Protein AF-0000000084719469 (afdb_homodimer)

Foldseek 3Di:
DDPPPPPPPPPPPPPPPPPPPPPPPPPPDPPPPQDWADPLADFDAAQDPPDDQRDTFGDWDLEDDPVRGDDDPQKDKDWQDWDWAQAPVGIKIKTKMKIAHVVGQKIKIKIWIWGDDPNTTTTSHMDMDIDRFGKHKDFPDKDAQPNRQKMKTKMWIWGQDPVGDIWIWIWIKMDRNRHIYGPADGPPPRTDTAPDWDWDDDDRDIDIDGHHDDDQDWDQDPVRDTDRDPPPD/DDPPPPPPDPDPPCPPPDPPPPPPPPPPDPDPPQDWADPLADFDAAQAPPDDQRDTFGDWDLEDDPVRGDDDPQKDKDWQDWDWAQAPVGIKIKTKMKIAHVVGQKIKIKIWIWGDDDNTTTTSHMDMDIDRFGKHKDFPDKDAAPNRQKMKTKMWIWGQDPVGDIWIWIWIKMDRNRHIHGPADGPPPRTDTAPDWDWDDDDRDIDIDGHHDDDQDWDQDPVRDTDRDPPPD

Nearest PDB structures (foldseek):
  2z77-assembly2_D  TM=5.434E-01  e=8.121E-01  Mycobacterium tuberculosis H37Rv
  8ow1-assembly1_P  TM=4.417E-01  e=1.055E+00  Saccharomyces cerevisiae
  2xb3-assembly1_A  TM=7.625E-01  e=7.728E+00  Thermosynechococcus vestitus BP-1
  7o21-assembly1_B  TM=5.566E-01  e=4.576E+00  Bdellovibrio bacteriovorus HD100
  7aoa-assembly1_G  TM=3.353E-01  e=1.691E+00  Homo sapiens

Structure (mmCIF, N/CA/C/O backbone):
data_AF-0000000084719469-model_v1
#
loop_
_entity.id
_entity.type
_entity.pdbx_description
1 polymer Lipoprotein
#
loop_
_atom_site.group_PDB
_atom_site.id
_atom_site.type_symbol
_atom_site.label_atom_id
_atom_site.label_alt_id
_atom_site.label_comp_id
_atom_site.label_asym_id
_atom_site.label_entity_id
_atom_site.label_seq_id
_atom_site.pdbx_PDB_ins_code
_atom_site.Cartn_x
_atom_site.Cartn_y
_atom_site.Cartn_z
_atom_site.occupancy
_atom_site.B_iso_or_equiv
_atom_site.auth_seq_id
_atom_site.auth_comp_id
_atom_site.auth_asym_id
_atom_site.auth_atom_id
_atom_site.pdbx_PDB_model_num
ATOM 1 N N 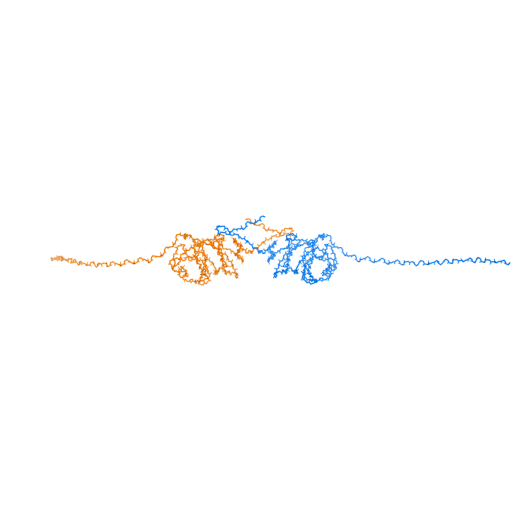. MET A 1 1 ? 92.438 -79.875 -49.469 1 28.81 1 MET A N 1
ATOM 2 C CA . MET A 1 1 ? 91.5 -80.312 -48.438 1 28.81 1 MET A CA 1
ATOM 3 C C . MET A 1 1 ? 90.25 -79.5 -48.406 1 28.81 1 MET A C 1
ATOM 5 O O . MET A 1 1 ? 90.25 -78.312 -48.25 1 28.81 1 MET A O 1
ATOM 9 N N . TRP A 1 2 ? 89.062 -79.938 -49.219 1 33.16 2 TRP A N 1
ATOM 10 C CA . TRP A 1 2 ? 87.938 -79.438 -49.906 1 33.16 2 TRP A CA 1
ATOM 11 C C . TRP A 1 2 ? 86.812 -79.062 -48.938 1 33.16 2 TRP A C 1
ATOM 13 O O . TRP A 1 2 ? 86.312 -79.938 -48.219 1 33.16 2 TRP A O 1
ATOM 23 N N . VAL A 1 3 ? 86.812 -77.875 -48.25 1 35.12 3 VAL A N 1
ATOM 24 C CA . VAL A 1 3 ? 86 -77.375 -47.1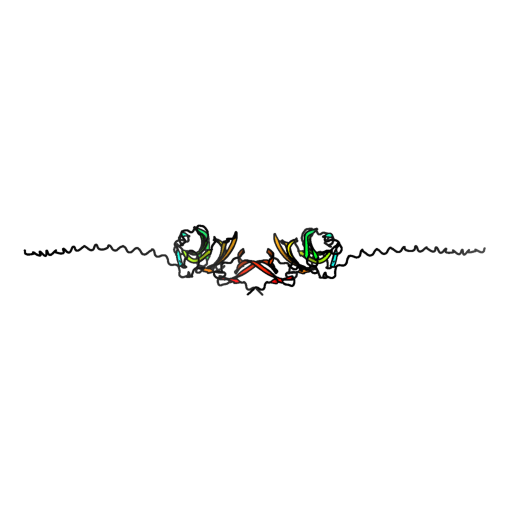25 1 35.12 3 VAL A CA 1
ATOM 25 C C . VAL A 1 3 ? 84.562 -77.25 -47.531 1 35.12 3 VAL A C 1
ATOM 27 O O . VAL A 1 3 ? 84.188 -76.5 -48.438 1 35.12 3 VAL A O 1
ATOM 30 N N . TRP A 1 4 ? 83.625 -78.375 -47.312 1 28.48 4 TRP A N 1
ATOM 31 C CA . TRP A 1 4 ? 82.25 -78.688 -47.688 1 28.48 4 TRP A CA 1
ATOM 32 C C . TRP A 1 4 ? 81.25 -77.812 -46.969 1 28.48 4 TRP A C 1
ATOM 34 O O . TRP A 1 4 ? 81.188 -77.875 -45.719 1 28.48 4 TRP A O 1
ATOM 44 N N . THR A 1 5 ? 81 -76.5 -47.375 1 31.61 5 THR A N 1
ATOM 45 C CA . THR A 1 5 ? 80.125 -75.5 -46.781 1 31.61 5 THR A CA 1
ATOM 46 C C . THR A 1 5 ? 78.688 -75.875 -46.781 1 31.61 5 THR A C 1
ATOM 48 O O . THR A 1 5 ? 78.062 -76.062 -47.844 1 31.61 5 THR A O 1
ATOM 51 N N . CYS A 1 6 ? 78.125 -76.75 -45.812 1 26.72 6 CYS A N 1
ATOM 52 C CA . CYS A 1 6 ? 76.812 -77.375 -45.719 1 26.72 6 CYS A CA 1
ATOM 53 C C . CYS A 1 6 ? 75.75 -76.25 -45.531 1 26.72 6 CYS A C 1
ATOM 55 O O . CYS A 1 6 ? 75.812 -75.5 -44.594 1 26.72 6 CYS A O 1
ATOM 57 N N . VAL A 1 7 ? 75 -75.812 -46.562 1 30.52 7 VAL A N 1
ATOM 58 C CA . VAL A 1 7 ? 73.938 -74.875 -46.75 1 30.52 7 VAL A CA 1
ATOM 59 C C . VAL A 1 7 ? 72.688 -75.312 -46.062 1 30.52 7 VAL A C 1
ATOM 61 O O . VAL A 1 7 ? 72 -76.25 -46.531 1 30.52 7 VAL A O 1
ATOM 64 N N . LEU A 1 8 ? 72.562 -75.562 -44.719 1 27.77 8 LEU A N 1
ATOM 65 C CA . LEU A 1 8 ? 71.438 -76.188 -44.062 1 27.77 8 LEU A CA 1
ATOM 66 C C . LEU A 1 8 ? 70.188 -75.25 -44.188 1 27.77 8 LEU A C 1
ATOM 68 O O . LEU A 1 8 ? 70.25 -74.062 -43.812 1 27.77 8 LEU A O 1
ATOM 72 N N . GLY A 1 9 ? 69.188 -75.5 -45.062 1 27.34 9 GLY A N 1
ATOM 73 C CA . GLY A 1 9 ? 67.938 -74.875 -45.438 1 27.34 9 GLY A CA 1
ATOM 74 C C . GLY A 1 9 ? 66.938 -74.812 -44.312 1 27.34 9 GLY A C 1
ATOM 75 O O . GLY A 1 9 ? 66.5 -75.812 -43.812 1 27.34 9 GLY A O 1
ATOM 76 N N . LEU A 1 10 ? 66.875 -73.812 -43.438 1 28.22 10 LEU A N 1
ATOM 77 C CA . LEU A 1 10 ? 66 -73.562 -42.281 1 28.22 10 LEU A CA 1
ATOM 78 C C . LEU A 1 10 ? 64.562 -73.5 -42.719 1 28.22 10 LEU A C 1
ATOM 80 O O . LEU A 1 10 ? 64.188 -72.562 -43.469 1 28.22 10 LEU A O 1
ATOM 84 N N . LEU A 1 11 ? 63.812 -74.625 -42.875 1 27.22 11 LEU A N 1
ATOM 85 C CA . LEU A 1 11 ? 62.406 -74.75 -43.188 1 27.22 11 LEU A CA 1
ATOM 86 C C . LEU A 1 11 ? 61.562 -74 -42.156 1 27.22 11 LEU A C 1
ATOM 88 O O . LEU A 1 11 ? 61.656 -74.25 -40.969 1 27.22 11 LEU A O 1
ATOM 92 N N . GLY A 1 12 ? 61.188 -72.75 -42.344 1 26.81 12 GLY A N 1
ATOM 93 C CA . GLY A 1 12 ? 60.375 -71.812 -41.594 1 26.81 12 GLY A CA 1
ATOM 94 C C . GLY A 1 12 ? 58.969 -72.312 -41.281 1 26.81 12 GLY A C 1
ATOM 95 O O . GLY A 1 12 ? 58.219 -72.688 -42.188 1 26.81 12 GLY A O 1
ATOM 96 N N . SER A 1 13 ? 58.781 -73.188 -40.281 1 29.69 13 SER A N 1
ATOM 97 C CA . SER A 1 13 ? 57.5 -73.688 -39.844 1 29.69 13 SER A CA 1
ATOM 98 C C . SER A 1 13 ? 56.469 -72.562 -39.625 1 29.69 13 SER A C 1
ATOM 100 O O . SER A 1 13 ? 56.719 -71.625 -38.875 1 29.69 13 SER A O 1
ATOM 102 N N . GLY A 1 14 ? 55.531 -72.25 -40.531 1 26.95 14 GLY A N 1
ATOM 103 C CA . GLY A 1 14 ? 54.438 -71.312 -40.594 1 26.95 14 GLY A CA 1
ATOM 104 C C . GLY A 1 14 ? 53.406 -71.5 -39.5 1 26.95 14 GLY A C 1
ATOM 105 O O . GLY A 1 14 ? 52.719 -72.5 -39.438 1 26.95 14 GLY A O 1
ATOM 106 N N . CYS A 1 15 ? 53.625 -71.188 -38.219 1 30.45 15 CYS A N 1
ATOM 107 C CA . CYS A 1 15 ? 52.719 -71.188 -37.094 1 30.45 15 CYS A CA 1
ATOM 108 C C . CYS A 1 15 ? 51.438 -70.375 -37.406 1 30.45 15 CYS A C 1
ATOM 110 O O . CYS A 1 15 ? 51.531 -69.188 -37.625 1 30.45 15 CYS A O 1
ATOM 112 N N . THR A 1 16 ? 50.5 -70.938 -38.188 1 30.25 16 THR A N 1
ATOM 113 C CA . THR A 1 16 ? 49.219 -70.312 -38.469 1 30.25 16 THR A CA 1
ATOM 114 C C . THR A 1 16 ? 48.5 -70 -37.156 1 30.25 16 THR A C 1
ATOM 116 O O . THR A 1 16 ? 48.25 -70.875 -36.312 1 30.25 16 THR A O 1
ATOM 119 N N . ALA A 1 17 ? 48.688 -68.812 -36.5 1 30.05 17 ALA A N 1
ATOM 120 C CA . ALA A 1 17 ? 47.969 -68.25 -35.375 1 30.05 17 ALA A CA 1
ATOM 121 C C . ALA A 1 17 ? 46.438 -68.312 -35.594 1 30.05 17 ALA A C 1
ATOM 123 O O . ALA A 1 17 ? 45.969 -67.875 -36.656 1 30.05 17 ALA A O 1
ATOM 124 N N . ALA A 1 18 ? 45.75 -69.312 -35.031 1 31.88 18 ALA A N 1
ATOM 125 C CA . ALA A 1 18 ? 44.312 -69.438 -34.938 1 31.88 18 ALA A CA 1
ATOM 126 C C . ALA A 1 18 ? 43.656 -68.125 -34.5 1 31.88 18 ALA A C 1
ATOM 128 O O . ALA A 1 18 ? 44.031 -67.562 -33.469 1 31.88 18 ALA A O 1
ATOM 129 N N . ARG A 1 19 ? 43.125 -67.312 -35.469 1 33.97 19 ARG A N 1
ATOM 130 C CA . ARG A 1 19 ? 42.25 -66.188 -35.25 1 33.97 19 ARG A CA 1
ATOM 131 C C . ARG A 1 19 ? 41.156 -66.5 -34.25 1 33.97 19 ARG A C 1
ATOM 133 O O . ARG A 1 19 ? 40.312 -67.375 -34.531 1 33.97 19 ARG A O 1
ATOM 140 N N . GLU A 1 20 ? 41.375 -66.438 -32.938 1 35.53 20 GLU A N 1
ATOM 141 C CA . GLU A 1 20 ? 40.281 -66.5 -31.984 1 35.53 20 GLU A CA 1
ATOM 142 C C . GLU A 1 20 ? 39.094 -65.625 -32.469 1 35.53 20 GLU A C 1
ATOM 144 O O . GLU A 1 20 ? 39.281 -64.438 -32.781 1 35.53 20 GLU A O 1
ATOM 149 N N . ALA A 1 21 ? 38.031 -66.188 -33.062 1 35.72 21 ALA A N 1
ATOM 150 C CA . ALA A 1 21 ? 36.75 -65.625 -33.438 1 35.72 21 ALA A CA 1
ATOM 151 C C . ALA A 1 21 ? 36.25 -64.688 -32.312 1 35.72 21 ALA A C 1
ATOM 153 O O . ALA A 1 21 ? 36.219 -65.125 -31.156 1 35.72 21 ALA A O 1
ATOM 154 N N . ALA A 1 22 ? 36.469 -63.375 -32.406 1 38.09 22 ALA A N 1
ATOM 155 C CA . ALA A 1 22 ? 35.875 -62.375 -31.516 1 38.09 22 ALA A CA 1
ATOM 156 C C . ALA A 1 22 ? 34.406 -62.656 -31.234 1 38.09 22 ALA A C 1
ATOM 158 O O . ALA A 1 22 ? 33.625 -62.812 -32.156 1 38.09 22 ALA A O 1
ATOM 159 N N . THR A 1 23 ? 34.094 -63.406 -30.172 1 41.97 23 THR A N 1
ATOM 160 C CA . THR A 1 23 ? 32.688 -63.562 -29.719 1 41.97 23 THR A CA 1
ATOM 161 C C . THR A 1 23 ? 31.938 -62.25 -29.844 1 41.97 23 THR A C 1
ATOM 163 O O . THR A 1 23 ? 32.438 -61.188 -29.453 1 41.97 23 THR A O 1
ATOM 166 N N . PRO A 1 24 ? 30.938 -62.156 -30.797 1 41.78 24 PRO A N 1
ATOM 167 C CA . PRO A 1 24 ? 30.203 -60.875 -30.906 1 41.78 24 PRO A CA 1
ATOM 168 C C . PRO A 1 24 ? 29.812 -60.312 -29.547 1 41.78 24 PRO A C 1
ATOM 170 O O . PRO A 1 24 ? 29.5 -61.062 -28.625 1 41.78 24 PRO A O 1
ATOM 173 N N . VAL A 1 25 ? 30.375 -59.156 -29.062 1 46.38 25 VAL A N 1
ATOM 174 C CA . VAL A 1 25 ? 29.938 -58.406 -27.891 1 46.38 25 VAL A CA 1
ATOM 175 C C . VAL A 1 25 ? 28.422 -58.281 -27.906 1 46.38 25 VAL A C 1
ATOM 177 O O . VAL A 1 25 ? 27.828 -57.906 -28.922 1 46.38 25 VAL A O 1
ATOM 180 N N . PRO A 1 26 ? 27.703 -59.031 -27.078 1 42.53 26 PRO A N 1
ATOM 181 C CA . PRO A 1 26 ? 26.25 -58.812 -27.062 1 42.53 26 PRO A CA 1
ATOM 182 C C . PRO A 1 26 ? 25.859 -57.344 -27.219 1 42.53 26 PRO A C 1
ATOM 184 O O . PRO A 1 26 ? 26.484 -56.469 -26.609 1 42.53 26 PRO A O 1
ATOM 187 N N . VAL A 1 27 ? 25.312 -56.938 -28.375 1 42.78 27 VAL A N 1
ATOM 188 C CA . VAL A 1 27 ? 24.688 -55.625 -28.516 1 42.78 27 VAL A CA 1
ATOM 189 C C . VAL A 1 27 ? 23.922 -55.281 -27.25 1 42.78 27 VAL A C 1
ATOM 191 O O . VAL A 1 27 ? 23.109 -56.094 -26.766 1 42.78 27 VAL A O 1
ATOM 194 N N . ALA A 1 28 ? 24.438 -54.375 -26.438 1 42.22 28 ALA A N 1
ATOM 195 C CA . ALA A 1 28 ? 23.75 -53.844 -25.25 1 42.22 28 ALA A CA 1
ATOM 196 C C . ALA A 1 28 ? 22.25 -53.719 -25.484 1 42.22 28 ALA A C 1
ATOM 198 O O . ALA A 1 28 ? 21.812 -53.375 -26.594 1 42.22 28 ALA A O 1
ATOM 199 N N . ALA A 1 29 ? 21.406 -54.5 -24.812 1 46.69 29 ALA A N 1
ATOM 200 C CA . ALA A 1 29 ? 19.953 -54.406 -24.812 1 46.69 29 ALA A CA 1
ATOM 201 C C . ALA A 1 29 ? 19.5 -52.938 -24.984 1 46.69 29 ALA A C 1
ATOM 203 O O . ALA A 1 29 ? 20.156 -52.031 -24.5 1 46.69 29 ALA A O 1
ATOM 204 N N . PRO A 1 30 ? 18.75 -52.625 -26.062 1 43.66 30 PRO A N 1
ATOM 205 C CA . PRO A 1 30 ? 18.266 -51.25 -26.219 1 43.66 30 PRO A CA 1
ATOM 206 C C . PRO A 1 30 ? 17.844 -50.625 -24.906 1 43.66 30 PRO A C 1
ATOM 208 O O . PRO A 1 30 ? 17.406 -51.312 -23.984 1 43.66 30 PRO A O 1
ATOM 211 N N . ALA A 1 31 ? 18.484 -49.594 -24.422 1 48.03 31 ALA A N 1
ATOM 212 C CA . ALA A 1 31 ? 18.094 -48.812 -23.234 1 48.03 31 ALA A CA 1
ATOM 213 C C . ALA A 1 31 ? 16.594 -48.875 -23.016 1 48.03 31 ALA A C 1
ATOM 215 O O . ALA A 1 31 ? 15.812 -48.906 -23.984 1 48.03 31 ALA A O 1
ATOM 216 N N . PRO A 1 32 ? 15.977 -49.531 -22.062 1 50.91 32 PRO A N 1
ATOM 217 C CA . PRO A 1 32 ? 14.531 -49.594 -21.859 1 50.91 32 PRO A CA 1
ATOM 218 C C . PRO A 1 32 ? 13.812 -48.344 -22.359 1 50.91 32 PRO A C 1
ATOM 220 O O . PRO A 1 32 ? 14.32 -47.219 -22.203 1 50.91 32 PRO A O 1
ATOM 223 N N . SER A 1 33 ? 13.109 -48.344 -23.5 1 64.94 33 SER A N 1
ATOM 224 C CA . SER A 1 33 ? 12.422 -47.281 -24.234 1 64.94 33 SER A CA 1
ATOM 225 C C . SER A 1 33 ? 11.609 -46.406 -23.281 1 64.94 33 SER A C 1
ATOM 227 O O . SER A 1 33 ? 10.758 -46.906 -22.547 1 64.94 33 SER A O 1
ATOM 229 N N . THR A 1 34 ? 11.992 -45.25 -22.734 1 80.62 34 THR A N 1
ATOM 230 C CA . THR A 1 34 ? 11.242 -44.281 -21.953 1 80.62 34 THR A CA 1
ATOM 231 C C . THR A 1 34 ? 9.875 -44.031 -22.578 1 80.62 34 THR A C 1
ATOM 233 O O . THR A 1 34 ? 9.766 -43.781 -23.781 1 80.62 34 THR A O 1
ATOM 236 N N . PRO A 1 35 ? 8.82 -44.375 -21.828 1 89.81 35 PRO A N 1
ATOM 237 C CA . PRO A 1 35 ? 7.484 -44.125 -22.375 1 89.81 35 PRO A CA 1
ATOM 238 C C . PRO A 1 35 ? 7.367 -42.75 -23.031 1 89.81 35 PRO A C 1
ATOM 240 O O . PRO A 1 35 ? 8.062 -41.812 -22.641 1 89.81 35 PRO A O 1
ATOM 243 N N . ALA A 1 36 ? 6.59 -42.688 -24.125 1 92.44 36 ALA A N 1
ATOM 244 C CA . ALA A 1 36 ? 6.367 -41.406 -24.828 1 92.44 36 ALA A CA 1
ATOM 245 C C . ALA A 1 36 ? 5.246 -40.625 -24.172 1 92.44 36 ALA A C 1
ATOM 247 O O . ALA A 1 36 ? 4.23 -41.188 -23.75 1 92.44 36 ALA A O 1
ATOM 248 N N . CYS A 1 37 ? 5.414 -39.375 -24.062 1 95.06 37 CYS A N 1
ATOM 249 C CA . CYS A 1 37 ? 4.379 -38.5 -23.531 1 95.06 37 CYS A CA 1
ATOM 250 C C . CYS A 1 37 ? 3.34 -38.188 -24.609 1 95.06 37 CYS A C 1
ATOM 252 O O . CYS A 1 37 ? 3.668 -38.094 -25.781 1 95.06 37 CYS A O 1
ATOM 254 N N . PRO A 1 38 ? 2.102 -38.094 -24.203 1 93.75 38 PRO A N 1
ATOM 255 C CA . PRO A 1 38 ? 1.053 -37.75 -25.172 1 93.75 38 PRO A CA 1
ATOM 256 C C . PRO A 1 38 ? 1.354 -36.469 -25.938 1 93.75 38 PRO A C 1
ATOM 258 O O . PRO A 1 38 ? 1.92 -35.531 -25.375 1 93.75 38 PRO A O 1
ATOM 261 N N . GLU A 1 39 ? 0.906 -36.406 -27.156 1 94 39 GLU A N 1
ATOM 262 C CA . GLU A 1 39 ? 1.133 -35.25 -28.016 1 94 39 GLU A CA 1
ATOM 263 C C . GLU A 1 39 ? 0.312 -34.031 -27.562 1 94 39 GLU A C 1
ATOM 265 O O . GLU A 1 39 ? 0.596 -32.906 -27.938 1 94 39 GLU A O 1
ATOM 270 N N . SER A 1 40 ? -0.689 -34.312 -26.703 1 93.69 40 SER A N 1
ATOM 271 C CA . SER A 1 40 ? -1.53 -33.219 -26.219 1 93.69 40 SER A CA 1
ATOM 272 C C . SER A 1 40 ? -0.737 -32.281 -25.328 1 93.69 40 SER A C 1
ATOM 274 O O . SER A 1 40 ? -1.093 -31.094 -25.203 1 93.69 40 SER A O 1
ATOM 276 N N . ILE A 1 41 ? 0.292 -32.812 -24.734 1 94.75 41 ILE A N 1
ATOM 277 C CA . ILE A 1 41 ? 1.147 -31.922 -23.953 1 94.75 41 ILE A CA 1
ATOM 278 C C . ILE A 1 41 ? 2.016 -31.078 -24.891 1 94.75 41 ILE A C 1
ATOM 280 O O . ILE A 1 41 ? 2.766 -31.625 -25.703 1 94.75 41 ILE A O 1
ATOM 284 N N . ALA A 1 42 ? 1.896 -29.859 -24.734 1 92.5 42 ALA A N 1
ATOM 285 C CA . ALA A 1 42 ? 2.641 -28.953 -25.609 1 92.5 42 ALA A CA 1
ATOM 286 C C . ALA A 1 42 ? 4.133 -28.984 -25.297 1 92.5 42 ALA A C 1
ATOM 288 O O . ALA A 1 42 ? 4.527 -29.062 -24.125 1 92.5 42 ALA A O 1
ATOM 289 N N . ALA A 1 43 ? 4.926 -28.922 -26.312 1 92.06 43 ALA A N 1
ATOM 290 C CA . ALA A 1 43 ? 6.375 -28.875 -26.141 1 92.06 43 ALA A CA 1
ATOM 291 C C . ALA A 1 43 ? 6.859 -27.438 -25.938 1 92.06 43 ALA A C 1
ATOM 293 O O . ALA A 1 43 ? 7.727 -26.969 -26.688 1 92.06 43 ALA A O 1
ATOM 294 N N . ASP A 1 44 ? 6.418 -26.812 -24.969 1 88.31 44 ASP A N 1
ATOM 295 C CA . ASP A 1 44 ? 6.734 -25.406 -24.719 1 88.31 44 ASP A CA 1
ATOM 296 C C . ASP A 1 44 ? 8.039 -25.266 -23.938 1 88.31 44 ASP A C 1
ATOM 298 O O . ASP A 1 44 ? 8.414 -26.172 -23.188 1 88.31 44 ASP A O 1
ATOM 302 N N . ALA A 1 45 ? 8.695 -24.141 -24.219 1 84.25 45 ALA A N 1
ATOM 303 C CA . ALA A 1 45 ? 9.852 -23.812 -23.391 1 84.25 45 ALA A CA 1
ATOM 304 C C . ALA A 1 45 ? 9.445 -23.594 -21.938 1 84.25 45 ALA A C 1
ATOM 306 O O . ALA A 1 45 ? 8.289 -23.266 -21.656 1 84.25 45 ALA A O 1
ATOM 307 N N . PRO A 1 46 ? 10.383 -23.844 -21.031 1 86.56 46 PRO A N 1
ATOM 308 C CA . PRO A 1 46 ? 10.07 -23.531 -19.641 1 86.56 46 PRO A CA 1
ATOM 309 C C . PRO A 1 46 ? 9.578 -22.094 -19.453 1 86.56 46 PRO A C 1
ATOM 311 O O . PRO A 1 46 ? 9.938 -21.203 -20.234 1 86.56 46 PRO A O 1
ATOM 314 N N . LEU A 1 47 ? 8.789 -21.891 -18.422 1 86.81 47 LEU A N 1
ATOM 315 C CA . LEU A 1 47 ? 8.125 -20.609 -18.234 1 86.81 47 LEU A CA 1
ATOM 316 C C . LEU A 1 47 ? 9.133 -19.5 -17.938 1 86.81 47 LEU A C 1
ATOM 318 O O . LEU A 1 47 ? 8.891 -18.328 -18.219 1 86.81 47 LEU A O 1
ATOM 322 N N . GLU A 1 48 ? 10.203 -19.781 -17.172 1 75.88 48 GLU A N 1
ATOM 323 C CA . GLU A 1 48 ? 11.312 -18.859 -16.938 1 75.88 48 GLU A CA 1
ATOM 324 C C . GLU A 1 48 ? 12.656 -19.531 -17.219 1 75.88 48 GLU A C 1
ATOM 326 O O . GLU A 1 48 ? 12.922 -20.625 -16.719 1 75.88 48 GLU A O 1
ATOM 331 N N . ALA A 1 49 ? 13.391 -19.234 -18.234 1 58.75 49 ALA A N 1
ATOM 332 C CA . ALA A 1 49 ? 14.516 -19.938 -18.844 1 58.75 49 ALA A CA 1
ATOM 333 C C . ALA A 1 49 ? 15.734 -19.922 -17.938 1 58.75 49 ALA A C 1
ATOM 335 O O . ALA A 1 49 ? 16.578 -20.812 -18.016 1 58.75 49 ALA A O 1
ATOM 336 N N . ASP A 1 50 ? 15.82 -18.984 -17.062 1 55.31 50 ASP A N 1
ATOM 337 C CA . ASP A 1 50 ? 17.219 -18.812 -16.703 1 55.31 50 ASP A CA 1
ATOM 338 C C . ASP A 1 50 ? 17.562 -19.625 -15.453 1 55.31 50 ASP A C 1
ATOM 340 O O . ASP A 1 50 ? 18.734 -19.672 -15.031 1 55.31 50 ASP A O 1
ATOM 344 N N . TYR A 1 51 ? 16.719 -20.188 -14.773 1 55.91 51 TYR A N 1
ATOM 345 C CA . TYR A 1 51 ? 17.125 -20.906 -13.57 1 55.91 51 TYR A CA 1
ATOM 346 C C . TYR A 1 51 ? 16.297 -22.156 -13.367 1 55.91 51 TYR A C 1
ATOM 348 O O . TYR A 1 51 ? 15.125 -22.203 -13.766 1 55.91 51 TYR A O 1
ATOM 356 N N . GLY A 1 52 ? 17 -23.234 -12.867 1 55.12 52 GLY A N 1
ATOM 357 C CA . GLY A 1 52 ? 16.391 -24.391 -12.234 1 55.12 52 GLY A CA 1
ATOM 358 C C . GLY A 1 52 ? 16.578 -25.672 -13.023 1 55.12 52 GLY A C 1
ATOM 359 O O . GLY A 1 52 ? 17.359 -25.703 -13.977 1 55.12 52 GLY A O 1
ATOM 360 N N . PRO A 1 53 ? 15.883 -26.734 -12.375 1 58.91 53 PRO A N 1
ATOM 361 C CA . PRO A 1 53 ? 15.961 -28.016 -13.086 1 58.91 53 PRO A CA 1
ATOM 362 C C . PRO A 1 53 ? 15.531 -27.906 -14.547 1 58.91 53 PRO A C 1
ATOM 364 O O . PRO A 1 53 ? 14.477 -27.359 -14.852 1 58.91 53 PRO A O 1
ATOM 367 N N . ARG A 1 54 ? 16.469 -27.719 -15.352 1 60.84 54 ARG A N 1
ATOM 368 C CA . ARG A 1 54 ? 16.25 -27.609 -16.781 1 60.84 54 ARG A CA 1
ATOM 369 C C . ARG A 1 54 ? 15.508 -28.844 -17.312 1 60.84 54 ARG A C 1
ATOM 371 O O . ARG A 1 54 ? 16.094 -29.922 -17.422 1 60.84 54 ARG A O 1
ATOM 378 N N . SER A 1 55 ? 14.18 -28.828 -16.984 1 73.31 55 SER A N 1
ATOM 379 C CA . SER A 1 55 ? 13.445 -29.906 -17.656 1 73.31 55 SER A CA 1
ATOM 380 C C . SER A 1 55 ? 12.5 -29.344 -18.719 1 73.31 55 SER A C 1
ATOM 382 O O . SER A 1 55 ? 11.969 -28.25 -18.578 1 73.31 55 SER A O 1
ATOM 384 N N . HIS A 1 56 ? 12.492 -30.062 -19.75 1 82.38 56 HIS A N 1
ATOM 385 C CA . HIS A 1 56 ? 11.664 -29.672 -20.891 1 82.38 56 HIS A CA 1
ATOM 386 C C . HIS A 1 56 ? 10.297 -30.344 -20.844 1 82.38 56 HIS A C 1
ATOM 388 O O . HIS A 1 56 ? 10.156 -31.438 -20.297 1 82.38 56 HIS A O 1
ATOM 394 N N . ALA A 1 57 ? 9.438 -29.703 -21.422 1 90.44 57 ALA A N 1
ATOM 395 C CA . ALA A 1 57 ? 8.117 -30.297 -21.578 1 90.44 57 ALA A CA 1
ATOM 396 C C . ALA A 1 57 ? 8.203 -31.641 -22.312 1 90.44 57 ALA A C 1
ATOM 398 O O . ALA A 1 57 ? 9.109 -31.844 -23.125 1 90.44 57 ALA A O 1
ATOM 399 N N . ARG A 1 58 ? 7.387 -32.656 -21.938 1 93.19 58 ARG A N 1
ATOM 400 C CA . ARG A 1 58 ? 7.223 -33.969 -22.531 1 93.19 58 ARG A CA 1
ATOM 401 C C . ARG A 1 58 ? 8.383 -34.875 -22.156 1 93.19 58 ARG A C 1
ATOM 403 O O . ARG A 1 58 ? 8.703 -35.812 -22.891 1 93.19 58 ARG A O 1
ATOM 410 N N . ARG A 1 59 ? 9.008 -34.531 -21.219 1 92.25 59 ARG A N 1
ATOM 411 C CA . ARG A 1 59 ? 9.953 -35.5 -20.641 1 92.25 59 ARG A CA 1
ATOM 412 C C . ARG A 1 59 ? 9.25 -36.438 -19.656 1 92.25 59 ARG A C 1
ATOM 414 O O . ARG A 1 59 ? 8.547 -35.969 -18.75 1 92.25 59 ARG A O 1
ATOM 421 N N . TRP A 1 60 ? 9.422 -37.656 -19.875 1 94.94 60 TRP A N 1
ATOM 422 C CA . TRP A 1 60 ? 8.844 -38.625 -18.969 1 94.94 60 TRP A CA 1
ATOM 423 C C . TRP A 1 60 ? 9.773 -38.906 -17.797 1 94.94 60 TRP A C 1
ATOM 425 O O . TRP A 1 60 ? 10.984 -39 -17.953 1 94.94 60 TRP A O 1
ATOM 435 N N . LEU A 1 61 ? 9.297 -38.906 -16.609 1 94.19 61 LEU A N 1
ATOM 436 C CA . LEU A 1 61 ? 10.008 -39.188 -15.375 1 94.19 61 LEU A CA 1
ATOM 437 C C . LEU A 1 61 ? 9.383 -40.406 -14.672 1 94.19 61 LEU A C 1
ATOM 439 O O . LEU A 1 61 ? 8.156 -40.531 -14.602 1 94.19 61 LEU A O 1
ATOM 443 N N . PRO A 1 62 ? 10.195 -41.25 -14.195 1 95 62 PRO A N 1
ATOM 444 C CA . PRO A 1 62 ? 9.641 -42.375 -13.461 1 95 62 PRO A CA 1
ATOM 445 C C . PRO A 1 62 ? 8.953 -41.969 -12.156 1 95 62 PRO A C 1
ATOM 447 O O . PRO A 1 62 ? 8.078 -42.688 -11.664 1 95 62 PRO A O 1
ATOM 450 N N . ALA A 1 63 ? 9.391 -40.844 -11.57 1 94.75 63 ALA A N 1
ATOM 451 C CA . ALA A 1 63 ? 8.812 -40.281 -10.344 1 94.75 63 ALA A CA 1
ATOM 452 C C . ALA A 1 63 ? 8.914 -38.781 -10.32 1 94.75 63 ALA A C 1
ATOM 454 O O . ALA A 1 63 ? 9.742 -38.188 -11.023 1 94.75 63 ALA A O 1
ATOM 455 N N . LEU A 1 64 ? 8.039 -38.219 -9.625 1 93.94 64 LEU A N 1
ATOM 456 C CA . LEU A 1 64 ? 8.117 -36.781 -9.398 1 93.94 64 LEU A CA 1
ATOM 457 C C . LEU A 1 64 ? 8.789 -36.469 -8.07 1 93.94 64 LEU A C 1
ATOM 459 O O . LEU A 1 64 ? 8.117 -36.219 -7.066 1 93.94 64 LEU A O 1
ATOM 463 N N . ALA A 1 65 ? 10.078 -36.469 -8.086 1 93.06 65 ALA A N 1
ATOM 464 C CA . ALA A 1 65 ? 10.914 -36.281 -6.902 1 93.06 65 ALA A CA 1
ATOM 465 C C . ALA A 1 65 ? 12.172 -35.469 -7.227 1 93.06 65 ALA A C 1
ATOM 467 O O . ALA A 1 65 ? 12.625 -35.469 -8.367 1 93.06 65 ALA A O 1
ATOM 468 N N . PRO A 1 66 ? 12.68 -34.844 -6.203 1 90 66 PRO A N 1
ATOM 469 C CA . PRO A 1 66 ? 13.875 -34 -6.441 1 90 66 PRO A CA 1
ATOM 470 C C . PRO A 1 66 ? 14.992 -34.781 -7.129 1 90 66 PRO A C 1
ATOM 472 O O . PRO A 1 66 ? 15.75 -34.219 -7.914 1 90 66 PRO A O 1
ATOM 475 N N . SER A 1 67 ? 15.141 -36.094 -6.969 1 88.44 67 SER A N 1
ATOM 476 C CA . SER A 1 67 ? 16.234 -36.906 -7.492 1 88.44 67 SER A CA 1
ATOM 477 C C . SER A 1 67 ? 16.141 -37.031 -9.008 1 88.44 67 SER A C 1
ATOM 479 O O . SER A 1 67 ? 17.125 -37.406 -9.664 1 88.44 67 SER A O 1
ATOM 481 N N . GLU A 1 68 ? 15 -36.781 -9.57 1 88.25 68 GLU A N 1
ATOM 482 C CA . GLU A 1 68 ? 14.797 -36.938 -11.008 1 88.25 68 GLU A CA 1
ATOM 483 C C . GLU A 1 68 ? 15.328 -35.719 -11.773 1 88.25 68 GLU A C 1
ATOM 485 O O . GLU A 1 68 ? 15.383 -35.719 -13 1 88.25 68 GLU A O 1
ATOM 490 N N . PHE A 1 69 ? 15.648 -34.719 -10.945 1 87.38 69 PHE A N 1
ATOM 491 C CA . PHE A 1 69 ? 16.094 -33.469 -11.562 1 87.38 69 PHE A CA 1
ATOM 492 C C . PHE A 1 69 ? 17.594 -33.25 -11.336 1 87.38 69 PHE A C 1
ATOM 494 O O . PHE A 1 69 ? 18.141 -33.75 -10.344 1 87.38 69 PHE A O 1
ATOM 501 N N . ALA A 1 70 ? 18.188 -32.594 -12.336 1 81.06 70 ALA A N 1
ATOM 502 C CA . ALA A 1 70 ? 19.625 -32.312 -12.25 1 81.06 70 ALA A CA 1
ATOM 503 C C . ALA A 1 70 ? 19.906 -31.016 -11.523 1 81.06 70 ALA A C 1
ATOM 505 O O . ALA A 1 70 ? 19.734 -29.922 -12.086 1 81.06 70 ALA A O 1
ATOM 506 N N . PHE A 1 71 ? 20.234 -31.125 -10.258 1 82.44 71 PHE A N 1
ATOM 507 C CA . PHE A 1 71 ? 20.641 -29.953 -9.469 1 82.44 71 PHE A CA 1
ATOM 508 C C . PHE A 1 71 ? 22.156 -29.953 -9.258 1 82.44 71 PHE A C 1
ATOM 510 O O . PHE A 1 71 ? 22.828 -30.953 -9.508 1 82.44 71 PHE A O 1
ATOM 517 N N . VAL A 1 72 ? 22.641 -28.75 -8.945 1 79.19 72 VAL A N 1
ATOM 518 C CA . VAL A 1 72 ? 24.047 -28.672 -8.562 1 79.19 72 VAL A CA 1
ATOM 519 C C . VAL A 1 72 ? 24.297 -29.547 -7.328 1 79.19 72 VAL A C 1
ATOM 521 O O . VAL A 1 72 ? 23.625 -29.375 -6.305 1 79.19 72 VAL A O 1
ATOM 524 N N . PRO A 1 73 ? 25.234 -30.453 -7.477 1 84.31 73 PRO A N 1
ATOM 525 C CA . PRO A 1 73 ? 25.406 -31.453 -6.43 1 84.31 73 PRO A CA 1
ATOM 526 C C . PRO A 1 73 ? 25.703 -30.844 -5.062 1 84.31 73 PRO A C 1
ATOM 528 O O . PRO A 1 73 ? 25.328 -31.406 -4.031 1 84.31 73 PRO A O 1
ATOM 531 N N . THR A 1 74 ? 26.312 -29.75 -5.062 1 88.44 74 THR A N 1
ATOM 532 C CA . THR A 1 74 ? 26.703 -29.156 -3.785 1 88.44 74 THR A CA 1
ATOM 533 C C . THR A 1 74 ? 25.516 -28.406 -3.162 1 88.44 74 THR A C 1
ATOM 535 O O . THR A 1 74 ? 25.547 -28.078 -1.979 1 88.44 74 THR A O 1
ATOM 538 N N . ASN A 1 75 ? 24.531 -28.281 -3.863 1 88.62 75 ASN A N 1
ATOM 539 C CA . ASN A 1 75 ? 23.391 -27.516 -3.359 1 88.62 75 ASN A CA 1
ATOM 540 C C . ASN A 1 75 ? 22.438 -28.406 -2.568 1 88.62 75 ASN A C 1
ATOM 542 O O . ASN A 1 75 ? 22.406 -29.625 -2.756 1 88.62 75 ASN A O 1
ATOM 546 N N . ALA A 1 76 ? 21.797 -27.75 -1.623 1 91.94 76 ALA A N 1
ATOM 547 C CA . ALA A 1 76 ? 20.719 -28.422 -0.904 1 91.94 76 ALA A CA 1
ATOM 548 C C . ALA A 1 76 ? 19.375 -28.234 -1.613 1 91.94 76 ALA A C 1
ATOM 550 O O . ALA A 1 76 ? 19.016 -27.109 -1.973 1 91.94 76 ALA A O 1
ATOM 551 N N . VAL A 1 77 ? 18.719 -29.359 -1.861 1 91.94 77 VAL A N 1
ATOM 552 C CA . VAL A 1 77 ? 17.406 -29.312 -2.521 1 91.94 77 VAL A CA 1
ATOM 553 C C . VAL A 1 77 ? 16.344 -29.891 -1.599 1 91.94 77 VAL A C 1
ATOM 555 O O . VAL A 1 77 ? 16.531 -30.953 -1.003 1 91.94 77 VAL A O 1
ATOM 558 N N . GLU A 1 78 ? 15.273 -29.125 -1.456 1 92.88 78 GLU A N 1
ATOM 559 C CA . GLU A 1 78 ? 14.172 -29.578 -0.613 1 92.88 78 GLU A CA 1
ATOM 560 C C . GLU A 1 78 ? 12.828 -29.422 -1.323 1 92.88 78 GLU A C 1
ATOM 562 O O . GLU A 1 78 ? 12.641 -28.484 -2.098 1 92.88 78 GLU A O 1
ATOM 567 N N . GLU A 1 79 ? 11.914 -30.391 -1.041 1 94.94 79 GLU A N 1
ATOM 568 C CA . GLU A 1 79 ? 10.531 -30.25 -1.479 1 94.94 79 GLU A CA 1
ATOM 569 C C . GLU A 1 79 ? 9.773 -29.25 -0.606 1 94.94 79 GLU A C 1
ATOM 571 O O . GLU A 1 79 ? 9.75 -29.391 0.62 1 94.94 79 GLU A O 1
ATOM 576 N N . SER A 1 80 ? 9.227 -28.297 -1.248 1 95.75 80 SER A N 1
ATOM 577 C CA . SER A 1 80 ? 8.469 -27.312 -0.498 1 95.75 80 SER A CA 1
ATOM 578 C C . SER A 1 80 ? 7.016 -27.734 -0.317 1 95.75 80 SER A C 1
ATOM 580 O O . SER A 1 80 ? 6.504 -27.75 0.804 1 95.75 80 SER A O 1
ATOM 582 N N . PHE A 1 81 ? 6.34 -28.016 -1.427 1 95.69 81 PHE A N 1
ATOM 583 C CA . PHE A 1 81 ? 4.977 -28.531 -1.36 1 95.69 81 PHE A CA 1
ATOM 584 C C . PHE A 1 81 ? 4.684 -29.422 -2.555 1 95.69 81 PHE A C 1
ATOM 586 O O . PHE A 1 81 ? 5.41 -29.406 -3.549 1 95.69 81 PHE A O 1
ATOM 593 N N . ARG A 1 82 ? 3.646 -30.203 -2.359 1 96.5 82 ARG A N 1
ATOM 594 C CA . ARG A 1 82 ? 3.064 -31.047 -3.398 1 96.5 82 ARG A CA 1
ATOM 595 C C . ARG A 1 82 ? 1.543 -30.938 -3.404 1 96.5 82 ARG A C 1
ATOM 597 O O . ARG A 1 82 ? 0.914 -30.891 -2.346 1 96.5 82 ARG A O 1
ATOM 604 N N . GLN A 1 83 ? 1.052 -30.781 -4.637 1 96.38 83 GLN A N 1
ATOM 605 C CA . GLN A 1 83 ? -0.395 -30.641 -4.766 1 96.38 83 GLN A CA 1
ATOM 606 C C . GLN A 1 83 ? -0.903 -31.328 -6.027 1 96.38 83 GLN A C 1
ATOM 608 O O . GLN A 1 83 ? -0.228 -31.328 -7.059 1 96.38 83 GLN A O 1
ATOM 613 N N . ARG A 1 84 ? -2.02 -31.906 -5.867 1 97.12 84 ARG A N 1
ATOM 614 C CA . ARG A 1 84 ? -2.686 -32.5 -7.027 1 97.12 84 ARG A CA 1
ATOM 615 C C . ARG A 1 84 ? -3.904 -31.672 -7.434 1 97.12 84 ARG A C 1
ATOM 617 O O . ARG A 1 84 ? -4.684 -31.25 -6.578 1 97.12 84 ARG A O 1
ATOM 624 N N . LEU A 1 85 ? -3.994 -31.359 -8.711 1 96.38 85 LEU A N 1
ATOM 625 C CA . LEU A 1 85 ? -5.148 -30.688 -9.289 1 96.38 85 LEU A CA 1
ATOM 626 C C . LEU A 1 85 ? -5.973 -31.641 -10.141 1 96.38 85 LEU A C 1
ATOM 628 O O . LEU A 1 85 ? -5.426 -32.562 -10.766 1 96.38 85 LEU A O 1
ATOM 632 N N . GLU A 1 86 ? -7.289 -31.422 -10.125 1 95.75 86 GLU A N 1
ATOM 633 C CA . GLU A 1 86 ? -8.172 -32.188 -10.984 1 95.75 86 GLU A CA 1
ATOM 634 C C . GLU A 1 86 ? -8.773 -31.344 -12.094 1 95.75 86 GLU A C 1
ATOM 636 O O . GLU A 1 86 ? -9.625 -30.484 -11.828 1 95.75 86 GLU A O 1
ATOM 641 N N . LEU A 1 87 ? -8.297 -31.625 -13.312 1 96.06 87 LEU A N 1
ATOM 642 C CA . LEU A 1 87 ? -8.805 -30.891 -14.477 1 96.06 87 LEU A CA 1
ATOM 643 C C . LEU A 1 87 ? -9.57 -31.828 -15.406 1 96.06 87 LEU A C 1
ATOM 645 O O . LEU A 1 87 ? -9.578 -33.031 -15.211 1 96.06 87 LEU A O 1
ATOM 649 N N . ALA A 1 88 ? -10.234 -31.25 -16.344 1 92.25 88 ALA A N 1
ATOM 650 C CA . ALA A 1 88 ? -11.047 -32 -17.297 1 92.25 88 ALA A CA 1
ATOM 651 C C . ALA A 1 88 ? -10.195 -33 -18.062 1 92.25 88 ALA A C 1
ATOM 653 O O . ALA A 1 88 ? -10.633 -34.125 -18.328 1 92.25 88 ALA A O 1
ATOM 654 N N . GLU A 1 89 ? -9.008 -32.656 -18.375 1 87.81 89 GLU A N 1
ATOM 655 C CA . GLU A 1 89 ? -8.141 -33.5 -19.203 1 87.81 89 GLU A CA 1
ATOM 656 C C . GLU A 1 89 ? -7.367 -34.5 -18.359 1 87.81 89 GLU A C 1
ATOM 658 O O . GLU A 1 89 ? -6.652 -35.344 -18.891 1 87.81 89 GLU A O 1
ATOM 663 N N . GLY A 1 90 ? -7.574 -34.312 -17.062 1 92.56 90 GLY A N 1
ATOM 664 C CA . GLY A 1 90 ? -6.875 -35.219 -16.172 1 92.56 90 GLY A CA 1
ATOM 665 C C . GLY A 1 90 ? -6.211 -34.531 -15 1 92.56 90 GLY A C 1
ATOM 666 O O . GLY A 1 90 ? -6.262 -33.312 -14.898 1 92.56 90 GLY A O 1
ATOM 667 N N . SER A 1 91 ? -5.59 -35.375 -14.258 1 96.25 91 SER A N 1
ATOM 668 C CA . SER A 1 91 ? -4.973 -34.812 -13.047 1 96.25 91 SER A CA 1
ATOM 669 C C . SER A 1 91 ? -3.615 -34.188 -13.359 1 96.25 91 SER A C 1
ATOM 671 O O . SER A 1 91 ? -2.912 -34.656 -14.266 1 96.25 91 SER A O 1
ATOM 673 N N . VAL A 1 92 ? -3.318 -33.188 -12.703 1 97.31 92 VAL A N 1
ATOM 674 C CA . VAL A 1 92 ? -2.018 -32.531 -12.773 1 97.31 92 VAL A CA 1
ATOM 675 C C . VAL A 1 92 ? -1.365 -32.531 -11.398 1 97.31 92 VAL A C 1
ATOM 677 O O . VAL A 1 92 ? -1.999 -32.156 -10.406 1 97.31 92 VAL A O 1
ATOM 680 N N . GLU A 1 93 ? -0.121 -32.938 -11.359 1 97.94 93 GLU A N 1
ATOM 681 C CA . GLU A 1 93 ? 0.645 -32.938 -10.109 1 97.94 93 GLU A CA 1
ATOM 682 C C . GLU A 1 93 ? 1.626 -31.766 -10.086 1 97.94 93 GLU A C 1
ATOM 684 O O . GLU A 1 93 ? 2.309 -31.5 -11.078 1 97.94 93 GLU A O 1
ATOM 689 N N . LEU A 1 94 ? 1.585 -31.094 -8.969 1 97.56 94 LEU A N 1
ATOM 690 C CA . LEU A 1 94 ? 2.504 -29.984 -8.75 1 97.56 94 LEU A CA 1
ATOM 691 C C . LEU A 1 94 ? 3.58 -30.375 -7.738 1 97.56 94 LEU A C 1
ATOM 693 O O . LEU A 1 94 ? 3.271 -30.906 -6.672 1 97.56 94 LEU A O 1
ATOM 697 N N . LEU A 1 95 ? 4.816 -30.109 -8.07 1 96.75 95 LEU A N 1
ATOM 698 C CA . LEU A 1 95 ? 5.934 -30.281 -7.148 1 96.75 95 LEU A CA 1
ATOM 699 C C . LEU A 1 95 ? 6.773 -29.016 -7.074 1 96.75 95 LEU A C 1
ATOM 701 O O . LEU A 1 95 ? 7.336 -28.578 -8.078 1 96.75 95 LEU A O 1
ATOM 705 N N . ALA A 1 96 ? 6.812 -28.453 -5.926 1 96.5 96 ALA A N 1
ATOM 706 C CA . ALA A 1 96 ? 7.656 -27.281 -5.727 1 96.5 96 ALA A CA 1
ATOM 707 C C . ALA A 1 96 ? 8.953 -27.641 -5.016 1 96.5 96 ALA A C 1
ATOM 709 O O . ALA A 1 96 ? 8.938 -28.391 -4.039 1 96.5 96 ALA A O 1
ATOM 710 N N . LEU A 1 97 ? 10.016 -27.078 -5.523 1 93.44 97 LEU A N 1
ATOM 711 C CA . LEU A 1 97 ? 11.344 -27.375 -5 1 93.44 97 LEU A CA 1
ATOM 712 C C . LEU A 1 97 ? 12.078 -26.094 -4.637 1 93.44 97 LEU A C 1
ATOM 714 O O . LEU A 1 97 ? 11.891 -25.062 -5.289 1 93.44 97 LEU A O 1
ATOM 718 N N . GLU A 1 98 ? 12.867 -26.219 -3.592 1 92.69 98 GLU A N 1
ATOM 719 C CA . GLU A 1 98 ? 13.789 -25.172 -3.199 1 92.69 98 GLU A CA 1
ATOM 720 C C . GLU A 1 98 ? 15.234 -25.656 -3.236 1 92.69 98 GLU A C 1
ATOM 722 O O . GLU A 1 98 ? 15.523 -26.781 -2.828 1 92.69 98 GLU A O 1
ATOM 727 N N . GLU A 1 99 ? 16.062 -24.844 -3.84 1 90.81 99 GLU A N 1
ATOM 728 C CA . GLU A 1 99 ? 17.5 -25.125 -3.904 1 90.81 99 GLU A CA 1
ATOM 729 C C . GLU A 1 99 ? 18.297 -24.031 -3.24 1 90.81 99 GLU A C 1
ATOM 731 O O . GLU A 1 99 ? 18.031 -22.844 -3.445 1 90.81 99 GLU A O 1
ATOM 736 N N .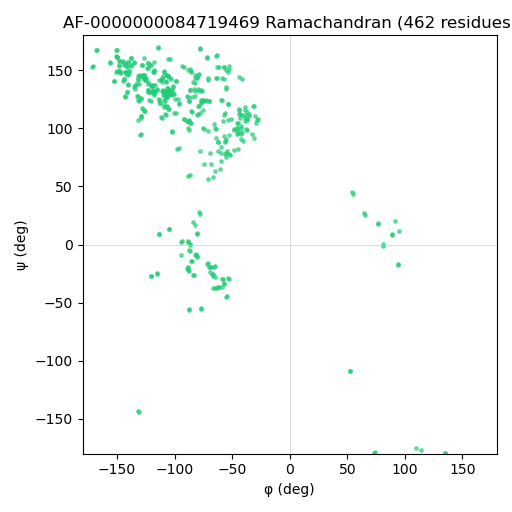 ARG A 1 100 ? 19.266 -24.422 -2.473 1 90.69 100 ARG A N 1
ATOM 737 C CA . ARG A 1 100 ? 20.125 -23.469 -1.792 1 90.69 100 ARG A CA 1
ATOM 738 C C . ARG A 1 100 ? 21.594 -23.812 -1.99 1 90.69 100 ARG A C 1
ATOM 740 O O . ARG A 1 100 ? 21.969 -24.984 -1.934 1 90.69 100 ARG A O 1
ATOM 747 N N . SER A 1 101 ? 22.281 -22.766 -2.205 1 86.75 101 SER A N 1
ATOM 748 C CA . SER A 1 101 ? 23.719 -22.984 -2.262 1 86.75 101 SER A CA 1
ATOM 749 C C . SER A 1 101 ? 24.297 -23.281 -0.88 1 86.75 101 SER A C 1
ATOM 751 O O . SER A 1 101 ? 23.656 -23 0.135 1 86.75 101 SER A O 1
ATOM 753 N N . ARG A 1 102 ? 25.453 -23.859 -0.878 1 86.81 102 ARG A N 1
ATOM 754 C CA . ARG A 1 102 ? 26.203 -24.078 0.35 1 86.81 102 ARG A CA 1
ATOM 755 C C . ARG A 1 102 ? 27.609 -23.5 0.244 1 86.81 102 ARG A C 1
ATOM 757 O O . ARG A 1 102 ? 28.422 -23.969 -0.557 1 86.81 102 ARG A O 1
ATOM 764 N N . PRO A 1 103 ? 28.016 -22.469 1.027 1 86.75 103 PRO A N 1
ATOM 765 C CA . PRO A 1 103 ? 27.141 -21.828 2.008 1 86.75 103 PRO A CA 1
ATOM 766 C C . PRO A 1 103 ? 25.953 -21.125 1.361 1 86.75 103 PRO A C 1
ATOM 768 O O . PRO A 1 103 ? 25.969 -20.844 0.159 1 86.75 103 PRO A O 1
ATOM 771 N N . VAL A 1 104 ? 24.953 -20.844 2.164 1 83.19 104 VAL A N 1
ATOM 772 C CA . VAL A 1 104 ? 23.719 -20.266 1.625 1 83.19 104 VAL A CA 1
ATOM 773 C C . VAL A 1 104 ? 23.938 -18.812 1.264 1 83.19 104 VAL A C 1
ATOM 775 O O . VAL A 1 104 ? 23.953 -17.938 2.141 1 83.19 104 VAL A O 1
ATOM 778 N N . THR A 1 105 ? 24.156 -18.547 0.044 1 81.12 105 THR A N 1
ATOM 779 C CA . THR A 1 105 ? 24.312 -17.188 -0.464 1 81.12 105 THR A CA 1
ATOM 780 C C . THR A 1 105 ? 23.25 -16.891 -1.52 1 81.12 105 THR A C 1
ATOM 782 O O . THR A 1 105 ? 22.844 -15.742 -1.698 1 81.12 105 THR A O 1
ATOM 785 N N . ASP A 1 106 ? 22.859 -17.984 -2.129 1 81.69 106 ASP A N 1
ATOM 786 C CA . ASP A 1 106 ? 21.891 -17.891 -3.209 1 81.69 106 ASP A CA 1
ATOM 787 C C . ASP A 1 106 ? 20.844 -19 -3.098 1 81.69 106 ASP A C 1
ATOM 789 O O . ASP A 1 106 ? 21.047 -19.984 -2.383 1 81.69 106 ASP A O 1
ATOM 793 N N . GLY A 1 107 ? 19.781 -18.797 -3.729 1 84.56 107 GLY A N 1
ATOM 794 C CA . GLY A 1 107 ? 18.719 -19.797 -3.699 1 84.56 107 GLY A CA 1
ATOM 795 C C . GLY A 1 107 ? 17.797 -19.719 -4.895 1 84.56 107 GLY A C 1
ATOM 796 O O . GLY A 1 107 ? 17.766 -18.719 -5.605 1 84.56 107 GLY A O 1
ATOM 797 N N . GLY A 1 108 ? 17.203 -20.875 -5.109 1 86.94 108 GLY A N 1
ATOM 798 C CA . GLY A 1 108 ? 16.234 -20.969 -6.195 1 86.94 108 GLY A CA 1
ATOM 799 C C . GLY A 1 108 ? 14.969 -21.703 -5.805 1 86.94 108 GLY A C 1
ATOM 800 O O . GLY A 1 108 ? 14.938 -22.391 -4.781 1 86.94 108 GLY A O 1
ATOM 801 N N . ALA A 1 109 ? 13.945 -21.406 -6.527 1 90.12 109 ALA A N 1
ATOM 802 C CA . ALA A 1 109 ? 12.664 -22.109 -6.406 1 90.12 109 ALA A CA 1
ATOM 803 C C . ALA A 1 109 ? 12.18 -22.594 -7.77 1 90.12 109 ALA A C 1
ATOM 805 O O . ALA A 1 109 ? 12.43 -21.953 -8.789 1 90.12 109 ALA A O 1
ATOM 806 N N . ALA A 1 110 ? 11.539 -23.703 -7.723 1 91.81 110 ALA A N 1
ATOM 807 C CA . ALA A 1 110 ? 10.992 -24.25 -8.961 1 91.81 110 ALA A CA 1
ATOM 808 C C . ALA A 1 110 ? 9.633 -24.906 -8.719 1 91.81 110 ALA A C 1
ATOM 810 O O . ALA A 1 110 ? 9.375 -25.438 -7.641 1 91.81 110 ALA A O 1
ATOM 811 N N . LEU A 1 111 ? 8.844 -24.812 -9.703 1 94.62 111 LEU A N 1
ATOM 812 C CA . LEU A 1 111 ? 7.59 -25.562 -9.75 1 94.62 111 LEU A CA 1
ATOM 813 C C . LEU A 1 111 ? 7.535 -26.453 -10.977 1 94.62 111 LEU A C 1
ATOM 815 O O . LEU A 1 111 ? 7.684 -25.984 -12.109 1 94.62 111 LEU A O 1
ATOM 819 N N . VAL A 1 112 ? 7.332 -27.672 -10.727 1 94.94 112 VAL A N 1
ATOM 820 C CA . VAL A 1 112 ? 7.16 -28.641 -11.805 1 94.94 112 VAL A CA 1
ATOM 821 C C . VAL A 1 112 ? 5.691 -29.062 -11.898 1 94.94 112 VAL A C 1
ATOM 823 O O . VAL A 1 112 ? 5.078 -29.422 -10.898 1 94.94 112 VAL A O 1
ATOM 826 N N . MET A 1 113 ? 5.141 -28.938 -13.094 1 96.25 113 MET A N 1
ATOM 827 C CA . MET A 1 113 ? 3.799 -29.438 -13.391 1 96.25 113 MET A CA 1
ATOM 828 C C . MET A 1 113 ? 3.854 -30.672 -14.281 1 96.25 113 MET A C 1
ATOM 830 O O . MET A 1 113 ? 4.484 -30.641 -15.344 1 96.25 113 MET A O 1
ATOM 834 N N . ALA A 1 114 ? 3.176 -31.688 -13.828 1 97.19 114 ALA A N 1
ATOM 835 C CA . ALA A 1 114 ? 3.285 -32.938 -14.578 1 97.19 114 ALA A CA 1
ATOM 836 C C . ALA A 1 114 ? 1.965 -33.719 -14.57 1 97.19 114 ALA A C 1
ATOM 838 O O . ALA A 1 114 ? 1.144 -33.531 -13.664 1 97.19 114 ALA A O 1
ATOM 839 N N . ARG A 1 115 ? 1.818 -34.562 -15.523 1 97 115 ARG A N 1
ATOM 840 C CA . ARG A 1 115 ? 0.682 -35.469 -15.609 1 97 115 ARG A CA 1
ATOM 841 C C . ARG A 1 115 ? 1.125 -36.906 -15.43 1 97 115 ARG A C 1
ATOM 843 O O . ARG A 1 115 ? 2.154 -37.312 -15.969 1 97 115 ARG A O 1
ATOM 850 N N . PRO A 1 116 ? 0.283 -37.625 -14.727 1 96.19 116 PRO A N 1
ATOM 851 C CA . PRO A 1 116 ? 0.595 -39.062 -14.641 1 96.19 116 PRO A CA 1
ATOM 852 C C . PRO A 1 116 ? 0.384 -39.781 -15.961 1 96.19 116 PRO A C 1
ATOM 854 O O . PRO A 1 116 ? -0.688 -39.688 -16.562 1 96.19 116 PRO A O 1
ATOM 857 N N . VAL A 1 117 ? 1.438 -40.406 -16.391 1 94.19 117 VAL A N 1
ATOM 858 C CA . VAL A 1 117 ? 1.384 -41.188 -17.625 1 94.19 117 VAL A CA 1
ATOM 859 C C . VAL A 1 117 ? 2.236 -42.438 -17.484 1 94.19 117 VAL A C 1
ATOM 861 O O . VAL A 1 117 ? 3.402 -42.375 -17.094 1 94.19 117 VAL A O 1
ATOM 864 N N . ALA A 1 118 ? 1.659 -43.656 -17.781 1 94.06 118 ALA A N 1
ATOM 865 C CA . ALA A 1 118 ? 2.367 -44.938 -17.875 1 94.06 118 ALA A CA 1
ATOM 866 C C . ALA A 1 118 ? 3.164 -45.219 -16.609 1 94.06 118 ALA A C 1
ATOM 868 O O . ALA A 1 118 ? 4.34 -45.594 -16.688 1 94.06 118 ALA A O 1
ATOM 869 N N . GLY A 1 119 ? 2.568 -45 -15.523 1 93.44 119 GLY A N 1
ATOM 870 C CA . GLY A 1 119 ? 3.184 -45.375 -14.25 1 93.44 119 GLY A CA 1
ATOM 871 C C . GLY A 1 119 ? 4.199 -44.344 -13.773 1 93.44 119 GLY A C 1
ATOM 872 O O . GLY A 1 119 ? 4.836 -44.531 -12.734 1 93.44 119 GLY A O 1
ATOM 873 N N . GLY A 1 120 ? 4.418 -43.312 -14.531 1 96.69 120 GLY A N 1
ATOM 874 C CA . GLY A 1 120 ? 5.27 -42.156 -14.211 1 96.69 120 GLY A CA 1
ATOM 875 C C . GLY A 1 120 ? 4.598 -40.812 -14.453 1 96.69 120 GLY A C 1
ATOM 876 O O . GLY A 1 120 ? 3.422 -40.656 -14.133 1 96.69 120 GLY A O 1
ATOM 877 N N . PHE A 1 121 ? 5.477 -39.906 -14.906 1 96.38 121 PHE A N 1
ATOM 878 C CA . PHE A 1 121 ? 4.941 -38.562 -15.102 1 96.38 121 PHE A CA 1
ATOM 879 C C . PHE A 1 121 ? 5.508 -37.906 -16.375 1 96.38 121 PHE A C 1
ATOM 881 O O . PHE A 1 121 ? 6.691 -38.094 -16.672 1 96.38 121 PHE A O 1
ATOM 888 N N . CYS A 1 122 ? 4.668 -37.281 -17.094 1 96.81 122 CYS A N 1
ATOM 889 C CA . CYS A 1 122 ? 5.125 -36.406 -18.172 1 96.81 122 CYS A CA 1
ATOM 890 C C . CYS A 1 122 ? 5.094 -34.938 -17.75 1 96.81 122 CYS A C 1
ATOM 892 O O . CYS A 1 122 ? 4.062 -34.438 -17.297 1 96.81 122 CYS A O 1
ATOM 894 N N . ILE A 1 123 ? 6.195 -34.312 -17.984 1 95.44 123 ILE A N 1
ATOM 895 C CA . ILE A 1 123 ? 6.293 -32.906 -17.609 1 95.44 123 ILE A CA 1
ATOM 896 C C . ILE A 1 123 ? 5.461 -32.062 -18.562 1 95.44 123 ILE A C 1
ATOM 898 O O . ILE A 1 123 ? 5.598 -32.156 -19.781 1 95.44 123 ILE A O 1
ATOM 902 N N . ILE A 1 124 ? 4.551 -31.297 -17.984 1 96.06 124 ILE A N 1
ATOM 903 C CA . ILE A 1 124 ? 3.828 -30.297 -18.75 1 96.06 124 ILE A CA 1
ATOM 904 C C . ILE A 1 124 ? 4.723 -29.078 -18.984 1 96.06 124 ILE A C 1
ATOM 906 O O . ILE A 1 124 ? 4.93 -28.656 -20.125 1 96.06 124 ILE A O 1
ATOM 910 N N . ASN A 1 125 ? 5.223 -28.516 -17.922 1 93.81 125 ASN A N 1
ATOM 911 C CA . ASN A 1 125 ? 6.129 -27.375 -17.938 1 93.81 125 ASN A CA 1
ATOM 912 C C . ASN A 1 125 ? 6.766 -27.156 -16.562 1 93.81 125 ASN A C 1
ATOM 914 O O . ASN A 1 125 ? 6.371 -27.781 -15.578 1 93.81 125 ASN A O 1
ATOM 918 N N . THR A 1 126 ? 7.777 -26.312 -16.594 1 91.25 126 THR A N 1
ATOM 919 C CA . THR A 1 126 ? 8.445 -25.938 -15.352 1 91.25 126 THR A CA 1
ATOM 920 C C . THR A 1 126 ? 8.602 -24.422 -15.258 1 91.25 126 THR A C 1
ATOM 922 O O . THR A 1 126 ? 8.789 -23.75 -16.266 1 91.25 126 THR A O 1
ATOM 925 N N . TRP A 1 127 ? 8.445 -23.938 -14.086 1 91.38 127 TRP A N 1
ATOM 926 C CA . TRP A 1 127 ? 8.844 -22.578 -13.727 1 91.38 127 TRP A CA 1
ATOM 927 C C . TRP A 1 127 ? 9.961 -22.594 -12.695 1 91.38 127 TRP A C 1
ATOM 929 O O . TRP A 1 127 ? 9.898 -23.344 -11.719 1 91.38 127 TRP A O 1
ATOM 939 N N . ALA A 1 128 ? 10.961 -21.766 -12.953 1 87.88 128 ALA A N 1
ATOM 940 C CA . ALA A 1 128 ? 12.062 -21.734 -11.984 1 87.88 128 ALA A CA 1
ATOM 941 C C . ALA A 1 128 ? 12.672 -20.328 -11.914 1 87.88 128 ALA A C 1
ATOM 943 O O . ALA A 1 128 ? 12.656 -19.594 -12.898 1 87.88 128 ALA A O 1
ATOM 944 N N . THR A 1 129 ? 13.141 -19.984 -10.727 1 83.94 129 THR A N 1
ATOM 945 C CA . THR A 1 129 ? 13.844 -18.719 -10.523 1 83.94 129 THR A CA 1
ATOM 946 C C . THR A 1 129 ? 15.062 -18.922 -9.625 1 83.94 129 THR A C 1
ATOM 948 O O . THR A 1 129 ? 15.133 -19.891 -8.867 1 83.94 129 THR A O 1
ATOM 951 N N . TRP A 1 130 ? 16 -18.047 -9.828 1 83.88 130 TRP A N 1
ATOM 952 C CA . TRP A 1 130 ? 17.219 -18.016 -9.008 1 83.88 130 TRP A CA 1
ATOM 953 C C . TRP A 1 130 ? 17.516 -16.609 -8.523 1 83.88 130 TRP A C 1
ATOM 955 O O . TRP A 1 130 ? 17.422 -15.648 -9.289 1 83.88 130 TRP A O 1
ATOM 965 N N . GLN A 1 131 ? 17.703 -16.531 -7.215 1 77.94 131 GLN A N 1
ATOM 966 C CA . GLN A 1 131 ? 17.953 -15.227 -6.605 1 77.94 131 GLN A CA 1
ATOM 967 C C . GLN A 1 131 ? 19.266 -15.227 -5.828 1 77.94 131 GLN A C 1
ATOM 969 O O . GLN A 1 131 ? 19.75 -16.281 -5.422 1 77.94 131 GLN A O 1
ATOM 974 N N . SER A 1 132 ? 19.859 -14.031 -5.652 1 78 132 SER A N 1
ATOM 975 C CA . SER A 1 132 ? 21.078 -13.883 -4.867 1 78 132 SER A CA 1
ATOM 976 C C . SER A 1 132 ? 20.781 -13.898 -3.371 1 78 132 SER A C 1
ATOM 978 O O . SER A 1 132 ? 21.422 -13.18 -2.6 1 78 132 SER A O 1
ATOM 980 N N . THR A 1 133 ? 19.766 -14.5 -2.984 1 79.31 133 THR A N 1
ATOM 981 C CA . THR A 1 133 ? 19.359 -14.727 -1.606 1 79.31 133 THR A CA 1
ATOM 982 C C . THR A 1 133 ? 18.562 -16.031 -1.492 1 79.31 133 THR A C 1
ATOM 984 O O . THR A 1 133 ? 18.234 -16.656 -2.504 1 79.31 133 THR A O 1
ATOM 987 N N . GLU A 1 134 ? 18.391 -16.438 -0.319 1 84.94 134 GLU A N 1
ATOM 988 C CA . GLU A 1 134 ? 17.516 -17.609 -0.109 1 84.94 134 GLU A CA 1
ATOM 989 C C . GLU A 1 134 ? 16.094 -17.312 -0.549 1 84.94 134 GLU A C 1
ATOM 991 O O . GLU A 1 134 ? 15.586 -16.203 -0.358 1 84.94 134 GLU A O 1
ATOM 996 N N . VAL A 1 135 ? 15.516 -18.375 -1.105 1 86.06 135 VAL A N 1
ATOM 997 C CA . VAL A 1 135 ? 14.141 -18.219 -1.575 1 86.06 135 VAL A CA 1
ATOM 998 C C . VAL A 1 135 ? 13.273 -19.344 -1.014 1 86.06 135 VAL A C 1
ATOM 1000 O O . VAL A 1 135 ? 13.617 -20.531 -1.146 1 86.06 135 VAL A O 1
ATOM 1003 N N . ASP A 1 136 ? 12.227 -18.953 -0.363 1 91.94 136 ASP A N 1
ATOM 1004 C CA . ASP A 1 136 ? 11.18 -19.891 0.031 1 91.94 136 ASP A CA 1
ATOM 1005 C C . ASP A 1 136 ? 9.953 -19.766 -0.871 1 91.94 136 ASP A C 1
ATOM 1007 O O . ASP A 1 136 ? 9.5 -18.656 -1.149 1 91.94 136 ASP A O 1
ATOM 1011 N N . VAL A 1 137 ? 9.469 -20.938 -1.319 1 94.38 137 VAL A N 1
ATOM 1012 C CA . VAL A 1 137 ? 8.297 -20.906 -2.189 1 94.38 137 VAL A CA 1
ATOM 1013 C C . VAL A 1 137 ? 7.145 -21.656 -1.532 1 94.38 137 VAL A C 1
ATOM 1015 O O . VAL A 1 137 ? 7.348 -22.688 -0.903 1 94.38 137 VAL A O 1
ATOM 1018 N N . SER A 1 138 ? 5.961 -21.062 -1.63 1 96.56 138 SER A N 1
ATOM 1019 C CA . SER A 1 138 ? 4.738 -21.703 -1.15 1 96.56 138 SER A CA 1
ATOM 1020 C C . SER A 1 138 ? 3.574 -21.453 -2.102 1 96.56 138 SER A C 1
ATOM 1022 O O . SER A 1 138 ? 3.621 -20.531 -2.922 1 96.56 138 SER A O 1
ATOM 1024 N N . LEU A 1 139 ? 2.627 -22.344 -2.006 1 97.81 139 LEU A N 1
ATOM 1025 C CA . LEU A 1 139 ? 1.375 -22.156 -2.73 1 97.81 139 LEU A CA 1
ATOM 1026 C C . LEU A 1 139 ? 0.393 -21.328 -1.906 1 97.81 139 LEU A C 1
ATOM 1028 O O . LEU A 1 139 ? -0.21 -21.844 -0.959 1 97.81 139 LEU A O 1
ATOM 1032 N N . ALA A 1 140 ? 0.225 -20.109 -2.312 1 96.94 140 ALA A N 1
ATOM 1033 C CA . ALA A 1 140 ? -0.624 -19.203 -1.546 1 96.94 140 ALA A CA 1
ATOM 1034 C C . ALA A 1 140 ? -2.094 -19.391 -1.909 1 96.94 140 ALA A C 1
ATOM 1036 O O . ALA A 1 140 ? -2.982 -19.016 -1.142 1 96.94 140 ALA A O 1
ATOM 1037 N N . GLY A 1 141 ? -2.377 -19.859 -3.117 1 95.81 141 GLY A N 1
ATOM 1038 C CA . GLY A 1 141 ? -3.734 -20.125 -3.568 1 95.81 141 GLY A CA 1
ATOM 1039 C C . GLY A 1 141 ? -3.789 -20.859 -4.895 1 95.81 141 GLY A C 1
ATOM 1040 O O . GLY A 1 141 ? -2.82 -20.844 -5.656 1 95.81 141 GLY A O 1
ATOM 1041 N N . SER A 1 142 ? -4.848 -21.562 -5.055 1 96.38 142 SER A N 1
ATOM 1042 C CA . SER A 1 142 ? -5.152 -22.188 -6.336 1 96.38 142 SER A CA 1
ATOM 1043 C C . SER A 1 142 ? -6.641 -22.078 -6.656 1 96.38 142 SER A C 1
ATOM 1045 O O . SER A 1 142 ? -7.469 -21.938 -5.754 1 96.38 142 SER A O 1
ATOM 1047 N N . TRP A 1 143 ? -6.91 -22.016 -7.91 1 96.19 143 TRP A N 1
ATOM 1048 C CA . TRP A 1 143 ? -8.281 -21.938 -8.406 1 96.19 143 TRP A CA 1
ATOM 1049 C C . TRP A 1 143 ? -8.445 -22.781 -9.672 1 96.19 143 TRP A C 1
ATOM 1051 O O . TRP A 1 143 ? -7.605 -22.719 -10.57 1 96.19 143 TRP A O 1
ATOM 1061 N N . GLU A 1 144 ? -9.453 -23.547 -9.648 1 95.19 144 GLU A N 1
ATOM 1062 C CA . GLU A 1 144 ? -9.867 -24.281 -10.836 1 95.19 144 GLU A CA 1
ATOM 1063 C C . GLU A 1 144 ? -11.133 -23.688 -11.438 1 95.19 144 GLU A C 1
ATOM 1065 O O . GLU A 1 144 ? -12.086 -23.375 -10.719 1 95.19 144 GLU A O 1
ATOM 1070 N N . SER A 1 145 ? -11.008 -23.453 -12.75 1 93.94 145 SER A N 1
ATOM 1071 C CA . SER A 1 145 ? -12.203 -22.906 -13.391 1 93.94 145 SER A CA 1
ATOM 1072 C C . SER A 1 145 ? -13.406 -23.828 -13.195 1 93.94 145 SER A C 1
ATOM 1074 O O . SER A 1 145 ? -13.25 -25.047 -13.078 1 93.94 145 SER A O 1
ATOM 1076 N N . PRO A 1 146 ? -14.594 -23.219 -13.211 1 92.75 146 PRO A N 1
ATOM 1077 C CA . PRO A 1 146 ? -15.789 -24.031 -12.984 1 92.75 146 PRO A CA 1
ATOM 1078 C C . PRO A 1 146 ? -15.914 -25.172 -13.992 1 92.75 146 PRO A C 1
ATOM 1080 O O . PRO A 1 146 ? -16.438 -26.25 -13.656 1 92.75 146 PRO A O 1
ATOM 1083 N N . ASP A 1 147 ? -15.484 -24.953 -15.164 1 92.56 147 ASP A N 1
ATOM 1084 C CA . ASP A 1 147 ? -15.555 -26 -16.188 1 92.56 147 ASP A CA 1
ATOM 1085 C C . ASP A 1 147 ? -14.328 -26.906 -16.125 1 92.56 147 ASP A C 1
ATOM 1087 O O . ASP A 1 147 ? -14.156 -27.781 -16.984 1 92.56 147 ASP A O 1
ATOM 1091 N N . GLN A 1 148 ? -13.445 -26.656 -15.242 1 93.75 148 GLN A N 1
ATOM 1092 C CA . GLN A 1 148 ? -12.266 -27.453 -14.93 1 93.75 148 GLN A CA 1
ATOM 1093 C C . GLN A 1 148 ? -11.289 -27.469 -16.109 1 93.75 148 GLN A C 1
ATOM 1095 O O . GLN A 1 148 ? -10.516 -28.422 -16.266 1 93.75 148 GLN A O 1
ATOM 1100 N N . ARG A 1 149 ? -11.305 -26.516 -16.938 1 95 149 ARG A N 1
ATOM 1101 C CA . ARG A 1 149 ? -10.445 -26.5 -18.125 1 95 149 ARG A CA 1
ATOM 1102 C C . ARG A 1 149 ? -9.094 -25.891 -17.797 1 95 149 ARG A C 1
ATOM 1104 O O . ARG A 1 149 ? -8.133 -26.047 -18.562 1 95 149 ARG A O 1
ATOM 1111 N N . MET A 1 150 ? -9.078 -25.125 -16.797 1 95.56 150 MET A N 1
ATOM 1112 C CA . MET A 1 150 ? -7.797 -24.531 -16.438 1 95.56 150 MET A CA 1
ATOM 1113 C C . MET A 1 150 ? -7.691 -24.344 -14.922 1 95.56 150 MET A C 1
ATOM 1115 O O . MET A 1 150 ? -8.703 -24.359 -14.219 1 95.56 150 MET A O 1
ATOM 1119 N N . ALA A 1 151 ? -6.504 -24.25 -14.477 1 97.56 151 ALA A N 1
ATOM 1120 C CA . ALA A 1 151 ? -6.195 -23.922 -13.094 1 97.56 151 ALA A CA 1
ATOM 1121 C C . ALA A 1 151 ? -5.25 -22.719 -13.008 1 97.56 151 ALA A C 1
ATOM 1123 O O . ALA A 1 151 ? -4.395 -22.547 -13.883 1 97.56 151 ALA A O 1
ATOM 1124 N N . ILE A 1 152 ? -5.457 -21.891 -12.07 1 97.56 152 ILE A N 1
ATOM 1125 C CA . ILE A 1 152 ? -4.578 -20.766 -11.75 1 97.56 152 ILE A CA 1
ATOM 1126 C C . ILE A 1 152 ? -3.895 -21.016 -10.406 1 97.56 152 ILE A C 1
ATOM 1128 O O . ILE A 1 152 ? -4.539 -21.438 -9.445 1 97.56 152 ILE A O 1
ATOM 1132 N N . LEU A 1 153 ? -2.625 -20.812 -10.391 1 97.81 153 LEU A N 1
ATOM 1133 C CA . LEU A 1 153 ? -1.803 -21.016 -9.203 1 97.81 153 LEU A CA 1
ATOM 1134 C C . LEU A 1 153 ? -1.167 -19.703 -8.75 1 97.81 153 LEU A C 1
ATOM 1136 O O . LEU A 1 153 ? -0.609 -18.969 -9.562 1 97.81 153 LEU A O 1
ATOM 1140 N N . LEU A 1 154 ? -1.285 -19.422 -7.484 1 98 154 LEU A N 1
ATOM 1141 C CA . LEU A 1 154 ? -0.619 -18.281 -6.875 1 98 154 LEU A CA 1
ATOM 1142 C C . LEU A 1 154 ? 0.537 -18.734 -5.988 1 98 154 LEU A C 1
ATOM 1144 O O . LEU A 1 154 ? 0.317 -19.297 -4.914 1 98 154 LEU A O 1
ATOM 1148 N N . LEU A 1 155 ? 1.729 -18.391 -6.477 1 96.44 155 LEU A N 1
ATOM 1149 C CA . LEU A 1 155 ? 2.934 -18.734 -5.727 1 96.44 155 LEU A CA 1
ATOM 1150 C C . LEU A 1 155 ? 3.428 -17.547 -4.918 1 96.44 155 LEU A C 1
ATOM 1152 O O . LEU A 1 155 ? 3.393 -16.406 -5.398 1 96.44 155 LEU A O 1
ATOM 1156 N N . LYS A 1 156 ? 3.865 -17.875 -3.768 1 95.75 156 LYS A N 1
ATOM 1157 C CA . LYS A 1 156 ? 4.508 -16.891 -2.902 1 95.75 156 LYS A CA 1
ATOM 1158 C C . LYS A 1 156 ? 5.988 -17.219 -2.709 1 95.75 156 LYS A C 1
ATOM 1160 O O . LYS A 1 156 ? 6.34 -18.328 -2.324 1 95.75 156 LYS A O 1
ATOM 1165 N N . LEU A 1 157 ? 6.801 -16.219 -3.045 1 90.56 157 LEU A N 1
ATOM 1166 C CA . LEU A 1 157 ? 8.242 -16.312 -2.814 1 90.56 157 LEU A CA 1
ATOM 1167 C C . LEU A 1 157 ? 8.672 -15.398 -1.678 1 90.56 157 LEU A C 1
ATOM 1169 O O . LEU A 1 157 ? 8.367 -14.203 -1.689 1 90.56 157 LEU A O 1
ATOM 1173 N N . GLU A 1 158 ? 9.266 -15.898 -0.728 1 90.81 158 GLU A N 1
ATOM 1174 C CA . GLU A 1 158 ? 9.852 -15.102 0.346 1 90.81 158 GLU A CA 1
ATOM 1175 C C . GLU A 1 158 ? 11.375 -15.062 0.241 1 90.81 158 GLU A C 1
ATOM 1177 O O . GLU A 1 158 ? 12.023 -16.109 0.233 1 90.81 158 GLU A O 1
ATOM 1182 N N . LEU A 1 159 ? 11.82 -13.836 0.059 1 82.25 159 LEU A N 1
ATOM 1183 C CA . LEU A 1 159 ? 13.25 -13.617 -0.102 1 82.25 159 LEU A CA 1
ATOM 1184 C C . LEU A 1 159 ? 13.836 -12.906 1.114 1 82.25 159 LEU A C 1
ATOM 1186 O O . LEU A 1 159 ? 13.211 -11.992 1.664 1 82.25 159 LEU A O 1
ATOM 1190 N N . ALA A 1 160 ? 14.82 -13.367 1.56 1 74.12 160 ALA A N 1
ATOM 1191 C CA . ALA A 1 160 ? 15.539 -12.633 2.598 1 74.12 160 ALA A CA 1
ATOM 1192 C C . ALA A 1 160 ? 16.297 -11.453 2.004 1 74.12 160 ALA A C 1
ATOM 1194 O O . ALA A 1 160 ? 16.906 -11.562 0.94 1 74.12 160 ALA A O 1
ATOM 1195 N N . ARG A 1 161 ? 15.938 -10.227 2.379 1 57.19 161 ARG A N 1
ATOM 1196 C CA . ARG A 1 161 ? 16.688 -9.094 1.85 1 57.19 161 ARG A CA 1
ATOM 1197 C C . ARG A 1 161 ? 18.016 -8.914 2.604 1 57.19 161 ARG A C 1
ATOM 1199 O O . ARG A 1 161 ? 18.109 -9.289 3.773 1 57.19 161 ARG A O 1
ATOM 1206 N N . ALA A 1 162 ? 18.938 -8.445 1.712 1 48.28 162 ALA A N 1
ATOM 1207 C CA . ALA A 1 162 ? 20.266 -8.203 2.262 1 48.28 162 ALA A CA 1
ATOM 1208 C C . ALA A 1 162 ? 20.203 -7.254 3.453 1 48.28 162 ALA A C 1
ATOM 1210 O O . ALA A 1 162 ? 20.922 -7.438 4.441 1 48.28 162 ALA A O 1
ATOM 1211 N N . ALA A 1 163 ? 19.516 -6.258 3.371 1 45.44 163 ALA A N 1
ATOM 1212 C CA . ALA A 1 163 ? 19.531 -5.211 4.387 1 45.44 163 ALA A CA 1
ATOM 1213 C C . ALA A 1 163 ? 18.594 -5.555 5.547 1 45.44 163 ALA A C 1
ATOM 1215 O O . ALA A 1 163 ? 18.312 -4.711 6.402 1 45.44 163 ALA A O 1
ATOM 1216 N N . GLY A 1 164 ? 18.219 -6.754 5.734 1 55.41 164 GLY A N 1
ATOM 1217 C CA . GLY A 1 164 ? 17.438 -7.164 6.891 1 55.41 164 GLY A CA 1
ATOM 1218 C C . GLY A 1 164 ? 15.945 -7.117 6.656 1 55.41 164 GLY A C 1
ATOM 1219 O O . GLY A 1 164 ? 15.156 -7.348 7.574 1 55.41 164 GLY A O 1
ATOM 1220 N N . GLY A 1 165 ? 15.547 -7.129 5.414 1 59.62 165 GLY A N 1
ATOM 1221 C CA . GLY A 1 165 ? 14.109 -7.148 5.188 1 59.62 165 GLY A CA 1
ATOM 1222 C C . GLY A 1 165 ? 13.664 -8.281 4.281 1 59.62 165 GLY A C 1
ATOM 1223 O O . GLY A 1 165 ? 14.477 -9.125 3.889 1 59.62 165 GLY A O 1
ATOM 1224 N N . GLU A 1 166 ? 12.414 -8.5 4.445 1 65.25 166 GLU A N 1
ATOM 1225 C CA . GLU A 1 166 ? 11.828 -9.57 3.639 1 65.25 166 GLU A CA 1
ATOM 1226 C C . GLU A 1 166 ? 11.094 -9.008 2.426 1 65.25 166 GLU A C 1
ATOM 1228 O O . GLU A 1 166 ? 10.523 -7.914 2.49 1 65.25 166 GLU A O 1
ATOM 1233 N N . GLU A 1 167 ? 11.562 -9.57 1.378 1 74.62 167 GLU A N 1
ATOM 1234 C CA . GLU A 1 167 ? 10.82 -9.258 0.159 1 74.62 167 GLU A CA 1
ATOM 1235 C C . GLU A 1 167 ? 9.906 -10.406 -0.242 1 74.62 167 GLU A C 1
ATOM 1237 O O . GLU A 1 167 ? 10.305 -11.57 -0.203 1 74.62 167 GLU A O 1
ATOM 1242 N N . THR A 1 168 ? 8.727 -10.023 -0.449 1 83.38 168 THR A N 1
ATOM 1243 C CA . THR A 1 168 ? 7.77 -11.016 -0.932 1 83.38 168 THR A CA 1
ATOM 1244 C C . THR A 1 168 ? 7.484 -10.812 -2.416 1 83.38 168 THR A C 1
ATOM 1246 O O . THR A 1 168 ? 7.191 -9.695 -2.85 1 83.38 168 THR A O 1
ATOM 1249 N N . ARG A 1 169 ? 7.629 -11.93 -3.15 1 83.75 169 ARG A N 1
ATOM 1250 C CA . ARG A 1 169 ? 7.277 -11.906 -4.566 1 83.75 169 ARG A CA 1
ATOM 1251 C C . ARG A 1 169 ? 6.145 -12.883 -4.863 1 83.75 169 ARG A C 1
ATOM 1253 O O . ARG A 1 169 ? 5.984 -13.883 -4.168 1 83.75 169 ARG A O 1
ATOM 1260 N N . TRP A 1 170 ? 5.391 -12.5 -5.809 1 91.12 170 TRP A N 1
ATOM 1261 C CA . TRP A 1 170 ? 4.246 -13.32 -6.191 1 91.12 170 TRP A CA 1
ATOM 1262 C C . TRP A 1 170 ? 4.32 -13.703 -7.664 1 91.12 170 TRP A C 1
ATOM 1264 O O . TRP A 1 170 ? 4.617 -12.867 -8.516 1 91.12 170 TRP A O 1
ATOM 1274 N N . VAL A 1 171 ? 4.113 -14.898 -7.926 1 91.06 171 VAL A N 1
ATOM 1275 C CA . VAL A 1 171 ? 4.055 -15.406 -9.297 1 91.06 171 VAL A CA 1
ATOM 1276 C C . VAL A 1 171 ? 2.711 -16.094 -9.539 1 91.06 171 VAL A C 1
ATOM 1278 O O . VAL A 1 171 ? 2.254 -16.891 -8.719 1 91.06 171 VAL A O 1
ATOM 1281 N N . VAL A 1 172 ? 2.053 -15.75 -10.656 1 94.5 172 VAL A N 1
ATOM 1282 C CA . VAL A 1 172 ? 0.771 -16.344 -11.016 1 94.5 172 VAL A CA 1
ATOM 1283 C C . VAL A 1 172 ? 0.938 -17.203 -12.273 1 94.5 172 VAL A C 1
ATOM 1285 O O . VAL A 1 172 ? 1.353 -16.703 -13.32 1 94.5 172 VAL A O 1
ATOM 1288 N N . LEU A 1 173 ? 0.603 -18.422 -12.094 1 95.5 173 LEU A N 1
ATOM 1289 C CA . LEU A 1 173 ? 0.736 -19.359 -13.203 1 95.5 173 LEU A CA 1
ATOM 1290 C C . LEU A 1 173 ? -0.608 -19.984 -13.547 1 95.5 173 LEU A C 1
ATOM 1292 O O . LEU A 1 173 ? -1.522 -20 -12.719 1 95.5 173 LEU A O 1
ATOM 1296 N N . GLY A 1 174 ? -0.752 -20.406 -14.781 1 96.44 174 GLY A N 1
ATOM 1297 C CA . GLY A 1 174 ? -1.914 -21.156 -15.234 1 96.44 174 GLY A CA 1
ATOM 1298 C C . GLY A 1 174 ? -1.555 -22.453 -15.953 1 96.44 174 GLY A C 1
ATOM 1299 O O . GLY A 1 174 ? -0.433 -22.594 -16.438 1 96.44 174 GLY A O 1
ATOM 1300 N N . THR A 1 175 ? -2.438 -23.359 -15.922 1 96.69 175 THR A N 1
ATOM 1301 C CA . THR A 1 175 ? -2.285 -24.578 -16.703 1 96.69 175 THR A CA 1
ATOM 1302 C C . THR A 1 175 ? -3.648 -25.156 -17.094 1 96.69 175 THR A C 1
ATOM 1304 O O . THR A 1 175 ? -4.633 -24.969 -16.375 1 96.69 175 THR A O 1
ATOM 1307 N N . ASP A 1 176 ? -3.711 -25.781 -18.188 1 96 176 ASP A N 1
ATOM 1308 C CA . ASP A 1 176 ? -4.902 -26.516 -18.594 1 96 176 ASP A CA 1
ATOM 1309 C C . ASP A 1 176 ? -4.633 -28.031 -18.641 1 96 176 ASP A C 1
ATOM 1311 O O . ASP A 1 176 ? -5.453 -28.797 -19.141 1 96 176 ASP A O 1
ATOM 1315 N N . GLY A 1 177 ? -3.498 -28.391 -18.156 1 96.12 177 GLY A N 1
ATOM 1316 C CA . GLY A 1 177 ? -3.125 -29.797 -18.156 1 96.12 177 GLY A CA 1
ATOM 1317 C C . GLY A 1 177 ? -2.295 -30.188 -19.375 1 96.12 177 GLY A C 1
ATOM 1318 O O . GLY A 1 177 ? -1.668 -31.25 -19.375 1 96.12 177 GLY A O 1
ATOM 1319 N N . ASP A 1 178 ? -2.289 -29.406 -20.391 1 95.69 178 ASP A N 1
ATOM 1320 C CA . ASP A 1 178 ? -1.494 -29.656 -21.594 1 95.69 178 ASP A CA 1
ATOM 1321 C C . ASP A 1 178 ? -0.428 -28.578 -21.781 1 95.69 178 ASP A C 1
ATOM 1323 O O . ASP A 1 178 ? 0.605 -28.828 -22.406 1 95.69 178 ASP A O 1
ATOM 1327 N N . ARG A 1 179 ? -0.713 -27.453 -21.234 1 95.06 179 ARG A N 1
ATOM 1328 C CA . ARG A 1 179 ? 0.193 -26.312 -21.281 1 95.06 179 ARG A CA 1
ATOM 1329 C C . ARG A 1 179 ? 0.205 -25.547 -19.969 1 95.06 179 ARG A C 1
ATOM 1331 O O . ARG A 1 179 ? -0.708 -25.703 -19.156 1 95.06 179 ARG A O 1
ATOM 1338 N N . ALA A 1 180 ? 1.292 -24.953 -19.766 1 95.25 180 ALA A N 1
ATOM 1339 C CA . ALA A 1 180 ? 1.385 -24 -18.656 1 95.25 180 ALA A CA 1
ATOM 1340 C C . ALA A 1 180 ? 1.82 -22.625 -19.156 1 95.25 180 ALA A C 1
ATOM 1342 O O . ALA A 1 180 ? 2.479 -22.5 -20.188 1 95.25 180 ALA A O 1
ATOM 1343 N N . TRP A 1 181 ? 1.399 -21.594 -18.438 1 91.62 181 TRP A N 1
ATOM 1344 C CA . TRP A 1 181 ? 1.775 -20.234 -18.828 1 91.62 181 TRP A CA 1
ATOM 1345 C C . TRP A 1 181 ? 1.861 -19.328 -17.609 1 91.62 181 TRP A C 1
ATOM 1347 O O . TRP A 1 181 ? 1.429 -19.703 -16.516 1 91.62 181 TRP A O 1
ATOM 1357 N N . ILE A 1 182 ? 2.545 -18.219 -17.812 1 90.31 182 ILE A N 1
ATOM 1358 C CA . ILE A 1 182 ? 2.529 -17.141 -16.812 1 90.31 182 ILE A CA 1
ATOM 1359 C C . ILE A 1 182 ? 1.236 -16.344 -16.938 1 90.31 182 ILE A C 1
ATOM 1361 O O . ILE A 1 182 ? 0.983 -15.719 -17.969 1 90.31 182 I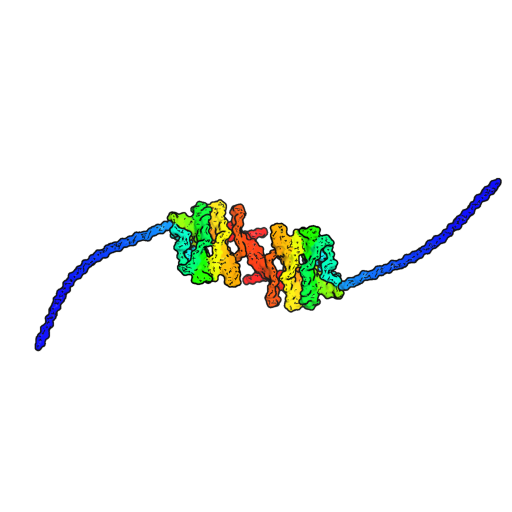LE A O 1
ATOM 1365 N N . ALA A 1 183 ? 0.441 -16.297 -15.922 1 93.56 183 ALA A N 1
ATOM 1366 C CA . ALA A 1 183 ? -0.909 -15.742 -16.016 1 93.56 183 ALA A CA 1
ATOM 1367 C C . ALA A 1 183 ? -0.908 -14.242 -15.742 1 93.56 183 ALA A C 1
ATOM 1369 O O . ALA A 1 183 ? -1.895 -13.555 -16.016 1 93.56 18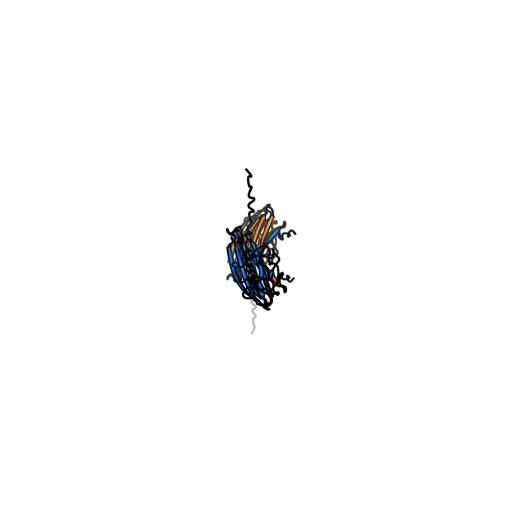3 ALA A O 1
ATOM 1370 N N . LEU A 1 184 ? 0.155 -13.781 -15.078 1 88.81 184 LEU A N 1
ATOM 1371 C CA . LEU A 1 184 ? 0.277 -12.352 -14.828 1 88.81 184 LEU A CA 1
ATOM 1372 C C . LEU A 1 184 ? 1.668 -11.852 -15.203 1 88.81 184 LEU A C 1
ATOM 1374 O O . LEU A 1 184 ? 2.668 -12.312 -14.648 1 88.81 184 LEU A O 1
ATOM 1378 N N . GLY A 1 185 ? 1.649 -10.82 -16.109 1 75.31 185 GLY A N 1
ATOM 1379 C CA . GLY A 1 185 ? 2.912 -10.203 -16.484 1 75.31 185 GLY A CA 1
ATOM 1380 C C . GLY A 1 185 ? 3.758 -11.086 -17.391 1 75.31 185 GLY A C 1
ATOM 1381 O O . GLY A 1 185 ? 3.303 -12.133 -17.859 1 75.31 185 GLY A O 1
ATOM 1382 N N . GLN A 1 186 ? 4.906 -10.539 -17.719 1 69.38 186 GLN A N 1
ATOM 1383 C CA . GLN A 1 186 ? 5.902 -11.25 -18.516 1 69.38 186 GLN A CA 1
ATOM 1384 C C . GLN A 1 186 ? 7.258 -11.258 -17.812 1 69.38 186 GLN A C 1
ATOM 1386 O O . GLN A 1 186 ? 7.621 -10.297 -17.141 1 69.38 186 GLN A O 1
ATOM 1391 N N . PRO A 1 187 ? 7.918 -12.43 -18 1 59.88 187 PRO A N 1
ATOM 1392 C CA . PRO A 1 187 ? 9.258 -12.445 -17.406 1 59.88 187 PRO A CA 1
ATOM 1393 C C . PRO A 1 187 ? 10.125 -11.289 -17.891 1 59.88 187 PRO A C 1
ATOM 1395 O O . PRO A 1 187 ? 10.047 -10.891 -19.047 1 59.88 187 PRO A O 1
ATOM 1398 N N . PRO A 1 188 ? 10.812 -10.625 -16.891 1 54.81 188 PRO A N 1
ATOM 1399 C CA . PRO A 1 188 ? 10.953 -10.945 -15.469 1 54.81 188 PRO A CA 1
ATOM 1400 C C . PRO A 1 188 ? 9.922 -10.234 -14.594 1 54.81 188 PRO A C 1
ATOM 1402 O O . PRO A 1 188 ? 9.859 -10.477 -13.391 1 54.81 188 PRO A O 1
ATOM 1405 N N . ALA A 1 189 ? 9.078 -9.508 -15.32 1 59.88 189 ALA A N 1
ATOM 1406 C CA . ALA A 1 189 ? 8.172 -8.648 -14.57 1 59.88 189 ALA A CA 1
ATOM 1407 C C . ALA A 1 189 ? 6.98 -9.438 -14.031 1 59.88 189 ALA A C 1
ATOM 1409 O O . ALA A 1 189 ? 6.148 -8.898 -13.305 1 59.88 189 ALA A O 1
ATOM 1410 N N . HIS A 1 190 ? 7.09 -10.75 -14.172 1 76.5 190 HIS A N 1
ATOM 1411 C CA . HIS A 1 190 ? 5.965 -11.555 -13.711 1 76.5 190 HIS A CA 1
ATOM 1412 C C . HIS A 1 190 ? 6.062 -11.844 -12.219 1 76.5 190 HIS A C 1
ATOM 1414 O O . HIS A 1 190 ? 5.102 -12.305 -11.602 1 76.5 190 HIS A O 1
ATOM 1420 N N . GLN A 1 191 ? 7.281 -11.562 -11.727 1 79.56 191 GLN A N 1
ATOM 1421 C CA . GLN A 1 191 ? 7.422 -11.656 -10.273 1 79.56 191 GLN A CA 1
ATOM 1422 C C . GLN A 1 191 ? 7.02 -10.352 -9.602 1 79.56 191 GLN A C 1
ATOM 1424 O O . GLN A 1 191 ? 7.824 -9.414 -9.516 1 79.56 191 GLN A O 1
ATOM 1429 N N . LEU A 1 192 ? 5.875 -10.375 -9.031 1 81.62 192 LEU A N 1
ATOM 1430 C CA . LEU A 1 192 ? 5.285 -9.156 -8.484 1 81.62 192 LEU A CA 1
ATOM 1431 C C . LEU A 1 192 ? 5.746 -8.93 -7.051 1 81.62 192 LEU A C 1
ATOM 1433 O O . LEU A 1 192 ? 5.648 -9.828 -6.211 1 81.62 192 LEU A O 1
ATOM 1437 N N . ILE A 1 193 ? 6.312 -7.793 -6.902 1 76.69 193 ILE A N 1
ATOM 1438 C CA . ILE A 1 193 ? 6.645 -7.41 -5.535 1 76.69 193 ILE A CA 1
ATOM 1439 C C . ILE A 1 193 ? 5.469 -6.664 -4.91 1 76.69 193 ILE A C 1
ATOM 1441 O O . ILE A 1 193 ? 5.133 -5.555 -5.332 1 76.69 193 ILE A O 1
ATOM 1445 N N . ALA A 1 194 ? 4.77 -7.246 -4.043 1 79.25 194 ALA A N 1
ATOM 1446 C CA . ALA A 1 194 ? 3.623 -6.684 -3.334 1 79.25 194 ALA A CA 1
ATOM 1447 C C . ALA A 1 194 ? 3.508 -7.262 -1.927 1 79.25 194 ALA A C 1
ATOM 1449 O O . ALA A 1 194 ? 3.889 -8.414 -1.688 1 79.25 194 ALA A O 1
ATOM 1450 N N . PRO A 1 195 ? 2.98 -6.453 -1.045 1 79.31 195 PRO A N 1
ATOM 1451 C CA . PRO A 1 195 ? 2.83 -6.98 0.313 1 79.31 195 PRO A CA 1
ATOM 1452 C C . PRO A 1 195 ? 1.888 -8.18 0.379 1 79.31 195 PRO A C 1
ATOM 1454 O O . PRO A 1 195 ? 2.082 -9.078 1.201 1 79.31 195 PRO A O 1
ATOM 1457 N N . SER A 1 196 ? 0.806 -8.102 -0.47 1 86.5 196 SER A N 1
ATOM 1458 C CA . SER A 1 196 ? -0.148 -9.203 -0.464 1 86.5 196 SER A CA 1
ATOM 1459 C C . SER A 1 196 ? -0.849 -9.336 -1.812 1 86.5 196 SER A C 1
ATOM 1461 O O . SER A 1 196 ? -1.166 -8.336 -2.453 1 86.5 196 SER A O 1
ATOM 1463 N N . VAL A 1 197 ? -1.023 -10.531 -2.184 1 88.81 197 VAL A N 1
ATOM 1464 C CA . VAL A 1 197 ? -1.788 -10.906 -3.367 1 88.81 197 VAL A CA 1
ATOM 1465 C C . VAL A 1 197 ? -2.725 -12.062 -3.033 1 88.81 197 VAL A C 1
ATOM 1467 O O . VAL A 1 197 ? -2.363 -12.961 -2.271 1 88.81 197 VAL A O 1
ATOM 1470 N N . SER A 1 198 ? -3.953 -11.961 -3.512 1 94.5 198 SER A N 1
ATOM 1471 C CA . SER A 1 198 ? -4.883 -13.055 -3.25 1 94.5 198 SER A CA 1
ATOM 1472 C C . SER A 1 198 ? -5.785 -13.312 -4.453 1 94.5 198 SER A C 1
ATOM 1474 O O . SER A 1 198 ? -6.105 -12.391 -5.207 1 94.5 198 SER A O 1
ATOM 1476 N N . LEU A 1 199 ? -6.133 -14.578 -4.578 1 95.12 199 LEU A N 1
ATOM 1477 C CA . LEU A 1 199 ? -7.168 -14.961 -5.531 1 95.12 199 LEU A CA 1
ATOM 1478 C C . LEU A 1 199 ? -8.562 -14.758 -4.938 1 95.12 199 LEU A C 1
ATOM 1480 O O . LEU A 1 199 ? -8.812 -15.133 -3.793 1 95.12 199 LEU A O 1
ATOM 1484 N N . SER A 1 200 ? -9.406 -14.133 -5.723 1 93.31 200 SER A N 1
ATOM 1485 C CA . SER A 1 200 ? -10.766 -13.852 -5.273 1 93.31 200 SER A CA 1
ATOM 1486 C C . SER A 1 200 ? -11.797 -14.32 -6.289 1 93.31 200 SER A C 1
ATOM 1488 O O . SER A 1 200 ? -12.164 -13.578 -7.203 1 93.31 200 SER A O 1
ATOM 1490 N N . PRO A 1 201 ? -12.266 -15.508 -6.031 1 93.25 201 PRO A N 1
ATOM 1491 C CA . PRO A 1 201 ? -13.312 -16 -6.938 1 93.25 201 PRO A CA 1
ATOM 1492 C C . PRO A 1 201 ? -14.672 -15.367 -6.664 1 93.25 201 PRO A C 1
ATOM 1494 O O . PRO A 1 201 ? -15.031 -15.141 -5.504 1 93.25 201 PRO A O 1
ATOM 1497 N N . LYS A 1 202 ? -15.352 -14.914 -7.652 1 89.88 202 LYS A N 1
ATOM 1498 C CA . LYS A 1 202 ? -16.734 -14.43 -7.598 1 89.88 202 LYS A CA 1
ATOM 1499 C C . LYS A 1 202 ? -17.578 -15.086 -8.68 1 89.88 202 LYS A C 1
ATOM 1501 O O . LYS A 1 202 ? -17.5 -14.727 -9.852 1 89.88 202 LYS A O 1
ATOM 1506 N N . LYS A 1 203 ? -18.469 -15.93 -8.266 1 84.69 203 LYS A N 1
ATOM 1507 C CA . LYS A 1 203 ? -19.297 -16.703 -9.188 1 84.69 203 LYS A CA 1
ATOM 1508 C C . LYS A 1 203 ? -18.438 -17.438 -10.211 1 84.69 203 LYS A C 1
ATOM 1510 O O . LYS A 1 203 ? -17.609 -18.281 -9.844 1 84.69 203 LYS A O 1
ATOM 1515 N N . ASP A 1 204 ? -18.531 -16.891 -11.523 1 84.25 204 ASP A N 1
ATOM 1516 C CA . ASP A 1 204 ? -17.812 -17.578 -12.594 1 84.25 204 ASP A CA 1
ATOM 1517 C C . ASP A 1 204 ? -16.547 -16.812 -12.984 1 84.25 204 ASP A C 1
ATOM 1519 O O . ASP A 1 204 ? -15.93 -17.094 -14.008 1 84.25 204 ASP A O 1
ATOM 1523 N N . GLN A 1 205 ? -16.266 -15.891 -12.094 1 88.5 205 GLN A N 1
ATOM 1524 C CA . GLN A 1 205 ? -15.125 -15.039 -12.43 1 88.5 205 GLN A CA 1
ATOM 1525 C C . GLN A 1 205 ? -14.062 -15.094 -11.336 1 88.5 205 GLN A C 1
ATOM 1527 O O . GLN A 1 205 ? -14.383 -15.211 -10.148 1 88.5 205 GLN A O 1
ATOM 1532 N N . LEU A 1 206 ? -12.812 -15.125 -11.82 1 93.81 206 LEU A N 1
ATOM 1533 C CA . LEU A 1 206 ? -11.703 -15.047 -10.875 1 93.81 206 LEU A CA 1
ATOM 1534 C C . LEU A 1 206 ? -11.031 -13.68 -10.938 1 93.81 206 LEU A C 1
ATOM 1536 O O . LEU A 1 206 ? -10.781 -13.148 -12.023 1 93.81 206 LEU A O 1
ATOM 1540 N N . TYR A 1 207 ? -10.805 -13.188 -9.75 1 92.25 207 TYR A N 1
ATOM 1541 C CA . TYR A 1 207 ? -10.07 -11.938 -9.625 1 92.25 207 TYR A CA 1
ATOM 1542 C C . TYR A 1 207 ? -8.773 -12.141 -8.859 1 92.25 207 TYR A C 1
ATOM 1544 O O . TYR A 1 207 ? -8.641 -13.094 -8.086 1 92.25 207 TYR A O 1
ATOM 1552 N N . LEU A 1 208 ? -7.824 -11.32 -9.219 1 91.62 208 LEU A N 1
ATOM 1553 C CA . LEU A 1 208 ? -6.582 -11.195 -8.461 1 91.62 208 LEU A CA 1
ATOM 1554 C C . LEU A 1 208 ? -6.516 -9.852 -7.742 1 91.62 208 LEU A C 1
ATOM 1556 O O . LEU A 1 208 ? -6.562 -8.797 -8.383 1 91.62 208 LEU A O 1
ATOM 1560 N N . ASP A 1 209 ? -6.422 -9.938 -6.426 1 90.12 209 ASP A N 1
ATOM 1561 C CA . ASP A 1 209 ? -6.289 -8.727 -5.621 1 90.12 209 ASP A CA 1
ATOM 1562 C C . ASP A 1 209 ? -4.836 -8.5 -5.215 1 90.12 209 ASP A C 1
ATOM 1564 O O . ASP A 1 209 ? -4.238 -9.328 -4.531 1 90.12 209 ASP A O 1
ATOM 1568 N N . VAL A 1 210 ? -4.289 -7.488 -5.73 1 85.19 210 VAL A N 1
ATOM 1569 C CA . VAL A 1 210 ? -2.918 -7.113 -5.398 1 85.19 210 VAL A CA 1
ATOM 1570 C C . VAL A 1 210 ? -2.92 -5.906 -4.469 1 85.19 210 VAL A C 1
ATOM 1572 O O . VAL A 1 210 ? -3.348 -4.816 -4.855 1 85.19 210 VAL A O 1
ATOM 1575 N N . LYS A 1 211 ? -2.436 -6.148 -3.357 1 81.94 211 LYS A N 1
ATOM 1576 C CA . LYS A 1 211 ? -2.279 -5.02 -2.445 1 81.94 211 LYS A CA 1
ATOM 1577 C C . LYS A 1 211 ? -0.963 -4.289 -2.697 1 81.94 211 LYS A C 1
ATOM 1579 O O . LYS A 1 211 ? 0.108 -4.898 -2.672 1 81.94 211 LYS A O 1
ATOM 1584 N N . ILE A 1 212 ? -0.999 -3.225 -3.092 1 67.06 212 ILE A N 1
ATOM 1585 C CA . ILE A 1 212 ? 0.191 -2.443 -3.41 1 67.06 212 ILE A CA 1
ATOM 1586 C C . ILE A 1 212 ? 0.372 -1.334 -2.375 1 67.06 212 ILE A C 1
ATOM 1588 O O . ILE A 1 212 ? -0.609 -0.784 -1.869 1 67.06 212 ILE A O 1
ATOM 1592 N N . LYS A 1 213 ? 1.692 -1.475 -2.012 1 65.12 213 LYS A N 1
ATOM 1593 C CA . LYS A 1 213 ? 2.092 -0.332 -1.195 1 65.12 213 LYS A CA 1
ATOM 1594 C C . LYS A 1 213 ? 2.916 0.662 -2.008 1 65.12 213 LYS A C 1
ATOM 1596 O O . LYS A 1 213 ? 3.896 0.283 -2.652 1 65.12 213 LYS A O 1
ATOM 1601 N N . TYR A 1 214 ? 2.361 1.617 -2.477 1 67.62 214 TYR A N 1
ATOM 1602 C CA . TYR A 1 214 ? 3.166 2.627 -3.154 1 67.62 214 TYR A CA 1
ATOM 1603 C C . TYR A 1 214 ? 3.27 3.896 -2.316 1 67.62 214 TYR A C 1
ATOM 1605 O O . TYR A 1 214 ? 2.406 4.164 -1.477 1 67.62 214 TYR A O 1
ATOM 1613 N N . VAL A 1 215 ? 4.512 4.309 -2.457 1 70.81 215 VAL A N 1
ATOM 1614 C CA . VAL A 1 215 ? 4.695 5.633 -1.872 1 70.81 215 VAL A CA 1
ATOM 1615 C C . VAL A 1 215 ? 4.469 6.703 -2.936 1 70.81 215 VAL A C 1
ATOM 1617 O O . VAL A 1 215 ? 5.172 6.738 -3.949 1 70.81 215 VAL A O 1
ATOM 1620 N N . ASN A 1 216 ? 3.348 7.43 -2.857 1 77.94 216 ASN A N 1
ATOM 1621 C CA . ASN A 1 216 ? 3.135 8.633 -3.65 1 77.94 216 ASN A CA 1
ATOM 1622 C C . ASN A 1 216 ? 3.832 9.844 -3.035 1 77.94 216 ASN A C 1
ATOM 1624 O O . ASN A 1 216 ? 3.496 10.258 -1.925 1 77.94 216 ASN A O 1
ATOM 1628 N N . ARG A 1 217 ? 4.883 10.336 -3.742 1 83.75 217 ARG A N 1
ATOM 1629 C CA . ARG A 1 217 ? 5.609 11.492 -3.238 1 83.75 217 ARG A CA 1
ATOM 1630 C C . ARG A 1 217 ? 5.09 12.781 -3.871 1 83.75 217 ARG A C 1
ATOM 1632 O O . ARG A 1 217 ? 5.082 12.922 -5.094 1 83.75 217 ARG A O 1
ATOM 1639 N N . LEU A 1 218 ? 4.672 13.633 -3.17 1 86 218 LEU A N 1
ATOM 1640 C CA . LEU A 1 218 ? 4.215 14.953 -3.582 1 86 218 LEU A CA 1
ATOM 1641 C C . LEU A 1 218 ? 5.234 16.031 -3.205 1 86 218 LEU A C 1
ATOM 1643 O O . LEU A 1 218 ? 5.945 15.891 -2.207 1 86 218 LEU A O 1
ATOM 1647 N N . ARG A 1 219 ? 5.336 16.984 -4.02 1 89.75 219 ARG A N 1
ATOM 1648 C CA . ARG A 1 219 ? 6.246 18.094 -3.762 1 89.75 219 ARG A CA 1
ATOM 1649 C C . ARG A 1 219 ? 5.488 19.312 -3.283 1 89.75 219 ARG A C 1
ATOM 1651 O O . ARG A 1 219 ? 4.418 19.641 -3.803 1 89.75 219 ARG A O 1
ATOM 1658 N N . LEU A 1 220 ? 6.137 19.984 -2.365 1 92.44 220 LEU A N 1
ATOM 1659 C CA . LEU A 1 220 ? 5.547 21.234 -1.917 1 92.44 220 LEU A CA 1
ATOM 1660 C C . LEU A 1 220 ? 5.785 22.344 -2.938 1 92.44 220 LEU A C 1
ATOM 1662 O O . LEU A 1 220 ? 6.93 22.609 -3.314 1 92.44 220 LEU A O 1
ATOM 1666 N N . GLY A 1 221 ? 4.727 22.922 -3.391 1 87 221 GLY A N 1
ATOM 1667 C CA . GLY A 1 221 ? 4.82 24.062 -4.281 1 87 221 GLY A CA 1
ATOM 1668 C C . GLY A 1 221 ? 5.137 25.359 -3.559 1 87 221 GLY A C 1
ATOM 1669 O O . GLY A 1 221 ? 5.02 25.438 -2.334 1 87 221 GLY A O 1
ATOM 1670 N N . PRO A 1 222 ? 5.453 26.391 -4.359 1 84.38 222 PRO A N 1
ATOM 1671 C CA . PRO A 1 222 ? 5.754 27.688 -3.756 1 84.38 222 PRO A CA 1
ATOM 1672 C C . PRO A 1 222 ? 4.543 28.312 -3.062 1 84.38 222 PRO A C 1
ATOM 1674 O O . PRO A 1 222 ? 4.699 29.188 -2.209 1 84.38 222 PRO A O 1
ATOM 1677 N N . ASP A 1 223 ? 3.357 27.859 -3.412 1 85.06 223 ASP A N 1
ATOM 1678 C CA . ASP A 1 223 ? 2.133 28.406 -2.838 1 85.06 223 ASP A CA 1
ATOM 1679 C C . ASP A 1 223 ? 1.758 27.672 -1.548 1 85.06 223 ASP A C 1
ATOM 1681 O O . ASP A 1 223 ? 0.708 27.953 -0.96 1 85.06 223 ASP A O 1
ATOM 1685 N N . GLY A 1 224 ? 2.566 26.734 -1.12 1 89.94 224 GLY A N 1
ATOM 1686 C CA . GLY A 1 224 ? 2.352 26.047 0.143 1 89.94 224 GLY A CA 1
ATOM 1687 C C . GLY A 1 224 ? 1.475 24.828 0.009 1 89.94 224 GLY A C 1
ATOM 1688 O O . GLY A 1 224 ? 1.026 24.266 1.012 1 89.94 224 GLY A O 1
ATOM 1689 N N . HIS A 1 225 ? 1.168 24.438 -1.276 1 90.31 225 HIS A N 1
ATOM 1690 C CA . HIS A 1 225 ? 0.347 23.25 -1.497 1 90.31 225 HIS A CA 1
ATOM 1691 C C . HIS A 1 225 ? 1.166 22.125 -2.109 1 90.31 225 HIS A C 1
ATOM 1693 O O . HIS A 1 225 ? 2.049 22.359 -2.936 1 90.31 225 HIS A O 1
ATOM 1699 N N . PHE A 1 226 ? 0.816 20.891 -1.636 1 90 226 PHE A N 1
ATOM 1700 C CA . PHE A 1 226 ? 1.491 19.75 -2.215 1 90 226 PHE A CA 1
ATOM 1701 C C . PHE A 1 226 ? 0.885 19.375 -3.566 1 90 226 PHE A C 1
ATOM 1703 O O . PHE A 1 226 ? -0.338 19.359 -3.719 1 90 226 PHE A O 1
ATOM 1710 N N . VAL A 1 227 ? 1.696 19.156 -4.496 1 76.88 227 VAL A N 1
ATOM 1711 C CA . VAL A 1 227 ? 1.281 18.781 -5.844 1 76.88 227 VAL A CA 1
ATOM 1712 C C . VAL A 1 227 ? 1.977 17.484 -6.25 1 76.88 227 VAL A C 1
ATOM 1714 O O . VAL A 1 227 ? 3.041 17.156 -5.727 1 76.88 227 VAL A O 1
ATOM 1717 N N . GLN A 1 228 ? 1.152 16.656 -7.023 1 65.06 228 GLN A N 1
ATOM 1718 C CA . GLN A 1 228 ? 1.779 15.445 -7.539 1 65.06 228 GLN A CA 1
ATOM 1719 C C . GLN A 1 228 ? 3.055 15.773 -8.312 1 65.06 228 GLN A C 1
ATOM 1721 O O . GLN A 1 228 ? 3.088 16.734 -9.086 1 65.06 228 GLN A O 1
ATOM 1726 N N . ALA A 1 229 ? 4.098 15.156 -7.75 1 56.25 229 ALA A N 1
ATOM 1727 C CA . ALA A 1 229 ? 5.328 15.352 -8.516 1 56.25 229 ALA A CA 1
ATOM 1728 C C . ALA A 1 229 ? 5.16 14.898 -9.961 1 56.25 229 ALA A C 1
ATOM 1730 O O . ALA A 1 229 ? 4.457 13.914 -10.227 1 56.25 229 ALA A O 1
ATOM 1731 N N . ALA A 1 230 ? 5.211 15.867 -10.844 1 45.38 230 ALA A N 1
ATOM 1732 C CA . ALA A 1 230 ? 5.168 15.492 -12.25 1 45.38 230 ALA A CA 1
ATOM 1733 C C . ALA A 1 230 ? 5.965 14.211 -12.5 1 45.38 230 ALA A C 1
ATOM 1735 O O . ALA A 1 230 ? 7.078 14.062 -11.992 1 45.38 230 ALA A O 1
ATOM 1736 N N . ASN A 1 231 ? 5.336 13.062 -12.602 1 32.53 231 ASN A N 1
ATOM 1737 C CA . ASN A 1 231 ? 6.07 11.906 -13.102 1 32.53 231 ASN A CA 1
ATOM 1738 C C . ASN A 1 231 ? 7.117 12.32 -14.133 1 32.53 231 ASN A C 1
ATOM 1740 O O . ASN A 1 231 ? 6.809 13.031 -15.086 1 32.53 231 ASN A O 1
ATOM 1744 N N . LYS A 1 232 ? 8.32 12.523 -13.742 1 34.91 232 LYS A N 1
ATOM 1745 C CA . LYS A 1 232 ? 9.188 12.555 -14.906 1 34.91 232 LYS A CA 1
ATOM 1746 C C . LYS A 1 232 ? 8.836 11.438 -15.891 1 34.91 232 LYS A C 1
ATOM 1748 O O . LYS A 1 232 ? 8.82 10.266 -15.523 1 34.91 232 LYS A O 1
ATOM 1753 N N . ARG A 1 233 ? 8.297 11.789 -17.109 1 26.72 233 ARG A N 1
ATOM 1754 C CA . ARG A 1 233 ? 8.461 10.891 -18.25 1 26.72 233 ARG A CA 1
ATOM 1755 C C . ARG A 1 233 ? 9.898 10.375 -18.328 1 26.72 233 ARG A C 1
ATOM 1757 O O . ARG A 1 233 ? 10.844 11.133 -18.141 1 26.72 233 ARG A O 1
ATOM 1764 N N . MET B 1 1 ? -93.562 62.469 49.031 1 29.36 1 MET B N 1
ATOM 1765 C CA . MET B 1 1 ? -92.438 62.312 49.969 1 29.36 1 MET B CA 1
ATOM 1766 C C . MET B 1 1 ? -91.062 62.5 49.219 1 29.36 1 MET B C 1
ATOM 1768 O O . MET B 1 1 ? -90.812 61.812 48.219 1 29.36 1 MET B O 1
ATOM 1772 N N . TRP B 1 2 ? -90.438 63.781 49.25 1 31.58 2 TRP B N 1
ATOM 1773 C CA . TRP B 1 2 ? -89.5 64.625 48.531 1 31.58 2 TRP B CA 1
ATOM 1774 C C . TRP B 1 2 ? -88.062 64.125 48.656 1 31.58 2 TRP B C 1
ATOM 1776 O O . TRP B 1 2 ? -87.562 63.938 49.781 1 31.58 2 TRP B O 1
ATOM 1786 N N . VAL B 1 3 ? -87.5 63.344 47.625 1 34.75 3 VAL B N 1
ATOM 1787 C CA . VAL B 1 3 ? -86.375 62.531 47.344 1 34.75 3 VAL B CA 1
ATOM 1788 C C . VAL B 1 3 ? -85.125 63.406 47.281 1 34.75 3 VAL B C 1
ATOM 1790 O O . VAL B 1 3 ? -84.938 64.188 46.375 1 34.75 3 VAL B O 1
ATOM 1793 N N . TRP B 1 4 ? -84.625 64 48.5 1 28.64 4 TRP B N 1
ATOM 1794 C CA . TRP B 1 4 ? -83.5 65 48.594 1 28.64 4 TRP B CA 1
ATOM 1795 C C . TRP B 1 4 ? -82.188 64.375 48.125 1 28.64 4 TRP B C 1
ATOM 1797 O O . TRP B 1 4 ? -81.688 63.406 48.688 1 28.64 4 TRP B O 1
ATOM 1807 N N . THR B 1 5 ? -81.75 64.625 46.844 1 30.09 5 THR B N 1
ATOM 1808 C CA . THR B 1 5 ? -80.625 64.188 46 1 30.09 5 THR B CA 1
ATOM 1809 C C . THR B 1 5 ? -79.312 64.812 46.5 1 30.09 5 THR B C 1
ATOM 1811 O O . THR B 1 5 ? -79.125 66.062 46.281 1 30.09 5 THR B O 1
ATOM 1814 N N . CYS B 1 6 ? -78.812 64.688 47.75 1 26.8 6 CYS B N 1
ATOM 1815 C CA . CYS B 1 6 ? -77.688 65.375 48.281 1 26.8 6 CYS B CA 1
ATOM 1816 C C . CYS B 1 6 ? -76.438 65 47.5 1 26.8 6 CYS B C 1
ATOM 1818 O O . CYS B 1 6 ? -76 63.875 47.5 1 26.8 6 CYS B O 1
ATOM 1820 N N . VAL B 1 7 ? -76.062 65.688 46.375 1 30.53 7 VAL B N 1
ATOM 1821 C CA . VAL B 1 7 ? -74.938 65.438 45.469 1 30.53 7 VAL B CA 1
ATOM 1822 C C . VAL B 1 7 ? -73.688 65.875 46.156 1 30.53 7 VAL B C 1
ATOM 1824 O O . VAL B 1 7 ? -73.438 67.062 46.406 1 30.53 7 VAL B O 1
ATOM 1827 N N . LEU B 1 8 ? -73.188 65.188 47.25 1 28.08 8 LEU B N 1
ATOM 1828 C CA . LEU B 1 8 ? -71.938 65.562 47.969 1 28.08 8 LEU B CA 1
ATOM 1829 C C . LEU B 1 8 ? -70.75 65.562 47.031 1 28.08 8 LEU B C 1
ATOM 1831 O O . LEU B 1 8 ? -70.5 64.562 46.344 1 28.08 8 LEU B O 1
ATOM 1835 N N . GLY B 1 9 ? -70.188 66.688 46.594 1 28.06 9 GLY B N 1
ATOM 1836 C CA . GLY B 1 9 ? -69.062 67.125 45.75 1 28.06 9 GLY B CA 1
ATOM 1837 C C . GLY B 1 9 ? -67.75 66.625 46.312 1 28.06 9 GLY B C 1
ATOM 1838 O O . GLY B 1 9 ? -67.312 67.062 47.375 1 28.06 9 GLY B O 1
ATOM 1839 N N . LEU B 1 10 ? -67.312 65.375 46.156 1 28.72 10 LEU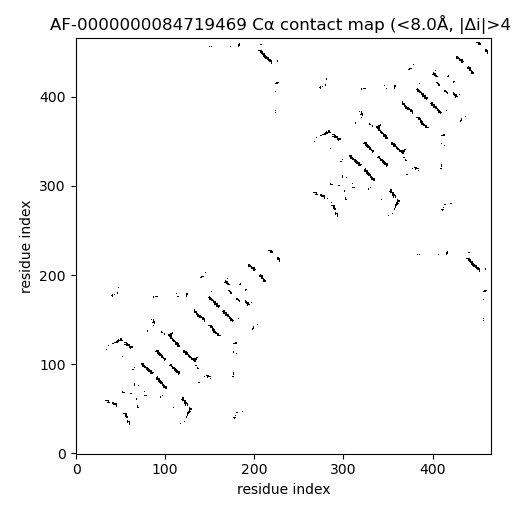 B N 1
ATOM 1840 C CA . LEU B 1 10 ? -66.062 64.812 46.562 1 28.72 10 LEU B CA 1
ATOM 1841 C C . LEU B 1 10 ? -64.875 65.562 46 1 28.72 10 LEU B C 1
ATOM 1843 O O . LEU B 1 10 ? -64.688 65.625 44.781 1 28.72 10 LEU B O 1
ATOM 1847 N N . LEU B 1 11 ? -64.375 66.625 46.688 1 27.69 11 LEU B N 1
ATOM 1848 C CA . LEU B 1 11 ? -63.188 67.375 46.438 1 27.69 11 LEU B CA 1
ATOM 1849 C C . LEU B 1 11 ? -61.969 66.5 46.281 1 27.69 11 LEU B C 1
ATOM 1851 O O . LEU B 1 11 ? -61.688 65.688 47.125 1 27.69 11 LEU B O 1
ATOM 1855 N N . GLY B 1 12 ? -61.375 66.312 45.094 1 27.02 12 GLY B N 1
ATOM 1856 C CA . GLY B 1 12 ? -60.281 65.562 44.469 1 27.02 12 GLY B CA 1
ATOM 1857 C C . GLY B 1 12 ? -58.938 66 45 1 27.02 12 GLY B C 1
ATOM 1858 O O . GLY B 1 12 ? -58.5 67.125 44.781 1 27.02 12 GLY B O 1
ATOM 1859 N N . SER B 1 13 ? -58.656 65.812 46.312 1 30.59 13 SER B N 1
ATOM 1860 C CA . SER B 1 13 ? -57.344 66.25 46.812 1 30.59 13 SER B CA 1
ATOM 1861 C C . SER B 1 13 ? -56.25 65.625 45.969 1 30.59 13 SER B C 1
ATOM 1863 O O . SER B 1 13 ? -56.219 64.438 45.688 1 30.59 13 SER B O 1
ATOM 1865 N N . GLY B 1 14 ? -55.562 66.375 45.094 1 27.06 14 GLY B N 1
ATOM 1866 C CA . GLY B 1 14 ? -54.469 66.188 44.156 1 27.06 14 GLY B CA 1
ATOM 1867 C C . GLY B 1 14 ? -53.188 65.75 44.812 1 27.06 14 GLY B C 1
ATOM 1868 O O . GLY B 1 14 ? -52.562 66.5 45.562 1 27.06 14 GLY B O 1
ATOM 1869 N N . CYS B 1 15 ? -53.062 64.562 45.438 1 30.69 15 CYS B N 1
ATOM 1870 C CA . CYS B 1 15 ? -51.812 64 46 1 30.69 15 CYS B CA 1
ATOM 1871 C C . CYS B 1 15 ? -50.719 64 44.938 1 30.69 15 CYS B C 1
ATOM 1873 O O . CYS B 1 15 ? -50.844 63.344 43.938 1 30.69 15 CYS B O 1
ATOM 1875 N N . THR B 1 16 ? -50.094 65.125 44.656 1 31.38 16 THR B N 1
ATOM 1876 C CA . THR B 1 16 ? -48.938 65.188 43.781 1 31.38 16 THR B CA 1
ATOM 1877 C C . THR B 1 16 ? -47.844 64.25 44.219 1 31.38 16 THR B C 1
ATOM 1879 O O . THR B 1 16 ? -47.344 64.312 45.344 1 31.38 16 THR B O 1
ATOM 1882 N N . ALA B 1 17 ? -47.875 62.938 43.938 1 30.14 17 ALA B N 1
ATOM 1883 C CA . ALA B 1 17 ? -46.812 61.969 44.094 1 30.14 17 ALA B CA 1
ATOM 1884 C C . ALA B 1 17 ? -45.5 62.5 43.562 1 30.14 17 ALA B C 1
ATOM 1886 O O . ALA B 1 17 ? -45.406 63 42.438 1 30.14 17 ALA B O 1
ATOM 1887 N N . ALA B 1 18 ? -44.625 62.969 44.469 1 34.09 18 ALA B N 1
ATOM 1888 C CA . ALA B 1 18 ? -43.25 63.312 44.25 1 34.09 18 ALA B CA 1
ATOM 1889 C C . ALA B 1 18 ? -42.531 62.25 43.438 1 34.09 18 ALA B C 1
ATOM 1891 O O . ALA B 1 18 ? -42.562 61.062 43.75 1 34.09 18 ALA B O 1
ATOM 1892 N N . ARG B 1 19 ? -42.344 62.5 42.094 1 34 19 ARG B N 1
ATOM 1893 C CA . ARG B 1 19 ? -41.531 61.75 41.156 1 34 19 ARG B CA 1
ATOM 1894 C C . ARG B 1 19 ? -40.156 61.5 41.719 1 34 19 ARG B C 1
ATOM 1896 O O . ARG B 1 19 ? -39.375 62.406 42 1 34 19 ARG B O 1
ATOM 1903 N N . GLU B 1 20 ? -40 60.469 42.594 1 36.22 20 GLU B N 1
ATOM 1904 C CA . GLU B 1 20 ? -38.656 60.062 42.938 1 36.22 20 GLU B CA 1
ATOM 1905 C C . GLU B 1 20 ? -37.75 60.031 41.719 1 36.22 20 GLU B C 1
ATOM 1907 O O . GLU B 1 20 ? -38.094 59.438 40.688 1 36.22 20 GLU B O 1
ATOM 1912 N N . ALA B 1 21 ? -36.875 61.062 41.531 1 35.47 21 ALA B N 1
ATOM 1913 C CA . ALA B 1 21 ? -35.812 61.156 40.531 1 35.47 21 ALA B CA 1
ATOM 1914 C C . ALA B 1 21 ? -35.062 59.812 40.406 1 35.47 21 ALA B C 1
ATOM 1916 O O . ALA B 1 21 ? -34.656 59.25 41.406 1 35.47 21 ALA B O 1
ATOM 1917 N N . ALA B 1 22 ? -35.438 58.938 39.438 1 36.81 22 ALA B N 1
ATOM 1918 C CA . ALA B 1 22 ? -34.719 57.719 39.062 1 36.81 22 ALA B CA 1
ATOM 1919 C C . ALA B 1 22 ? -33.219 57.969 39.062 1 36.81 22 ALA B C 1
ATOM 1921 O O . ALA B 1 22 ? -32.75 58.906 38.406 1 36.81 22 ALA B O 1
ATOM 1922 N N . THR B 1 23 ? -32.5 57.781 40.188 1 42.47 23 THR B N 1
ATOM 1923 C CA . THR B 1 23 ? -31.047 57.781 40.188 1 42.47 23 THR B CA 1
ATOM 1924 C C . THR B 1 23 ? -30.5 57.156 38.906 1 42.47 23 THR B C 1
ATOM 1926 O O . THR B 1 23 ? -30.953 56.094 38.5 1 42.47 23 THR B O 1
ATOM 1929 N N . PRO B 1 24 ? -29.875 57.969 38 1 41.5 24 PRO B N 1
ATOM 1930 C CA . PRO B 1 24 ? -29.328 57.344 36.781 1 41.5 24 PRO B CA 1
ATOM 1931 C C . PRO B 1 24 ? -28.594 56.031 37.094 1 41.5 24 PRO B C 1
ATOM 1933 O O . PRO B 1 24 ? -27.906 55.938 38.094 1 41.5 24 PRO B O 1
ATOM 1936 N N . VAL B 1 25 ? -29.109 54.875 36.75 1 46.25 25 VAL B N 1
ATOM 1937 C CA . VAL B 1 25 ? -28.391 53.594 36.781 1 46.25 25 VAL B CA 1
ATOM 1938 C C . VAL B 1 25 ? -27 53.75 36.156 1 46.25 25 VAL B C 1
ATOM 1940 O O . VAL B 1 25 ? -26.859 54.312 35.094 1 46.25 25 VAL B O 1
ATOM 1943 N N . PRO B 1 26 ? -25.969 53.781 37 1 42.69 26 PRO B N 1
ATOM 1944 C CA . PRO B 1 26 ? -24.641 53.906 36.375 1 42.69 26 PRO B CA 1
ATOM 1945 C C . PRO B 1 26 ? -24.516 53.094 35.094 1 42.69 26 PRO B C 1
ATOM 1947 O O . PRO B 1 26 ? -25.031 51.969 35 1 42.69 26 PRO B O 1
ATOM 1950 N N . VAL B 1 27 ? -24.469 53.75 33.906 1 41.94 27 VAL B N 1
ATOM 1951 C CA . VAL B 1 27 ? -24.109 53.094 32.688 1 41.94 27 VAL B CA 1
ATOM 1952 C C . VAL B 1 27 ? -23 52.062 32.938 1 41.94 27 VAL B C 1
ATOM 1954 O O . VAL B 1 27 ? -21.984 52.375 33.562 1 41.94 27 VAL B O 1
ATOM 1957 N N . ALA B 1 28 ? -23.328 50.781 32.906 1 41.34 28 ALA B N 1
ATOM 1958 C CA . ALA B 1 28 ? -22.375 49.688 33.031 1 41.34 28 ALA B CA 1
ATOM 1959 C C . ALA B 1 28 ? -21.062 50.031 32.312 1 41.34 28 ALA B C 1
ATOM 1961 O O . ALA B 1 28 ? -21.078 50.688 31.266 1 41.34 28 ALA B O 1
ATOM 1962 N N . ALA B 1 29 ? -19.953 50.188 33 1 45.72 29 ALA B N 1
ATOM 1963 C CA . ALA B 1 29 ? -18.609 50.344 32.438 1 45.72 29 ALA B CA 1
ATOM 1964 C C . ALA B 1 29 ? -18.469 49.594 31.125 1 45.72 29 ALA B C 1
ATOM 1966 O O . ALA B 1 29 ? -19.047 48.531 30.953 1 45.72 29 ALA B O 1
ATOM 1967 N N . PRO B 1 30 ? -18.172 50.281 30.016 1 42.88 30 PRO B N 1
ATOM 1968 C CA . PRO B 1 30 ? -17.969 49.562 28.75 1 42.88 30 PRO B CA 1
ATOM 1969 C C . PRO B 1 30 ? -17.219 48.25 28.922 1 42.88 30 PRO B C 1
ATOM 1971 O O . PRO B 1 30 ? -16.438 48.094 29.875 1 42.88 30 PRO B O 1
ATOM 1974 N N . ALA B 1 31 ? -17.781 47.094 28.609 1 47.12 31 ALA B N 1
ATOM 1975 C CA . ALA B 1 31 ? -17.125 45.812 28.641 1 47.12 31 ALA B CA 1
ATOM 1976 C C . ALA B 1 31 ? -15.633 45.938 28.359 1 47.12 31 ALA B C 1
ATOM 1978 O O . ALA B 1 31 ? -15.211 46.781 27.578 1 47.12 31 ALA B O 1
ATOM 1979 N N . PRO B 1 32 ? -14.672 45.75 29.234 1 50.75 32 PRO B N 1
ATOM 1980 C CA . PRO B 1 32 ? -13.242 45.875 28.953 1 50.75 32 PRO B CA 1
ATOM 1981 C C . PRO B 1 32 ? -12.883 45.562 27.5 1 50.75 32 PRO B C 1
ATOM 1983 O O . PRO B 1 32 ? -13.453 44.656 26.906 1 50.75 32 PRO B O 1
ATOM 1986 N N . SER B 1 33 ? -12.547 46.531 26.656 1 63.91 33 SER B N 1
ATOM 1987 C CA . SER B 1 33 ? -12.258 46.531 25.219 1 63.91 33 SER B CA 1
ATOM 1988 C C . SER B 1 33 ? -11.328 45.375 24.859 1 63.91 33 SER B C 1
ATOM 1990 O O . SER B 1 33 ? -10.234 45.25 25.391 1 63.91 33 SER B O 1
ATOM 1992 N N . THR B 1 34 ? -11.703 44.188 24.422 1 80.25 34 THR B N 1
ATOM 1993 C CA . THR B 1 34 ? -10.898 43.062 23.891 1 80.25 34 THR B CA 1
ATOM 1994 C C . THR B 1 34 ? -9.852 43.594 22.906 1 80.25 34 THR B C 1
ATOM 1996 O O . THR B 1 34 ? -10.172 44.344 22 1 80.25 34 THR B O 1
ATOM 1999 N N . PRO B 1 35 ? -8.57 43.438 23.266 1 89.69 35 PRO B N 1
ATOM 2000 C CA . PRO B 1 35 ? -7.539 43.875 22.344 1 89.69 35 PRO B CA 1
ATOM 2001 C C . PRO B 1 35 ? -7.844 43.531 20.891 1 89.69 35 PRO B C 1
ATOM 2003 O O . PRO B 1 35 ? -8.492 42.5 20.625 1 89.69 35 PRO B O 1
ATOM 2006 N N . ALA B 1 36 ? -7.504 44.406 19.969 1 92.38 36 ALA B N 1
ATOM 2007 C CA . ALA B 1 36 ? -7.703 44.156 18.547 1 92.38 36 ALA B CA 1
ATOM 2008 C C . ALA B 1 36 ? -6.562 43.312 17.969 1 92.38 36 ALA B C 1
ATOM 2010 O O . ALA B 1 36 ? -5.398 43.531 18.312 1 92.38 36 ALA B O 1
ATOM 2011 N N . CYS B 1 37 ? -6.871 42.406 17.156 1 95 37 CYS B N 1
ATOM 2012 C CA . CYS B 1 37 ? -5.863 41.625 16.484 1 95 37 CYS B CA 1
ATOM 2013 C C . CYS B 1 37 ? -5.277 42.375 15.297 1 95 37 CYS B C 1
ATOM 2015 O O . CYS B 1 37 ? -5.973 43.156 14.648 1 95 37 CYS B O 1
ATOM 2017 N N . PRO B 1 38 ? -3.994 42.188 15.062 1 93.56 38 PRO B N 1
ATOM 2018 C CA . PRO B 1 38 ? -3.371 42.875 13.914 1 93.56 38 PRO B CA 1
ATOM 2019 C C . PRO B 1 38 ? -4.09 42.562 12.602 1 93.56 38 PRO B C 1
ATOM 2021 O O . PRO B 1 38 ? -4.578 41.469 12.391 1 93.56 38 PRO B O 1
ATOM 2024 N N . GLU B 1 39 ? -4.055 43.5 11.703 1 93.88 39 GLU B N 1
ATOM 2025 C CA . GLU B 1 39 ? -4.711 43.375 10.406 1 93.88 39 GLU B CA 1
ATOM 2026 C C . GLU B 1 39 ? -3.977 42.375 9.508 1 93.88 39 GLU B C 1
ATOM 2028 O O . GLU B 1 39 ? -4.535 41.906 8.523 1 93.88 39 GLU B O 1
ATOM 2033 N N . SER B 1 40 ? -2.732 42.062 9.883 1 93.56 40 SER B N 1
ATOM 2034 C CA . SER B 1 40 ? -1.946 41.125 9.094 1 93.56 40 SER B CA 1
ATOM 2035 C C . SER B 1 40 ? -2.547 39.719 9.141 1 93.56 40 SER B C 1
ATOM 2037 O O . SER B 1 40 ? -2.342 38.938 8.227 1 93.56 40 SER B O 1
ATOM 2039 N N . ILE B 1 41 ? -3.258 39.469 10.211 1 94.69 41 ILE B N 1
ATOM 2040 C CA . ILE B 1 41 ? -3.941 38.188 10.273 1 94.69 41 ILE B CA 1
ATOM 2041 C C . ILE B 1 41 ? -5.176 38.219 9.375 1 94.69 41 ILE B C 1
ATOM 2043 O O . ILE B 1 41 ? -6.059 39.062 9.555 1 94.69 41 ILE B O 1
ATOM 2047 N N . ALA B 1 42 ? -5.195 37.312 8.5 1 92.44 42 ALA B N 1
ATOM 2048 C CA . ALA B 1 42 ? -6.305 37.281 7.551 1 92.44 42 ALA B CA 1
ATOM 2049 C C . ALA B 1 42 ? -7.594 36.844 8.234 1 92.44 42 ALA B C 1
ATOM 2051 O O . ALA B 1 42 ? -7.574 35.938 9.078 1 92.44 42 ALA B O 1
ATOM 2052 N N . ALA B 1 43 ? -8.672 37.406 7.844 1 91.94 43 ALA B N 1
ATOM 2053 C CA . ALA B 1 43 ? -9.977 37.031 8.375 1 91.94 43 ALA B CA 1
ATOM 2054 C C . ALA B 1 43 ? -10.578 35.875 7.566 1 91.94 43 ALA B C 1
ATOM 2056 O O . ALA B 1 43 ? -11.695 36 7.059 1 91.94 43 ALA B O 1
ATOM 2057 N N . ASP B 1 44 ? -9.945 34.844 7.52 1 88.12 44 ASP B N 1
ATOM 2058 C CA . ASP B 1 44 ? -10.383 33.688 6.711 1 88.12 44 ASP B CA 1
ATOM 2059 C C . ASP B 1 44 ? -11.367 32.812 7.48 1 88.12 44 ASP B C 1
ATOM 2061 O O . ASP B 1 44 ? -11.344 32.781 8.711 1 88.12 44 ASP B O 1
ATOM 2065 N N . ALA B 1 45 ? -12.242 32.219 6.691 1 84.31 45 ALA B N 1
ATOM 2066 C CA . ALA B 1 45 ? -13.109 31.203 7.289 1 84.31 45 ALA B CA 1
ATOM 2067 C C . ALA B 1 45 ? -12.297 30.031 7.84 1 84.31 45 ALA B C 1
ATOM 2069 O O . ALA B 1 45 ? -11.172 29.781 7.391 1 84.31 45 ALA B O 1
ATOM 2070 N N . PRO B 1 46 ? -12.844 29.375 8.844 1 86.75 46 PRO B N 1
ATOM 2071 C CA . PRO B 1 46 ? -12.156 28.172 9.32 1 86.75 46 PRO B CA 1
ATOM 2072 C C . PRO B 1 46 ? -11.852 27.172 8.195 1 86.75 46 PRO B C 1
ATOM 2074 O O . PRO B 1 46 ? -12.578 27.125 7.195 1 86.75 46 PRO B O 1
ATOM 2077 N N . LEU B 1 47 ? -10.812 26.422 8.359 1 87.06 47 LEU B N 1
ATOM 2078 C CA . LEU B 1 47 ? -10.32 25.547 7.293 1 87.06 47 LEU B CA 1
ATOM 2079 C C . LEU B 1 47 ? -11.336 24.453 6.969 1 87.06 47 LEU B C 1
ATOM 2081 O O . LEU B 1 47 ? -11.383 23.969 5.836 1 87.06 47 LEU B O 1
ATOM 2085 N N . GLU B 1 48 ? -12.039 23.891 7.941 1 76.81 48 GLU B N 1
ATOM 2086 C CA . GLU B 1 48 ? -13.125 22.922 7.746 1 76.81 48 GLU B CA 1
ATOM 2087 C C . GLU B 1 48 ? -14.359 23.312 8.562 1 76.81 48 GLU B C 1
ATOM 2089 O O . GLU B 1 48 ? -14.25 23.578 9.766 1 76.81 48 GLU B O 1
ATOM 2094 N N . ALA B 1 49 ? -15.422 23.781 8.008 1 58.81 49 ALA B N 1
ATOM 2095 C CA . ALA B 1 49 ? -16.562 24.484 8.586 1 58.81 49 ALA B CA 1
ATOM 2096 C C . ALA B 1 49 ? -17.391 23.562 9.477 1 58.81 49 ALA B C 1
ATOM 2098 O O . ALA B 1 49 ? -18.125 24.031 10.352 1 58.81 49 ALA B O 1
ATOM 2099 N N . ASP B 1 50 ? -17.25 22.25 9.32 1 54.47 50 ASP B N 1
ATOM 2100 C CA . ASP B 1 50 ? -18.438 21.578 9.844 1 54.47 50 ASP B CA 1
ATOM 2101 C C . ASP B 1 50 ? -18.297 21.266 11.328 1 54.47 50 ASP B C 1
ATOM 2103 O O . ASP B 1 50 ? -19.25 20.828 11.977 1 54.47 50 ASP B O 1
ATOM 2107 N N . TYR B 1 51 ? -17.172 21.234 11.898 1 55.72 51 TYR B N 1
ATOM 2108 C CA . TYR B 1 51 ? -17.094 20.797 13.289 1 55.72 51 TYR B CA 1
ATOM 2109 C C . TYR B 1 51 ? -16.094 21.656 14.07 1 55.72 51 TYR B C 1
ATOM 2111 O O . TYR B 1 51 ? -15.148 22.188 13.492 1 55.72 51 TYR B O 1
ATOM 2119 N N . GLY B 1 52 ? -16.484 21.844 15.438 1 54.66 52 GLY B N 1
ATOM 2120 C CA . GLY B 1 52 ? -15.57 22.234 16.5 1 54.66 52 GLY B CA 1
ATOM 2121 C C . GLY B 1 52 ? -15.82 23.656 17 1 54.66 52 GLY B C 1
ATOM 2122 O O . GLY B 1 52 ? -16.844 24.266 16.672 1 54.66 52 GLY B O 1
ATOM 2123 N N . PRO B 1 53 ? -14.828 23.984 17.938 1 58.62 53 PRO B N 1
ATOM 2124 C CA . PRO B 1 53 ? -14.953 25.359 18.438 1 58.62 53 PRO B CA 1
ATOM 2125 C C . PRO B 1 53 ? -14.961 26.375 17.312 1 58.62 53 PRO B C 1
ATOM 2127 O O . PRO B 1 53 ? -14.07 26.391 16.453 1 58.62 53 PRO B O 1
ATOM 2130 N N . ARG B 1 54 ? -16.109 26.641 16.875 1 60.75 54 ARG B N 1
ATOM 2131 C CA . ARG B 1 54 ? -16.266 27.641 15.82 1 60.75 54 ARG B CA 1
ATOM 2132 C C . ARG B 1 54 ? -15.633 28.969 16.219 1 60.75 54 ARG B C 1
ATOM 2134 O O . ARG B 1 54 ? -16.156 29.672 17.094 1 60.75 54 ARG B O 1
ATOM 2141 N N . SER B 1 55 ? -14.289 28.938 16.062 1 74.12 55 SER B N 1
ATOM 2142 C CA . SER B 1 55 ? -13.688 30.25 16.281 1 74.12 55 SER B CA 1
ATOM 2143 C C . SER B 1 55 ? -13.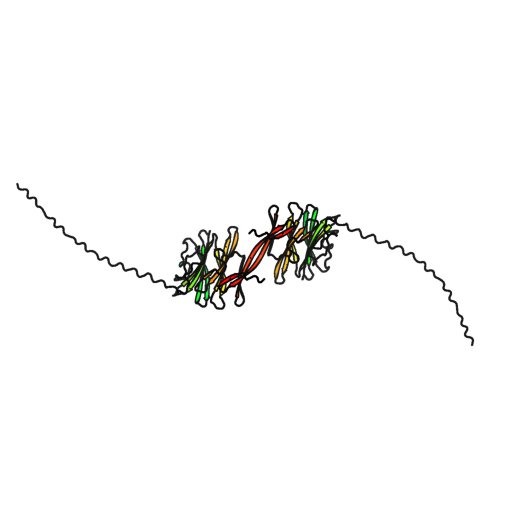227 30.875 14.961 1 74.12 55 SER B C 1
ATOM 2145 O O . SER B 1 55 ? -12.797 30.156 14.055 1 74.12 55 SER B O 1
ATOM 2147 N N . HIS B 1 56 ? -13.461 32.094 14.906 1 82.31 56 HIS B N 1
ATOM 2148 C CA . HIS B 1 56 ? -13.117 32.844 13.703 1 82.31 56 HIS B CA 1
ATOM 2149 C C . HIS B 1 56 ? -11.719 33.438 13.805 1 82.31 56 HIS B C 1
ATOM 2151 O O . HIS B 1 56 ? -11.25 33.75 14.898 1 82.31 56 HIS B O 1
ATOM 2157 N N . ALA B 1 57 ? -11.211 33.594 12.703 1 90.5 57 ALA B N 1
ATOM 2158 C CA . ALA B 1 57 ? -9.93 34.281 12.648 1 90.5 57 ALA B CA 1
ATOM 2159 C C . ALA B 1 57 ? -10.047 35.688 13.25 1 90.5 57 ALA B C 1
ATOM 2161 O O . ALA B 1 57 ? -11.117 36.312 13.219 1 90.5 57 ALA B O 1
ATOM 2162 N N . ARG B 1 58 ? -9.023 36.188 13.969 1 93.06 58 ARG B N 1
ATOM 2163 C CA . ARG B 1 58 ? -8.859 37.5 14.562 1 93.06 58 ARG B CA 1
ATOM 2164 C C . ARG B 1 58 ? -9.688 37.625 15.836 1 93.06 58 ARG B C 1
ATOM 2166 O O . ARG B 1 58 ? -10.07 38.75 16.219 1 93.06 58 ARG B O 1
ATOM 2173 N N . ARG B 1 59 ? -10.039 36.594 16.312 1 92.38 59 ARG B N 1
ATOM 2174 C CA . ARG B 1 59 ? -10.594 36.625 17.672 1 92.38 59 ARG B CA 1
ATOM 2175 C C . ARG B 1 59 ? -9.484 36.625 18.703 1 92.38 59 ARG B C 1
ATOM 2177 O O . ARG B 1 59 ? -8.594 35.75 18.672 1 92.38 59 ARG B O 1
ATOM 2184 N N . TRP B 1 60 ? -9.539 37.531 19.562 1 94.88 60 TRP B N 1
ATOM 2185 C CA . TRP B 1 60 ? -8.562 37.594 20.641 1 94.88 60 TRP B CA 1
ATOM 2186 C C . TRP B 1 60 ? -9.016 36.719 21.812 1 94.88 60 TRP B C 1
ATOM 2188 O O . TRP B 1 60 ? -10.195 36.75 22.203 1 94.88 60 TRP B O 1
ATOM 2198 N N . LEU B 1 61 ? -8.195 35.938 22.344 1 94.06 61 LEU B N 1
ATOM 2199 C CA . LEU B 1 61 ? -8.414 35.094 23.516 1 94.06 61 LEU B CA 1
ATOM 2200 C C . LEU B 1 61 ? -7.434 35.438 24.625 1 94.06 61 LEU B C 1
ATOM 2202 O O . LEU B 1 61 ? -6.246 35.656 24.359 1 94.06 61 LEU B O 1
ATOM 2206 N N . PRO B 1 62 ? -7.93 35.5 25.797 1 94.94 62 PRO B N 1
ATOM 2207 C CA . PRO B 1 62 ? -7.008 35.75 26.906 1 94.94 62 PRO B CA 1
ATOM 2208 C C . PRO B 1 62 ? -6.012 34.625 27.125 1 94.94 62 PRO B C 1
ATOM 2210 O O . PRO B 1 62 ? -4.93 34.844 27.672 1 94.94 62 PRO B O 1
ATOM 2213 N N . ALA B 1 63 ? -6.395 33.375 26.766 1 94.62 63 ALA B N 1
ATOM 2214 C CA . ALA B 1 63 ? -5.543 32.188 26.891 1 94.62 63 ALA B CA 1
ATOM 2215 C C . ALA B 1 63 ? -5.855 31.188 25.781 1 94.62 63 ALA B C 1
ATOM 2217 O O . ALA B 1 63 ? -6.949 31.203 25.219 1 94.62 63 ALA B O 1
ATOM 2218 N N . LEU B 1 64 ? -4.895 30.422 25.5 1 93.75 64 LEU B N 1
ATOM 2219 C CA . LEU B 1 64 ? -5.098 29.328 24.578 1 93.75 64 LEU B CA 1
ATOM 2220 C C . LEU B 1 64 ? -5.352 28.016 25.328 1 93.75 64 LEU B C 1
ATOM 2222 O O . LEU B 1 64 ? -4.434 27.219 25.516 1 93.75 64 LEU B O 1
ATOM 2226 N N . ALA B 1 65 ? -6.562 27.844 25.719 1 92.88 65 ALA B N 1
ATOM 2227 C CA . ALA B 1 65 ? -6.988 26.719 26.547 1 92.88 65 ALA B CA 1
ATOM 2228 C C . ALA B 1 65 ? -8.383 26.25 26.156 1 92.88 65 ALA B C 1
ATOM 2230 O O . ALA B 1 65 ? -9.18 27.031 25.625 1 92.88 65 ALA B O 1
ATOM 2231 N N . PRO B 1 66 ? -8.633 24.984 26.438 1 89.88 66 PRO B N 1
ATOM 2232 C CA . PRO B 1 66 ? -9.945 24.453 26.062 1 89.88 66 PRO B CA 1
ATOM 2233 C C . PRO B 1 66 ? -11.102 25.312 26.594 1 89.88 66 PRO B C 1
ATOM 2235 O O . PRO B 1 66 ? -12.141 25.406 25.953 1 89.88 66 PRO B O 1
ATOM 2238 N N . SER B 1 67 ? -10.977 25.984 27.703 1 88.25 67 SER B N 1
ATOM 2239 C CA . SER B 1 67 ? -12.039 26.75 28.359 1 88.25 67 SER B CA 1
ATOM 2240 C C . SER B 1 67 ? -12.414 27.984 27.547 1 88.25 67 SER B C 1
ATOM 2242 O O . SER B 1 67 ? -13.484 28.562 27.75 1 88.25 67 SER B O 1
ATOM 2244 N N . GLU B 1 68 ? -11.57 28.406 26.672 1 88.12 68 GLU B N 1
ATOM 2245 C CA . GLU B 1 68 ? -11.812 29.609 25.875 1 88.12 68 GLU B CA 1
ATOM 2246 C C . GLU B 1 68 ? -12.734 29.312 24.703 1 88.12 68 GLU B C 1
ATOM 2248 O O . GLU B 1 68 ? -13.172 30.234 24 1 88.12 68 GLU B O 1
ATOM 2253 N N . PHE B 1 69 ? -12.938 28 24.516 1 87.44 69 PHE B N 1
ATOM 2254 C CA . PHE B 1 69 ? -13.742 27.594 23.359 1 87.44 69 PHE B CA 1
ATOM 2255 C C . PHE B 1 69 ? -15.094 27.062 23.812 1 87.44 69 PHE B C 1
ATOM 2257 O O . PHE B 1 69 ? -15.219 26.531 24.922 1 87.44 69 PHE B O 1
ATOM 2264 N N . ALA B 1 70 ? -16.062 27.281 22.922 1 80.38 70 ALA B N 1
ATOM 2265 C CA . ALA B 1 70 ? -17.422 26.828 23.234 1 80.38 70 ALA B CA 1
ATOM 2266 C C . ALA B 1 70 ? -17.641 25.391 22.766 1 80.38 70 ALA B C 1
ATOM 2268 O O . ALA B 1 70 ? -17.766 25.141 21.562 1 80.38 70 ALA B O 1
ATOM 2269 N N . PHE B 1 71 ? -17.547 24.469 23.703 1 82.56 71 PHE B N 1
ATOM 2270 C CA . PHE B 1 71 ? -17.859 23.078 23.406 1 82.56 71 PHE B CA 1
ATOM 2271 C C . PHE B 1 71 ? -19.203 22.688 24.016 1 82.56 71 PHE B C 1
ATOM 2273 O O . PHE B 1 71 ? -19.766 23.422 24.828 1 82.56 71 PHE B O 1
ATOM 2280 N N . VAL B 1 72 ? -19.75 21.625 23.453 1 79.56 72 VAL B N 1
ATOM 2281 C CA . VAL B 1 72 ? -20.953 21.062 24.062 1 79.56 72 VAL B CA 1
ATOM 2282 C C . VAL B 1 72 ? -20.656 20.672 25.5 1 79.56 72 VAL B C 1
ATOM 2284 O O . VAL B 1 72 ? -19.734 19.891 25.766 1 79.56 72 VAL B O 1
ATOM 2287 N N . PRO B 1 73 ? -21.453 21.219 26.391 1 84.56 73 PRO B N 1
ATOM 2288 C CA . PRO B 1 73 ? -21.125 21.062 27.812 1 84.56 73 PRO B CA 1
ATOM 2289 C C . PRO B 1 73 ? -21.047 19.594 28.234 1 84.56 73 PRO B C 1
ATOM 2291 O O . PRO B 1 73 ? -20.297 19.25 29.156 1 84.56 73 PRO B O 1
ATOM 2294 N N . THR B 1 74 ? -21.766 18.781 27.625 1 88.5 74 THR B N 1
ATOM 2295 C CA . THR B 1 74 ? -21.797 17.391 28.047 1 88.5 74 THR B CA 1
ATOM 2296 C C . THR B 1 74 ? -20.609 16.625 27.469 1 88.5 74 THR B C 1
ATOM 2298 O O . THR B 1 74 ? -20.312 15.516 27.906 1 88.5 74 THR B O 1
ATOM 2301 N N . ASN B 1 75 ? -19.938 17.219 26.641 1 88.69 75 ASN B N 1
ATOM 2302 C CA . ASN B 1 75 ? -18.828 16.531 26 1 88.69 75 ASN B CA 1
ATOM 2303 C C . ASN B 1 75 ? -17.547 16.641 26.828 1 88.69 75 ASN B C 1
ATOM 2305 O O . ASN B 1 75 ? -17.391 17.562 27.625 1 88.69 75 ASN B O 1
ATOM 2309 N N . ALA B 1 76 ? -16.75 15.609 26.656 1 92.06 76 ALA B N 1
ATOM 2310 C CA . ALA B 1 76 ? -15.414 15.672 27.234 1 92.06 76 ALA B CA 1
ATOM 2311 C C . ALA B 1 76 ? -14.414 16.281 26.266 1 92.06 76 ALA B C 1
ATOM 2313 O O . ALA B 1 76 ? -14.367 15.891 25.094 1 92.06 76 ALA B O 1
ATOM 2314 N N . VAL B 1 77 ? -13.703 17.297 26.766 1 92 77 VAL B N 1
ATOM 2315 C CA . VAL B 1 77 ? -12.703 17.969 25.938 1 92 77 VAL B CA 1
ATOM 2316 C C . VAL B 1 77 ? -11.32 17.812 26.562 1 92 77 VAL B C 1
ATOM 2318 O O . VAL B 1 77 ? -11.148 18.016 27.766 1 92 77 VAL B O 1
ATOM 2321 N N . GLU B 1 78 ? -10.391 17.359 25.719 1 92.88 78 GLU B N 1
ATOM 2322 C CA . GLU B 1 78 ? -9.023 17.188 26.188 1 92.88 78 GLU B CA 1
ATOM 2323 C C . GLU B 1 78 ? -8.016 17.828 25.234 1 92.88 78 GLU B C 1
ATOM 2325 O O . GLU B 1 78 ? -8.234 17.844 24.016 1 92.88 78 GLU B O 1
ATOM 2330 N N . GLU B 1 79 ? -6.918 18.359 25.844 1 94.88 79 GLU B N 1
ATOM 2331 C CA . GLU B 1 79 ? -5.781 18.828 25.047 1 94.88 79 GLU B CA 1
ATOM 2332 C C . GLU B 1 79 ? -4.938 17.641 24.562 1 94.88 79 GLU B C 1
ATOM 2334 O O . GLU B 1 79 ? -4.504 16.812 25.359 1 94.88 79 GLU B O 1
ATOM 2339 N N . SER B 1 80 ? -4.789 17.609 23.312 1 95.69 80 SER B N 1
ATOM 2340 C CA . SER B 1 80 ? -3.988 16.516 22.75 1 95.69 80 SER B CA 1
ATOM 2341 C C . SER B 1 80 ? -2.508 16.891 22.719 1 95.69 80 SER B C 1
ATOM 2343 O O . SER B 1 80 ? -1.666 16.141 23.219 1 95.69 80 SER B O 1
ATOM 2345 N N . PHE B 1 81 ? -2.195 18.016 22.062 1 95.69 81 PHE B N 1
ATOM 2346 C CA . PHE B 1 81 ? -0.823 18.5 22.047 1 95.69 81 PHE B CA 1
ATOM 2347 C C . PHE B 1 81 ? -0.795 20.031 21.938 1 95.69 81 PHE B C 1
ATOM 2349 O O . PHE B 1 81 ? -1.797 20.641 21.578 1 95.69 81 PHE B O 1
ATOM 2356 N N . ARG B 1 82 ? 0.347 20.516 22.297 1 96.5 82 ARG B N 1
ATOM 2357 C CA . ARG B 1 82 ? 0.687 21.938 22.141 1 96.5 82 ARG B CA 1
ATOM 2358 C C . ARG B 1 82 ? 2.092 22.094 21.562 1 96.5 82 ARG B C 1
ATOM 2360 O O . ARG B 1 82 ? 3.014 21.375 21.953 1 96.5 82 ARG B O 1
ATOM 2367 N N . GLN B 1 83 ? 2.146 23 20.609 1 96.31 83 GLN B N 1
ATOM 2368 C CA . GLN B 1 83 ? 3.438 23.219 19.953 1 96.31 83 GLN B CA 1
ATOM 2369 C C . GLN B 1 83 ? 3.619 24.688 19.578 1 96.31 83 GLN B C 1
ATOM 2371 O O . GLN B 1 83 ? 2.66 25.359 19.203 1 96.31 83 GLN B O 1
ATOM 2376 N N . ARG B 1 84 ? 4.801 25.094 19.766 1 97.19 84 ARG B N 1
ATOM 2377 C CA . ARG B 1 84 ? 5.148 26.438 19.328 1 97.19 84 ARG B CA 1
ATOM 2378 C C . ARG B 1 84 ? 6.031 26.406 18.078 1 97.19 84 ARG B C 1
ATOM 2380 O O . ARG B 1 84 ? 6.969 25.609 18 1 97.19 84 ARG B O 1
ATOM 2387 N N . LEU B 1 85 ? 5.645 27.172 17.078 1 96.38 85 LEU B N 1
ATOM 2388 C CA . LEU B 1 85 ? 6.434 27.344 15.859 1 96.38 85 LEU B CA 1
ATOM 2389 C C . LEU B 1 85 ? 7.09 28.719 15.828 1 96.38 85 LEU B C 1
ATOM 2391 O O . LEU B 1 85 ? 6.523 29.703 16.328 1 96.38 85 LEU B O 1
ATOM 2395 N N . GLU B 1 86 ? 8.289 28.766 15.25 1 95.75 86 GLU B N 1
ATOM 2396 C CA . GLU B 1 86 ? 8.977 30.047 15.07 1 95.75 86 GLU B CA 1
ATOM 2397 C C . GLU B 1 86 ? 9.062 30.422 13.594 1 95.75 86 GLU B C 1
ATOM 2399 O O . GLU B 1 86 ? 9.812 29.812 12.836 1 95.75 86 GLU B O 1
ATOM 2404 N N . LEU B 1 87 ? 8.281 31.453 13.25 1 96.06 87 LEU B N 1
ATOM 2405 C CA . LEU B 1 87 ? 8.273 31.938 11.875 1 96.06 87 LEU B CA 1
ATOM 2406 C C . LEU B 1 87 ? 8.844 33.344 11.805 1 96.06 87 LEU B C 1
ATOM 2408 O O . LEU B 1 87 ? 9.102 33.969 12.836 1 96.06 87 LEU B O 1
ATOM 2412 N N . ALA B 1 88 ? 9.078 33.812 10.617 1 92.31 88 ALA B N 1
ATOM 2413 C CA . ALA B 1 88 ? 9.672 35.125 10.406 1 92.31 88 ALA B CA 1
ATOM 2414 C C . ALA B 1 88 ? 8.789 36.219 10.984 1 92.31 88 ALA B C 1
ATOM 2416 O O . ALA B 1 88 ? 9.297 37.188 11.555 1 92.31 88 ALA B O 1
ATOM 2417 N N . GLU B 1 89 ? 7.516 36.062 10.891 1 87.5 89 GLU B N 1
ATOM 2418 C CA . GLU B 1 89 ? 6.574 37.094 11.32 1 87.5 89 GLU B CA 1
ATOM 2419 C C . GLU B 1 89 ? 6.266 36.969 12.805 1 87.5 89 GLU B C 1
ATOM 2421 O O . GLU B 1 89 ? 5.566 37.812 13.367 1 87.5 89 GLU B O 1
ATOM 2426 N N . GLY B 1 90 ? 6.816 35.906 13.352 1 92.62 90 GLY B N 1
ATOM 2427 C CA . GLY B 1 90 ? 6.574 35.688 14.773 1 92.62 90 GLY B CA 1
ATOM 2428 C C . GLY B 1 90 ? 6.211 34.25 15.117 1 92.62 90 GLY B C 1
ATOM 2429 O O . GLY B 1 90 ? 6.105 33.406 14.234 1 92.62 90 GLY B O 1
ATOM 2430 N N . SER B 1 91 ? 5.996 34.156 16.375 1 96.31 91 SER B N 1
ATOM 2431 C CA . SER B 1 91 ? 5.711 32.812 16.859 1 96.31 91 SER B CA 1
ATOM 2432 C C . SER B 1 91 ? 4.246 32.438 16.641 1 96.31 91 SER B C 1
ATOM 2434 O O . SER B 1 91 ? 3.371 33.312 16.672 1 96.31 91 SER B O 1
ATOM 2436 N N . VAL B 1 92 ? 4.027 31.234 16.328 1 97.38 92 VAL B N 1
ATOM 2437 C CA . VAL B 1 92 ? 2.688 30.672 16.203 1 97.38 92 VAL B CA 1
ATOM 2438 C C . VAL B 1 92 ? 2.512 29.531 17.219 1 97.38 92 VAL B C 1
ATOM 2440 O O . VAL B 1 92 ? 3.365 28.656 17.312 1 97.38 92 VAL B O 1
ATOM 2443 N N . GLU B 1 93 ? 1.418 29.609 17.953 1 97.94 93 GLU B N 1
ATOM 2444 C CA . GLU B 1 93 ? 1.094 28.547 18.906 1 97.94 93 GLU B CA 1
ATOM 2445 C C . GLU B 1 93 ? 0.006 27.625 18.344 1 97.94 93 GLU B C 1
ATOM 2447 O O . GLU B 1 93 ? -0.983 28.094 17.781 1 97.94 93 GLU B O 1
ATOM 2452 N N . LEU B 1 94 ? 0.302 26.359 18.484 1 97.56 94 LEU B N 1
ATOM 2453 C CA . LEU B 1 94 ? -0.657 25.344 18.078 1 97.56 94 LEU B CA 1
ATOM 2454 C C . LEU B 1 94 ? -1.284 24.672 19.281 1 97.56 94 LEU B C 1
ATOM 2456 O O . LEU B 1 94 ? -0.576 24.266 20.203 1 97.56 94 LEU B O 1
ATOM 2460 N N . LEU B 1 95 ? -2.584 24.562 19.297 1 96.75 95 LEU B N 1
ATOM 2461 C CA . LEU B 1 95 ? -3.312 23.812 20.312 1 96.75 95 LEU B CA 1
ATOM 2462 C C . LEU B 1 95 ? -4.266 22.812 19.672 1 96.75 95 LEU B C 1
ATOM 2464 O O . LEU B 1 95 ? -5.176 23.203 18.922 1 96.75 95 LEU B O 1
ATOM 2468 N N . ALA B 1 96 ? -4.012 21.578 19.922 1 96.5 96 ALA B N 1
ATOM 2469 C CA . ALA B 1 96 ? -4.914 20.547 19.422 1 96.5 96 ALA B CA 1
ATOM 2470 C C . ALA B 1 96 ? -5.84 20.047 20.531 1 96.5 96 ALA B C 1
ATOM 2472 O O . ALA B 1 96 ? -5.402 19.812 21.656 1 96.5 96 ALA B O 1
ATOM 2473 N N . LEU B 1 97 ? -7.082 19.922 20.156 1 93.44 97 LEU B N 1
ATOM 2474 C CA . LEU B 1 97 ? -8.109 19.5 21.109 1 93.44 97 LEU B CA 1
ATOM 2475 C C . LEU B 1 97 ? -8.883 18.297 20.578 1 93.44 97 LEU B C 1
ATOM 2477 O O . LEU B 1 97 ? -9.086 18.172 19.375 1 93.44 97 LEU B O 1
ATOM 2481 N N . GLU B 1 98 ? -9.258 17.469 21.531 1 92.69 98 GLU B N 1
ATOM 2482 C CA . GLU B 1 98 ? -10.156 16.344 21.266 1 92.69 98 GLU B CA 1
ATOM 2483 C C . GLU B 1 98 ? -11.445 16.469 22.078 1 92.69 98 GLU B C 1
ATOM 2485 O O . GLU B 1 98 ? -11.406 16.844 23.25 1 92.69 98 GLU B O 1
ATOM 2490 N N . GLU B 1 99 ? -12.531 16.281 21.391 1 90.88 99 GLU B N 1
ATOM 2491 C CA . GLU B 1 99 ? -13.844 16.281 22.031 1 90.88 99 GLU B CA 1
ATOM 2492 C C . GLU B 1 99 ? -14.562 14.953 21.828 1 90.88 99 GLU B C 1
ATOM 2494 O O . GLU B 1 99 ? -14.539 14.383 20.734 1 90.88 99 GLU B O 1
ATOM 2499 N N . ARG B 1 100 ? -15.164 14.508 22.875 1 90.75 100 ARG B N 1
ATOM 2500 C CA . ARG B 1 100 ? -15.898 13.25 22.828 1 90.75 100 ARG B CA 1
ATOM 2501 C C . ARG B 1 100 ? -17.281 13.406 23.453 1 90.75 100 ARG B C 1
ATOM 2503 O O . ARG B 1 100 ? -17.438 14.055 24.484 1 90.75 100 ARG B O 1
ATOM 2510 N N . SER B 1 101 ? -18.156 12.781 22.766 1 87 101 SER B N 1
ATOM 2511 C CA . SER B 1 101 ? -19.484 12.742 23.359 1 87 101 SER B CA 1
ATOM 2512 C C . SER B 1 101 ? -19.531 11.812 24.562 1 87 101 SER B C 1
ATOM 2514 O O . SER B 1 101 ? -18.641 10.961 24.734 1 87 101 SER B O 1
ATOM 2516 N N . ARG B 1 102 ? -20.516 11.984 25.359 1 87.12 102 ARG B N 1
ATOM 2517 C CA . ARG B 1 102 ? -20.797 11.094 26.484 1 87.12 102 ARG B CA 1
ATOM 2518 C C . ARG B 1 102 ? -22.234 10.578 26.438 1 87.12 102 ARG B C 1
ATOM 2520 O O . ARG B 1 102 ? -23.172 11.352 26.578 1 87.12 102 ARG B O 1
ATOM 2527 N N . PRO B 1 103 ? -22.5 9.273 26.25 1 86.69 103 PRO B N 1
ATOM 2528 C CA . PRO B 1 103 ? -21.469 8.258 26.031 1 86.69 103 PRO B CA 1
ATOM 2529 C C . PRO B 1 103 ? -20.672 8.477 24.75 1 86.69 103 PRO B C 1
ATOM 2531 O O . PRO B 1 103 ? -21.125 9.203 23.859 1 86.69 103 PRO B O 1
ATOM 2534 N N . VAL B 1 104 ? -19.547 7.84 24.672 1 83.44 104 VAL B N 1
ATOM 2535 C CA . VAL B 1 104 ? -18.656 8.078 23.531 1 83.44 104 VAL B CA 1
ATOM 2536 C C . VAL B 1 104 ? -19.219 7.379 22.297 1 83.44 104 VAL B C 1
ATOM 2538 O O . VAL B 1 104 ? -19.062 6.164 22.141 1 83.44 104 VAL B O 1
ATOM 2541 N N . THR B 1 105 ? -19.844 8.109 21.484 1 81.25 105 THR B N 1
ATOM 2542 C CA . THR B 1 105 ? -20.359 7.602 20.219 1 81.25 105 THR B CA 1
ATOM 2543 C C . THR B 1 105 ? -19.75 8.359 19.031 1 81.25 105 THR B C 1
ATOM 2545 O O . THR B 1 105 ? -19.625 7.816 17.938 1 81.25 105 THR B O 1
ATOM 2548 N N . ASP B 1 106 ? -19.406 9.578 19.391 1 81.75 106 ASP B N 1
ATOM 2549 C CA . ASP B 1 106 ? -18.844 10.477 18.391 1 81.75 106 ASP B CA 1
ATOM 2550 C C . ASP B 1 106 ? -17.656 11.258 18.953 1 81.75 106 ASP B C 1
ATOM 2552 O O . ASP B 1 106 ? -17.469 11.32 20.172 1 81.75 106 ASP B O 1
ATOM 2556 N N . GLY B 1 107 ? -16.891 11.758 18.094 1 84.5 107 GLY B N 1
ATOM 2557 C CA . GLY B 1 107 ? -15.742 12.539 18.531 1 84.5 107 GLY B CA 1
ATOM 2558 C C . GLY B 1 107 ? -15.266 13.531 17.484 1 84.5 107 GLY B C 1
ATOM 2559 O O . GLY B 1 107 ? -15.617 13.414 16.312 1 84.5 107 GLY B O 1
ATOM 2560 N N . GLY B 1 108 ? -14.609 14.508 18.031 1 87.12 108 GLY B N 1
ATOM 2561 C CA . GLY B 1 108 ? -14.039 15.531 17.172 1 87.12 108 GLY B CA 1
ATOM 2562 C C . GLY B 1 108 ? -12.617 15.906 17.547 1 87.12 108 GLY B C 1
ATOM 2563 O O . GLY B 1 108 ? -12.148 15.578 18.641 1 87.12 108 GLY B O 1
ATOM 2564 N N . ALA B 1 109 ? -11.938 16.422 16.578 1 90 109 ALA B N 1
ATOM 2565 C CA . ALA B 1 109 ? -10.594 16.969 16.75 1 90 109 ALA B CA 1
ATOM 2566 C C . ALA B 1 109 ? -10.5 18.375 16.172 1 90 109 ALA B C 1
ATOM 2568 O O . ALA B 1 109 ? -11.156 18.688 15.18 1 90 109 ALA B O 1
ATOM 2569 N N . ALA B 1 110 ? -9.719 19.156 16.828 1 91.75 110 ALA B N 1
ATOM 2570 C CA . ALA B 1 110 ? -9.516 20.531 16.359 1 91.75 110 ALA B CA 1
ATOM 2571 C C . ALA B 1 110 ? -8.07 20.969 16.547 1 91.75 110 ALA B C 1
ATOM 2573 O O . ALA B 1 110 ? -7.406 20.547 17.484 1 91.75 110 ALA B O 1
ATOM 2574 N N . LEU B 1 111 ? -7.652 21.75 15.656 1 94.62 111 LEU B N 1
ATOM 2575 C CA . LEU B 1 111 ? -6.379 22.453 15.781 1 94.62 111 LEU B CA 1
ATOM 2576 C C . LEU B 1 111 ? -6.586 23.969 15.727 1 94.62 111 LEU B C 1
ATOM 2578 O O . LEU B 1 111 ? -7.148 24.484 14.766 1 94.62 111 LEU B O 1
ATOM 2582 N N . VAL B 1 112 ? -6.145 24.594 16.719 1 95 112 VAL B N 1
ATOM 2583 C CA . VAL B 1 112 ? -6.184 26.062 16.766 1 95 112 VAL B CA 1
ATOM 2584 C C . VAL B 1 112 ? -4.777 26.625 16.562 1 95 112 VAL B C 1
ATOM 2586 O O . VAL B 1 112 ? -3.828 26.203 17.219 1 95 112 VAL B O 1
ATOM 2589 N N . MET B 1 113 ? -4.652 27.516 15.609 1 96.25 113 MET B N 1
ATOM 2590 C CA . MET B 1 113 ? -3.416 28.266 15.383 1 96.25 113 MET B CA 1
ATOM 2591 C C . MET B 1 113 ? -3.568 29.719 15.805 1 96.25 113 MET B C 1
ATOM 2593 O O . MET B 1 113 ? -4.5 30.406 15.375 1 96.25 113 MET B O 1
ATOM 2597 N N . ALA B 1 114 ? -2.648 30.141 16.625 1 97.19 114 ALA B N 1
ATOM 2598 C CA . ALA B 1 114 ? -2.805 31.5 17.156 1 97.19 114 ALA B CA 1
ATOM 2599 C C . ALA B 1 114 ? -1.45 32.188 17.328 1 97.19 114 ALA B C 1
ATOM 2601 O O . ALA B 1 114 ? -0.423 31.5 17.453 1 97.19 114 ALA B O 1
ATOM 2602 N N . ARG B 1 115 ? -1.487 33.469 17.344 1 97 115 ARG B N 1
ATOM 2603 C CA . ARG B 1 115 ? -0.316 34.281 17.625 1 97 115 ARG B CA 1
ATOM 2604 C C . ARG B 1 115 ? -0.459 35 18.953 1 97 115 ARG B C 1
ATOM 2606 O O . ARG B 1 115 ? -1.535 35.531 19.281 1 97 115 ARG B O 1
ATOM 2613 N N . PRO B 1 116 ? 0.658 35.062 19.641 1 96.19 116 PRO B N 1
ATOM 2614 C CA . PRO B 1 116 ? 0.603 35.875 20.859 1 96.19 116 PRO B CA 1
ATOM 2615 C C . PRO B 1 116 ? 0.482 37.375 20.578 1 96.19 116 PRO B C 1
ATOM 2617 O O . PRO B 1 116 ? 1.276 37.938 19.812 1 96.19 116 PRO B O 1
ATOM 2620 N N . VAL B 1 117 ? -0.554 37.938 21.141 1 94.12 117 VAL B N 1
ATOM 2621 C CA . VAL B 1 117 ? -0.785 39.375 20.984 1 94.12 117 VAL B CA 1
ATOM 2622 C C . VAL B 1 117 ? -1.347 39.938 22.281 1 94.12 117 VAL B C 1
ATOM 2624 O O . VAL B 1 117 ? -2.326 39.438 22.828 1 94.12 117 VAL B O 1
ATOM 2627 N N . ALA B 1 118 ? -0.711 41.031 22.844 1 94.06 118 ALA B N 1
ATOM 2628 C CA . ALA B 1 118 ? -1.216 41.812 23.953 1 94.06 118 ALA B CA 1
ATOM 2629 C C . ALA B 1 118 ? -1.52 40.938 25.172 1 94.06 118 ALA B C 1
ATOM 2631 O O . ALA B 1 118 ? -2.59 41.031 25.766 1 94.06 118 ALA B O 1
ATOM 2632 N N . GLY B 1 119 ? -0.647 40.062 25.453 1 93.5 119 GLY B N 1
ATOM 2633 C CA . GLY B 1 119 ? -0.77 39.25 26.656 1 93.5 119 GLY B CA 1
ATOM 2634 C C . GLY B 1 119 ? -1.717 38.094 26.5 1 93.5 119 GLY B C 1
ATOM 2635 O O . GLY B 1 119 ? -1.965 37.344 27.438 1 93.5 119 GLY B O 1
ATOM 2636 N N . GLY B 1 120 ? -2.311 37.938 25.328 1 96.62 120 GLY B N 1
ATOM 2637 C CA . GLY B 1 120 ? -3.17 36.844 24.938 1 96.62 120 GLY B CA 1
ATOM 2638 C C . GLY B 1 120 ? -2.816 36.25 23.578 1 96.62 120 GLY B C 1
ATOM 2639 O O . GLY B 1 120 ? -1.638 36.062 23.266 1 96.62 120 GLY B O 1
ATOM 2640 N N . PHE B 1 121 ? -3.922 35.875 22.891 1 96.31 121 PHE B N 1
ATOM 2641 C CA . PHE B 1 121 ? -3.68 35.219 21.609 1 96.31 121 PHE B CA 1
ATOM 2642 C C . PHE B 1 121 ? -4.707 35.688 20.578 1 96.31 121 PHE B C 1
ATOM 2644 O O . PHE B 1 121 ? -5.891 35.844 20.891 1 96.31 121 PHE B O 1
ATOM 2651 N N . CYS B 1 122 ? -4.246 35.938 19.391 1 96.81 122 CYS B N 1
ATOM 2652 C CA . CYS B 1 122 ? -5.148 36.125 18.266 1 96.81 122 CYS B CA 1
ATOM 2653 C C . CYS B 1 122 ? -5.203 34.875 17.406 1 96.81 122 CYS B C 1
ATOM 2655 O O . CYS B 1 122 ? -4.164 34.375 16.969 1 96.81 122 CYS B O 1
ATOM 2657 N N . ILE B 1 123 ? -6.406 34.469 17.141 1 95.5 123 ILE B N 1
ATOM 2658 C CA . ILE B 1 123 ? -6.578 33.281 16.328 1 95.5 123 ILE B CA 1
ATOM 2659 C C . ILE B 1 123 ? -6.227 33.562 14.875 1 95.5 123 ILE B C 1
ATOM 2661 O O . ILE B 1 123 ? -6.73 34.531 14.297 1 95.5 123 ILE B O 1
ATOM 2665 N N . ILE B 1 124 ? -5.301 32.781 14.352 1 96.06 124 ILE B N 1
ATOM 2666 C CA . ILE B 1 124 ? -5.02 32.844 12.922 1 96.06 124 ILE B CA 1
ATOM 2667 C C . ILE B 1 124 ? -6.113 32.094 12.156 1 96.06 124 ILE B C 1
ATOM 2669 O O . ILE B 1 124 ? -6.73 32.656 11.25 1 96.06 124 ILE B O 1
ATOM 2673 N N . ASN B 1 125 ? -6.324 30.859 12.516 1 93.81 125 ASN B N 1
ATOM 2674 C CA . ASN B 1 125 ? -7.348 30 11.945 1 93.81 125 ASN B CA 1
ATOM 2675 C C . ASN B 1 125 ? -7.543 28.719 12.773 1 93.81 125 ASN B C 1
ATOM 2677 O O . ASN B 1 125 ? -6.766 28.453 13.688 1 93.81 125 ASN B O 1
ATOM 2681 N N . THR B 1 126 ? -8.625 28.062 12.438 1 91.38 126 THR B N 1
ATOM 2682 C CA . THR B 1 126 ? -8.906 26.781 13.086 1 91.38 126 THR B CA 1
ATOM 2683 C C . THR B 1 126 ? -9.258 25.719 12.055 1 91.38 126 THR B C 1
ATOM 2685 O O . THR B 1 126 ? -9.844 26.016 11.016 1 91.38 126 THR B O 1
ATOM 2688 N N . TRP B 1 127 ? -8.797 24.531 12.32 1 91.44 127 TRP B N 1
ATOM 2689 C CA . TRP B 1 127 ? -9.258 23.328 11.633 1 91.44 127 TRP B CA 1
ATOM 2690 C C . TRP B 1 127 ? -9.969 22.391 12.602 1 91.44 127 TRP B C 1
ATOM 2692 O O . TRP B 1 127 ? -9.484 22.156 13.711 1 91.44 127 TRP B O 1
ATOM 2702 N N . ALA B 1 128 ? -11.125 21.922 12.156 1 88.19 128 ALA B N 1
ATOM 2703 C CA . ALA B 1 128 ? -11.852 21 13.031 1 88.19 128 ALA B CA 1
ATOM 2704 C C . ALA B 1 128 ? -12.609 19.953 12.219 1 88.19 128 ALA B C 1
ATOM 2706 O O . ALA B 1 128 ? -13.008 20.203 11.078 1 88.19 128 ALA B O 1
ATOM 2707 N N . THR B 1 129 ? -12.727 18.766 12.805 1 84 129 THR B N 1
ATOM 2708 C CA . THR B 1 129 ? -13.516 17.688 12.203 1 84 129 THR B CA 1
ATOM 2709 C C . THR B 1 129 ? -14.336 16.969 13.258 1 84 129 THR B C 1
ATOM 2711 O O . THR B 1 129 ? -14.016 17.016 14.445 1 84 129 THR B O 1
ATOM 2714 N N . TRP B 1 130 ? -15.414 16.391 12.781 1 83.88 130 TRP B N 1
ATOM 2715 C CA . TRP B 1 130 ? -16.297 15.586 13.625 1 83.88 130 TRP B CA 1
ATOM 2716 C C . TRP B 1 130 ? -16.625 14.266 12.945 1 83.88 130 TRP B C 1
ATOM 2718 O O . TRP B 1 130 ? -16.938 14.234 11.75 1 83.88 130 TRP B O 1
ATOM 2728 N N . GLN B 1 131 ? -16.391 13.195 13.711 1 78.06 131 GLN B N 1
ATOM 2729 C CA . GLN B 1 131 ? -16.625 11.867 13.164 1 78.06 131 GLN B CA 1
ATOM 2730 C C . GLN B 1 131 ? -17.609 11.078 14.031 1 78.06 131 GLN B C 1
ATOM 2732 O O . GLN B 1 131 ? -17.781 11.383 15.219 1 78.06 131 GLN B O 1
ATOM 2737 N N . SER B 1 132 ? -18.281 10.102 13.445 1 78.38 132 SER B N 1
ATOM 2738 C CA . SER B 1 132 ? -19.203 9.234 14.18 1 78.38 132 SER B CA 1
ATOM 2739 C C . SER B 1 132 ? -18.438 8.164 14.953 1 78.38 132 SER B C 1
ATOM 2741 O O . SER B 1 132 ? -18.891 7.016 15.039 1 78.38 132 SER B O 1
ATOM 2743 N N . THR B 1 133 ? -17.281 8.414 15.328 1 79.12 133 THR B N 1
ATOM 2744 C CA . THR B 1 133 ? -16.406 7.594 16.156 1 79.12 133 THR B CA 1
ATOM 2745 C C . THR B 1 133 ? -15.43 8.469 16.953 1 79.12 133 THR B C 1
ATOM 2747 O O . THR B 1 133 ? -15.359 9.68 16.734 1 79.12 133 THR B O 1
ATOM 2750 N N . GLU B 1 134 ? -14.82 7.879 17.859 1 85 134 GLU B N 1
ATOM 2751 C CA . GLU B 1 134 ? -13.773 8.602 18.578 1 85 134 GLU B CA 1
ATOM 2752 C C . GLU B 1 134 ? -12.617 8.961 17.641 1 85 134 GLU B C 1
ATOM 2754 O O . GLU B 1 134 ? -12.258 8.172 16.75 1 85 134 GLU B O 1
ATOM 2759 N N . VAL B 1 135 ? -12.094 10.141 17.922 1 86.25 135 VAL B N 1
ATOM 2760 C CA . VAL B 1 135 ? -10.984 10.602 17.109 1 86.25 135 VAL B CA 1
ATOM 2761 C C . VAL B 1 135 ? -9.828 11.039 18 1 86.25 135 VAL B C 1
ATOM 2763 O O . VAL B 1 135 ? -10.016 11.852 18.922 1 86.25 135 VAL B O 1
ATOM 2766 N N . ASP B 1 136 ? -8.695 10.477 17.734 1 92.06 136 ASP B N 1
ATOM 2767 C CA . ASP B 1 136 ? -7.453 10.945 18.344 1 92.06 136 ASP B CA 1
ATOM 2768 C C . ASP B 1 136 ? -6.613 11.727 17.328 1 92.06 136 ASP B C 1
ATOM 2770 O O . ASP B 1 136 ? -6.441 11.297 16.188 1 92.06 136 ASP B O 1
ATOM 2774 N N . VAL B 1 137 ? -6.152 12.891 17.797 1 94.5 137 VAL B N 1
ATOM 2775 C CA . VAL B 1 137 ? -5.34 13.703 16.906 1 94.5 137 VAL B CA 1
ATOM 2776 C C . VAL B 1 137 ? -3.934 13.859 17.469 1 94.5 137 VAL B C 1
ATOM 2778 O O . VAL B 1 137 ? -3.768 14.023 18.688 1 94.5 137 VAL B O 1
ATOM 2781 N N . SER B 1 138 ? -2.938 13.734 16.609 1 96.69 138 SER B N 1
ATOM 2782 C CA . SER B 1 138 ? -1.545 13.969 16.984 1 96.69 138 SER B CA 1
ATOM 2783 C C . SER B 1 138 ? -0.794 14.703 15.875 1 96.69 138 SER B C 1
ATOM 2785 O O . SER B 1 138 ? -1.235 14.719 14.727 1 96.69 138 SER B O 1
ATOM 2787 N N . LEU B 1 139 ? 0.254 15.352 16.297 1 97.88 139 LEU B N 1
ATOM 2788 C CA . LEU B 1 139 ? 1.163 15.961 15.328 1 97.88 139 LEU B CA 1
ATOM 2789 C C . LEU B 1 139 ? 2.223 14.961 14.875 1 97.88 139 LEU B C 1
ATOM 2791 O O . LEU B 1 139 ? 3.166 14.672 15.617 1 97.88 139 LEU B O 1
ATOM 2795 N N . ALA B 1 140 ? 2.074 14.516 13.68 1 97.06 140 ALA B N 1
ATOM 2796 C CA . ALA B 1 140 ? 2.979 13.484 13.164 1 97.06 140 ALA B CA 1
ATOM 2797 C C . ALA B 1 140 ? 4.266 14.102 12.625 1 97.06 140 ALA B C 1
ATOM 2799 O O . ALA B 1 140 ? 5.281 13.422 12.492 1 97.06 140 ALA B O 1
ATOM 2800 N N . GLY B 1 141 ? 4.207 15.352 12.203 1 95.81 141 GLY B N 1
ATOM 2801 C CA . GLY B 1 141 ? 5.371 16.062 11.711 1 95.81 141 GLY B CA 1
ATOM 2802 C C . GLY B 1 141 ? 5.109 17.547 11.477 1 95.81 141 GLY B C 1
ATOM 2803 O O . GLY B 1 141 ? 3.959 17.969 11.328 1 95.81 141 GLY B O 1
ATOM 2804 N N . SER B 1 142 ? 6.152 18.266 11.586 1 96.44 142 SER B N 1
ATOM 2805 C CA . SER B 1 142 ? 6.129 19.688 11.211 1 96.44 142 SER B CA 1
ATOM 2806 C C . SER B 1 142 ? 7.41 20.078 10.484 1 96.44 142 SER B C 1
ATOM 2808 O O . SER B 1 142 ? 8.445 19.438 10.641 1 96.44 142 SER B O 1
ATOM 2810 N N . TRP B 1 143 ? 7.25 21.031 9.617 1 96.19 143 TRP B N 1
ATOM 2811 C CA . TRP B 1 143 ? 8.367 21.562 8.844 1 96.19 143 TRP B CA 1
ATOM 2812 C C . TRP B 1 143 ? 8.242 23.078 8.688 1 96.19 143 TRP B C 1
ATOM 2814 O O . TRP B 1 143 ? 7.164 23.578 8.398 1 96.19 143 TRP B O 1
ATOM 2824 N N . GLU B 1 144 ? 9.312 23.688 8.969 1 95.25 144 GLU B N 1
ATOM 2825 C CA . GLU B 1 144 ? 9.43 25.125 8.695 1 95.25 144 GLU B CA 1
ATOM 2826 C C . GLU B 1 144 ? 10.344 25.391 7.504 1 95.25 144 GLU B C 1
ATOM 2828 O O . GLU B 1 144 ? 11.422 24.797 7.398 1 95.25 144 GLU B O 1
ATOM 2833 N N . SER B 1 145 ? 9.789 26.203 6.613 1 93.88 145 SER B N 1
ATOM 2834 C CA . SER B 1 145 ? 10.617 26.516 5.461 1 93.88 145 SER B CA 1
ATOM 2835 C C . SER B 1 145 ? 11.945 27.141 5.887 1 93.88 145 SER B C 1
ATOM 2837 O O . SER B 1 145 ? 12.016 27.812 6.914 1 93.88 145 SER B O 1
ATOM 2839 N N . PRO B 1 146 ? 12.961 26.938 5.039 1 92.81 146 PRO B N 1
ATOM 2840 C CA . PRO B 1 146 ? 14.273 27.484 5.402 1 92.81 146 PRO B CA 1
ATOM 2841 C C . PRO B 1 146 ? 14.234 29 5.637 1 92.81 146 PRO B C 1
ATOM 2843 O O . PRO B 1 146 ? 14.984 29.516 6.469 1 92.81 146 PRO B O 1
ATOM 2846 N N . ASP B 1 147 ? 13.43 29.672 4.934 1 92.56 147 ASP B N 1
ATOM 2847 C CA . ASP B 1 147 ? 13.328 31.125 5.094 1 92.56 147 ASP B CA 1
ATOM 2848 C C . ASP B 1 147 ? 12.336 31.484 6.195 1 92.56 147 ASP B C 1
ATOM 2850 O O . ASP B 1 147 ? 12.023 32.656 6.395 1 92.56 147 ASP B O 1
ATOM 2854 N N . GLN B 1 148 ? 11.758 30.516 6.801 1 93.69 148 GLN B N 1
ATOM 2855 C CA . GLN B 1 148 ? 10.859 30.609 7.945 1 93.69 148 GLN B CA 1
ATOM 2856 C C . GLN B 1 148 ? 9.578 31.359 7.586 1 93.69 148 GLN B C 1
ATOM 2858 O O . GLN B 1 148 ? 8.953 31.984 8.445 1 93.69 148 GLN B O 1
ATOM 2863 N N . ARG B 1 149 ? 9.172 31.359 6.387 1 94.94 149 ARG B N 1
ATOM 2864 C CA . ARG B 1 149 ? 7.992 32.094 5.957 1 94.94 149 ARG B CA 1
ATOM 2865 C C . ARG B 1 149 ? 6.73 31.25 6.098 1 94.94 149 ARG B C 1
ATOM 2867 O O . ARG B 1 149 ? 5.617 31.781 6.086 1 94.94 149 ARG B O 1
ATOM 2874 N N . MET B 1 150 ? 6.938 30.016 6.121 1 95.5 150 MET B N 1
ATOM 2875 C CA . MET B 1 150 ? 5.762 29.172 6.277 1 95.5 150 MET B CA 1
ATOM 2876 C C . MET B 1 150 ? 6.105 27.906 7.047 1 95.5 150 MET B C 1
ATOM 2878 O O . MET B 1 150 ? 7.273 27.531 7.16 1 95.5 150 MET B O 1
ATOM 2882 N N . ALA B 1 151 ? 5.121 27.328 7.617 1 97.5 151 ALA B N 1
ATOM 2883 C CA . ALA B 1 151 ? 5.219 26.016 8.273 1 97.5 151 ALA B CA 1
ATOM 2884 C C . ALA B 1 151 ? 4.184 25.047 7.719 1 97.5 151 ALA B C 1
ATOM 2886 O O . ALA B 1 151 ? 3.082 25.453 7.34 1 97.5 151 ALA B O 1
ATOM 2887 N N . ILE B 1 152 ? 4.551 23.828 7.57 1 97.5 152 ILE B N 1
ATOM 2888 C CA . ILE B 1 152 ? 3.666 22.734 7.191 1 97.5 152 ILE B CA 1
ATOM 2889 C C . ILE B 1 152 ? 3.482 21.797 8.375 1 97.5 152 ILE B C 1
ATOM 2891 O O . ILE B 1 152 ? 4.449 21.438 9.047 1 97.5 152 ILE B O 1
ATOM 2895 N N . LEU B 1 153 ? 2.279 21.453 8.625 1 97.81 153 LEU B N 1
ATOM 2896 C CA . LEU B 1 153 ? 1.912 20.562 9.719 1 97.81 153 LEU B CA 1
ATOM 2897 C C . LEU B 1 153 ? 1.268 19.297 9.195 1 97.81 153 LEU B C 1
ATOM 2899 O O . LEU B 1 153 ? 0.375 19.344 8.344 1 97.81 153 LEU B O 1
ATOM 2903 N N . LEU B 1 154 ? 1.735 18.188 9.688 1 98 154 LEU B N 1
ATOM 2904 C CA . LEU B 1 154 ? 1.134 16.891 9.398 1 98 154 LEU B CA 1
ATOM 2905 C C . LEU B 1 154 ? 0.4 16.344 10.617 1 98 154 LEU B C 1
ATOM 2907 O O . LEU B 1 154 ? 1.031 15.93 11.594 1 98 154 LEU B O 1
ATOM 2911 N N . LEU B 1 155 ? -0.928 16.297 10.453 1 96.56 155 LEU B N 1
ATOM 2912 C CA . LEU B 1 155 ? -1.765 15.766 11.523 1 96.56 155 LEU B CA 1
ATOM 2913 C C . LEU B 1 155 ? -2.148 14.32 11.25 1 96.56 155 LEU B C 1
ATOM 2915 O O . LEU B 1 155 ? -2.438 13.953 10.109 1 96.56 155 LEU B O 1
ATOM 2919 N N . LYS B 1 156 ? -2.139 13.609 12.305 1 95.94 156 LYS B N 1
ATOM 2920 C CA . LYS B 1 156 ? -2.617 12.227 12.273 1 95.94 156 LYS B CA 1
ATOM 2921 C C . LYS B 1 156 ? -3.891 12.07 13.102 1 95.94 156 LYS B C 1
ATOM 2923 O O . LYS B 1 156 ? -3.928 12.445 14.273 1 95.94 156 LYS B O 1
ATOM 2928 N N . LEU B 1 157 ? -4.922 11.539 12.406 1 90.62 157 LEU B N 1
ATOM 2929 C CA . LEU B 1 157 ? -6.176 11.211 13.078 1 90.62 157 LEU B CA 1
ATOM 2930 C C . LEU B 1 157 ? -6.352 9.703 13.188 1 90.62 157 LEU B C 1
ATOM 2932 O O . LEU B 1 157 ? -6.246 8.984 12.188 1 90.62 157 LEU B O 1
ATOM 2936 N N . GLU B 1 158 ? -6.531 9.234 14.32 1 90.62 158 GLU B N 1
ATOM 2937 C CA . GLU B 1 158 ? -6.859 7.824 14.531 1 90.62 158 GLU B CA 1
ATOM 2938 C C . GLU B 1 158 ? -8.32 7.652 14.93 1 90.62 158 GLU B C 1
ATOM 2940 O O . GLU B 1 158 ? -8.781 8.234 15.914 1 90.62 158 GLU B O 1
ATOM 2945 N N . LEU B 1 159 ? -8.977 6.906 14.039 1 82.56 159 LEU B N 1
ATOM 2946 C CA . LEU B 1 159 ? -10.406 6.672 14.234 1 82.56 159 LEU B CA 1
ATOM 2947 C C . LEU B 1 159 ? -10.672 5.219 14.602 1 82.56 159 LEU B C 1
ATOM 2949 O O . LEU B 1 159 ? -10.062 4.309 14.047 1 82.56 159 LEU B O 1
ATOM 2953 N N . ALA B 1 160 ? -11.398 5.059 15.539 1 74.69 160 ALA B N 1
ATOM 2954 C CA . ALA B 1 160 ? -11.844 3.701 15.844 1 74.69 160 ALA B CA 1
ATOM 2955 C C . ALA B 1 160 ? -12.953 3.26 14.898 1 74.69 160 ALA B C 1
ATOM 2957 O O . ALA B 1 160 ? -13.891 4.023 14.625 1 74.69 160 ALA B O 1
ATOM 2958 N N . ARG B 1 161 ? -12.672 2.287 14.055 1 58.31 161 ARG B N 1
ATOM 2959 C CA . ARG B 1 161 ? -13.75 1.845 13.172 1 58.31 161 ARG B CA 1
ATOM 2960 C C . ARG B 1 161 ? -14.703 0.907 13.891 1 58.31 161 ARG B C 1
ATOM 2962 O O . ARG B 1 161 ? -14.312 0.216 14.836 1 58.31 161 ARG B O 1
ATOM 2969 N N . ALA B 1 162 ? -15.977 1.129 13.398 1 48.72 162 ALA B N 1
ATOM 2970 C CA . ALA B 1 162 ? -17.047 0.327 13.984 1 48.72 162 ALA B CA 1
ATOM 2971 C C . ALA B 1 162 ? -16.734 -1.163 13.883 1 48.72 162 ALA B C 1
ATOM 2973 O O . ALA B 1 162 ? -17.016 -1.925 14.812 1 48.72 162 ALA B O 1
ATOM 2974 N N . ALA B 1 163 ? -16.297 -1.582 12.828 1 45.56 163 ALA B N 1
ATOM 2975 C CA . ALA B 1 163 ? -16.141 -3.016 12.602 1 45.56 163 ALA B CA 1
ATOM 2976 C C . ALA B 1 163 ? -14.836 -3.525 13.219 1 45.56 163 ALA B C 1
ATOM 2978 O O . ALA B 1 163 ? -14.438 -4.668 12.984 1 45.56 163 ALA B O 1
ATOM 2979 N N . GLY B 1 164 ? -14.219 -2.814 14.102 1 55.31 164 GLY B N 1
ATOM 2980 C CA . GLY B 1 164 ? -13.055 -3.285 14.828 1 55.31 164 GLY B CA 1
ATOM 2981 C C . GLY B 1 164 ? -11.742 -2.867 14.195 1 55.31 164 GLY B C 1
ATOM 2982 O O . GLY B 1 164 ? -10.672 -3.186 14.711 1 55.31 164 GLY B O 1
ATOM 2983 N N . GLY B 1 165 ? -11.859 -1.962 13.258 1 59.72 165 GLY B N 1
ATOM 2984 C CA . GLY B 1 165 ? -10.586 -1.571 12.672 1 59.72 165 GLY B CA 1
ATOM 2985 C C . GLY B 1 165 ? -10.266 -0.103 12.875 1 59.72 165 GLY B C 1
ATOM 2986 O O . GLY B 1 165 ? -11.016 0.62 13.531 1 59.72 165 GLY B O 1
ATOM 2987 N N . GLU B 1 166 ? -8.977 0.087 12.789 1 65.94 166 GLU B N 1
ATOM 2988 C CA . GLU B 1 166 ? -8.5 1.459 12.93 1 65.94 166 GLU B CA 1
ATOM 2989 C C . GLU B 1 166 ? -8.273 2.111 11.57 1 65.94 166 GLU B C 1
ATOM 2991 O O . GLU B 1 166 ? -7.895 1.441 10.609 1 65.94 166 GLU B O 1
ATOM 2996 N N . GLU B 1 167 ? -8.945 3.207 11.531 1 74.81 167 GLU B N 1
ATOM 2997 C CA . GLU B 1 167 ? -8.68 4.02 10.352 1 74.81 167 GLU B CA 1
ATOM 2998 C C . GLU B 1 167 ? -7.777 5.207 10.688 1 74.81 167 GLU B C 1
ATOM 3000 O O . GLU B 1 167 ? -7.969 5.871 11.703 1 74.81 167 GLU B O 1
ATOM 3005 N N . THR B 1 168 ? -6.805 5.309 9.914 1 83.56 168 THR B N 1
ATOM 3006 C CA . THR B 1 168 ? -5.918 6.457 10.078 1 83.56 168 THR B CA 1
ATOM 3007 C C . THR B 1 168 ? -6.148 7.48 8.969 1 83.56 168 THR B C 1
ATOM 3009 O O . THR B 1 168 ? -6.184 7.125 7.789 1 83.56 168 THR B O 1
ATOM 3012 N N . ARG B 1 169 ? -6.336 8.727 9.406 1 83.75 169 ARG B N 1
ATOM 3013 C CA . ARG B 1 169 ? -6.461 9.828 8.453 1 83.75 169 ARG B CA 1
ATOM 3014 C C . ARG B 1 169 ? -5.348 10.852 8.656 1 83.75 169 ARG B C 1
ATOM 3016 O O . ARG B 1 169 ? -4.824 11 9.758 1 83.75 169 ARG B O 1
ATOM 3023 N N . TRP B 1 170 ? -5.004 11.438 7.574 1 91.19 170 TRP B N 1
ATOM 3024 C CA . TRP B 1 170 ? -3.932 12.422 7.602 1 91.19 170 TRP B CA 1
ATOM 3025 C C . TRP B 1 170 ? -4.414 13.766 7.059 1 91.19 170 TRP B C 1
ATOM 3027 O O . TRP B 1 170 ? -5.09 13.82 6.027 1 91.19 170 TRP B O 1
ATOM 3037 N N . VAL B 1 171 ? -4.121 14.766 7.746 1 91.12 171 VAL B N 1
ATOM 3038 C CA . VAL B 1 171 ? -4.434 16.125 7.316 1 91.12 171 VAL B CA 1
ATOM 3039 C C . VAL B 1 171 ? -3.15 16.953 7.254 1 91.12 171 VAL B C 1
ATOM 3041 O O . VAL B 1 171 ? -2.34 16.922 8.18 1 91.12 171 VAL B O 1
ATOM 3044 N N . VAL B 1 172 ? -2.941 17.672 6.137 1 94.5 172 VAL B N 1
ATOM 3045 C CA . VAL B 1 172 ? -1.77 18.516 5.969 1 94.5 172 VAL B CA 1
ATOM 3046 C C . VAL B 1 172 ? -2.197 19.984 5.93 1 94.5 172 VAL B C 1
ATOM 3048 O O . VAL B 1 172 ? -2.996 20.375 5.078 1 94.5 172 VAL B O 1
ATOM 3051 N N . LEU B 1 173 ? -1.649 20.688 6.844 1 95.62 173 LEU B N 1
ATOM 3052 C CA . LEU B 1 173 ? -1.987 22.109 6.945 1 95.62 173 LEU B CA 1
ATOM 3053 C C . LEU B 1 173 ? -0.742 22.969 6.797 1 95.62 173 LEU B C 1
ATOM 3055 O O . LEU B 1 173 ? 0.379 22.5 6.992 1 95.62 173 LEU B O 1
ATOM 3059 N N . GLY B 1 174 ? -0.94 24.188 6.359 1 96.56 174 GLY B N 1
ATOM 3060 C CA . GLY B 1 174 ? 0.117 25.188 6.293 1 96.56 174 GLY B CA 1
ATOM 3061 C C . GLY B 1 174 ? -0.258 26.5 6.953 1 96.56 174 GLY B C 1
ATOM 3062 O O . GLY B 1 174 ? -1.441 26.781 7.137 1 96.56 174 GLY B O 1
ATOM 3063 N N . THR B 1 175 ? 0.71 27.203 7.379 1 96.69 175 THR B N 1
ATOM 3064 C CA . THR B 1 175 ? 0.502 28.547 7.887 1 96.69 175 THR B CA 1
ATOM 3065 C C . THR B 1 175 ? 1.738 29.422 7.652 1 96.69 175 THR B C 1
ATOM 3067 O O . THR B 1 175 ? 2.861 28.906 7.625 1 96.69 175 THR B O 1
ATOM 3070 N N . ASP B 1 176 ? 1.55 30.656 7.473 1 96 176 ASP B N 1
ATOM 3071 C CA . ASP B 1 176 ? 2.648 31.625 7.414 1 96 176 ASP B CA 1
ATOM 3072 C C . ASP B 1 176 ? 2.602 32.594 8.602 1 96 176 ASP B C 1
ATOM 3074 O O . ASP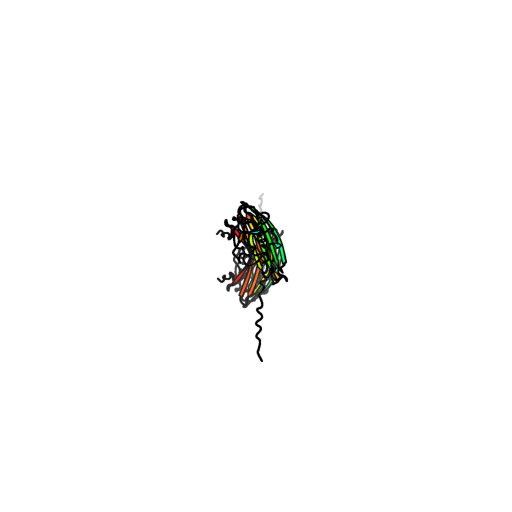 B 1 176 ? 3.326 33.594 8.625 1 96 176 ASP B O 1
ATOM 3078 N N . GLY B 1 177 ? 1.74 32.281 9.508 1 96.12 177 GLY B N 1
ATOM 3079 C CA . GLY B 1 177 ? 1.596 33.156 10.68 1 96.12 177 GLY B CA 1
ATOM 3080 C C . GLY B 1 177 ? 0.489 34.188 10.531 1 96.12 177 GLY B C 1
ATOM 3081 O O . GLY B 1 177 ? 0.05 34.781 11.523 1 96.12 177 GLY B O 1
ATOM 3082 N N . ASP B 1 178 ? 0.05 34.438 9.359 1 95.75 178 ASP B N 1
ATOM 3083 C CA . ASP B 1 178 ? -1.039 35.375 9.109 1 95.75 178 ASP B CA 1
ATOM 3084 C C . ASP B 1 178 ? -2.256 34.656 8.523 1 95.75 178 ASP B C 1
ATOM 3086 O O . ASP B 1 178 ? -3.387 35.125 8.672 1 95.75 178 ASP B O 1
ATOM 3090 N N . ARG B 1 179 ? -1.988 33.562 7.906 1 95.12 179 ARG B N 1
ATOM 3091 C CA . ARG B 1 179 ? -3.025 32.75 7.301 1 95.12 179 ARG B CA 1
ATOM 3092 C C . ARG B 1 179 ? -2.727 31.266 7.508 1 95.12 179 ARG B C 1
ATOM 3094 O O . ARG B 1 179 ? -1.592 30.891 7.812 1 95.12 179 ARG B O 1
ATOM 3101 N N . ALA B 1 180 ? -3.766 30.547 7.5 1 95.25 180 ALA B N 1
ATOM 3102 C CA . ALA B 1 180 ? -3.639 29.094 7.457 1 95.25 180 ALA B CA 1
ATOM 3103 C C . ALA B 1 180 ? -4.406 28.516 6.277 1 95.25 180 ALA B C 1
ATOM 3105 O O . ALA B 1 180 ? -5.367 29.109 5.793 1 95.25 180 ALA B O 1
ATOM 3106 N N . TRP B 1 181 ? -3.932 27.375 5.801 1 91.69 181 TRP B N 1
ATOM 3107 C CA . TRP B 1 181 ? -4.609 26.734 4.676 1 91.69 181 TRP B CA 1
ATOM 3108 C C . TRP B 1 181 ? -4.438 25.219 4.727 1 91.69 181 TRP B C 1
ATOM 3110 O O . TRP B 1 181 ? -3.633 24.703 5.508 1 91.69 181 TRP B O 1
ATOM 3120 N N . ILE B 1 182 ? -5.309 24.562 3.988 1 90.31 182 ILE B N 1
ATOM 3121 C CA . ILE B 1 182 ? -5.141 23.125 3.756 1 90.31 182 ILE B CA 1
ATOM 3122 C C . ILE B 1 182 ? -4.09 22.906 2.67 1 90.31 182 ILE B C 1
ATOM 3124 O O . ILE B 1 182 ? -4.281 23.312 1.521 1 90.31 182 ILE B O 1
ATOM 3128 N N . ALA B 1 183 ? -3.02 22.234 2.975 1 93.56 183 ALA B N 1
ATOM 3129 C CA . ALA B 1 183 ? -1.867 22.156 2.082 1 93.56 183 ALA B CA 1
ATOM 3130 C C . ALA B 1 183 ? -2.006 20.984 1.112 1 93.56 183 ALA B C 1
ATOM 3132 O O . ALA B 1 183 ? -1.281 20.906 0.118 1 93.56 183 ALA B O 1
ATOM 3133 N N . LEU B 1 184 ? -2.846 20.016 1.491 1 88.69 184 LEU B N 1
ATOM 3134 C CA . LEU B 1 184 ? -3.092 18.891 0.603 1 88.69 184 LEU B CA 1
ATOM 3135 C C . LEU B 1 184 ? -4.586 18.625 0.447 1 88.69 184 LEU B C 1
ATOM 3137 O O . LEU B 1 184 ? -5.281 18.359 1.43 1 88.69 184 LEU B O 1
ATOM 3141 N N . GLY B 1 185 ? -5.004 18.656 -0.86 1 75.31 185 GLY B N 1
ATOM 3142 C CA . GLY B 1 185 ? -6.395 18.344 -1.142 1 75.31 185 GLY B CA 1
ATOM 3143 C C . GLY B 1 185 ? -7.344 19.453 -0.747 1 75.31 185 GLY B C 1
ATOM 3144 O O . GLY B 1 185 ? -6.91 20.562 -0.391 1 75.31 185 GLY B O 1
ATOM 3145 N N . GLN B 1 186 ? -8.617 19.172 -0.962 1 68.69 186 GLN B N 1
ATOM 3146 C CA . GLN B 1 186 ? -9.695 20.078 -0.582 1 68.69 186 GLN B CA 1
ATOM 3147 C C . GLN B 1 186 ? -10.742 19.359 0.263 1 68.69 186 GLN B C 1
ATOM 3149 O O . GLN B 1 186 ? -11.008 18.172 0.057 1 68.69 186 GLN B O 1
ATOM 3154 N N . PRO B 1 187 ? -11.242 20.156 1.217 1 59.34 187 PRO B N 1
ATOM 3155 C CA . PRO B 1 187 ? -12.312 19.516 1.994 1 59.34 187 PRO B CA 1
ATOM 3156 C C . PRO B 1 187 ? -13.453 19 1.118 1 59.34 187 PRO B C 1
ATOM 3158 O O . PRO B 1 187 ? -13.797 19.625 0.115 1 59.34 187 PRO B O 1
ATOM 3161 N N . PRO B 1 188 ? -13.891 17.75 1.433 1 54.41 188 PRO B N 1
ATOM 3162 C CA . PRO B 1 188 ? -13.531 16.875 2.547 1 54.41 188 PRO B CA 1
ATOM 3163 C C . PRO B 1 188 ? -12.398 15.906 2.197 1 54.41 188 PRO B C 1
ATOM 3165 O O . PRO B 1 188 ? -11.93 15.164 3.061 1 54.41 188 PRO B O 1
ATOM 3168 N N . ALA B 1 189 ? -11.945 16.109 0.968 1 60.03 189 ALA B N 1
ATOM 3169 C CA . ALA B 1 189 ? -10.992 15.117 0.468 1 60.03 189 ALA B CA 1
ATOM 3170 C C . ALA B 1 189 ? -9.586 15.398 1 1 60.03 189 ALA B C 1
ATOM 3172 O O . ALA B 1 189 ? -8.664 14.617 0.765 1 60.03 189 ALA B O 1
ATOM 3173 N N . HIS B 1 190 ? -9.531 16.312 1.94 1 76.75 190 HIS B N 1
ATOM 3174 C CA . HIS B 1 190 ? -8.203 16.656 2.447 1 76.75 190 HIS B CA 1
ATOM 3175 C C . HIS B 1 190 ? -7.781 15.703 3.564 1 76.75 190 HIS B C 1
ATOM 3177 O O . HIS B 1 190 ? -6.613 15.68 3.953 1 76.75 190 HIS B O 1
ATOM 3183 N N . GLN B 1 191 ? -8.805 14.984 4.035 1 80 191 GLN B N 1
ATOM 3184 C CA . GLN B 1 191 ? -8.461 13.938 4.996 1 80 191 GLN B CA 1
ATOM 3185 C C . GLN B 1 191 ? -8.062 12.648 4.285 1 80 191 GLN B C 1
ATOM 3187 O O . GLN B 1 191 ? -8.922 11.867 3.887 1 80 191 GLN B O 1
ATOM 3192 N N . LEU B 1 192 ? -6.812 12.414 4.277 1 81.75 192 LEU B N 1
ATOM 3193 C CA . LEU B 1 192 ? -6.266 11.312 3.496 1 81.75 192 LEU B CA 1
ATOM 3194 C C . LEU B 1 192 ? -6.281 10.016 4.301 1 81.75 192 LEU B C 1
ATOM 3196 O O . LEU B 1 192 ? -5.793 9.977 5.434 1 81.75 192 LEU B O 1
ATOM 3200 N N . ILE B 1 193 ? -6.934 9.086 3.705 1 76.88 193 ILE B N 1
ATOM 3201 C CA . ILE B 1 193 ? -6.863 7.762 4.312 1 76.88 193 ILE B CA 1
ATOM 3202 C C . ILE B 1 193 ? -5.672 6.992 3.74 1 76.88 193 ILE B C 1
ATOM 3204 O O . ILE B 1 193 ? -5.66 6.648 2.557 1 76.88 193 ILE B O 1
ATOM 3208 N N . ALA B 1 194 ? -4.645 6.82 4.465 1 79.62 194 ALA B N 1
ATOM 3209 C CA . ALA B 1 194 ? -3.428 6.105 4.09 1 79.62 194 ALA B CA 1
ATOM 3210 C C . ALA B 1 194 ? -2.783 5.441 5.301 1 79.62 194 ALA B C 1
ATOM 3212 O O . ALA B 1 194 ? -2.891 5.941 6.422 1 79.62 194 ALA B O 1
ATOM 3213 N N . PRO B 1 195 ? -2.131 4.352 5.043 1 79.38 195 PRO B N 1
ATOM 3214 C CA . PRO B 1 195 ? -1.475 3.695 6.176 1 79.38 195 PRO B CA 1
ATOM 3215 C C . PRO B 1 195 ? -0.392 4.562 6.812 1 79.38 195 PRO B C 1
ATOM 3217 O O . PRO B 1 195 ? -0.173 4.492 8.023 1 79.38 195 PRO B O 1
ATOM 3220 N N . SER B 1 196 ? 0.332 5.312 5.91 1 86.94 196 SER B N 1
ATOM 3221 C CA . SER B 1 196 ? 1.39 6.168 6.438 1 86.94 196 SER B CA 1
ATOM 3222 C C . SER B 1 196 ? 1.634 7.371 5.535 1 86.94 196 SER B C 1
ATOM 3224 O O . SER B 1 196 ? 1.577 7.254 4.309 1 86.94 196 SER B O 1
ATOM 3226 N N . VAL B 1 197 ? 1.851 8.438 6.16 1 89.06 197 VAL B N 1
ATOM 3227 C CA . VAL B 1 197 ? 2.244 9.68 5.512 1 89.06 197 VAL B CA 1
ATOM 3228 C C . VAL B 1 197 ? 3.402 10.32 6.273 1 89.06 197 VAL B C 1
ATOM 3230 O O . VAL B 1 197 ? 3.445 10.273 7.504 1 89.06 197 VAL B O 1
ATOM 3233 N N . SER B 1 198 ? 4.383 10.812 5.531 1 94.62 198 SER B N 1
ATOM 3234 C CA . SER B 1 198 ? 5.504 11.461 6.207 1 94.62 198 SER B CA 1
ATOM 3235 C C . SER B 1 198 ? 6 12.664 5.422 1 94.62 198 SER B C 1
ATOM 3237 O O . SER B 1 198 ? 5.914 12.695 4.191 1 94.62 198 SER B O 1
ATOM 3239 N N . LEU B 1 199 ? 6.477 13.617 6.199 1 95.12 199 LEU B N 1
ATOM 3240 C CA . LEU B 1 199 ? 7.199 14.734 5.609 1 95.12 199 LEU B CA 1
ATOM 3241 C C . LEU B 1 199 ? 8.664 14.367 5.363 1 95.12 199 LEU B C 1
ATOM 3243 O O . LEU B 1 199 ? 9.312 13.781 6.23 1 95.12 199 LEU B O 1
ATOM 3247 N N . SER B 1 200 ? 9.133 14.695 4.176 1 93.5 200 SER B N 1
ATOM 3248 C CA . SER B 1 200 ? 10.5 14.383 3.793 1 93.5 200 SER B CA 1
ATOM 3249 C C . SER B 1 200 ? 11.211 15.609 3.234 1 93.5 200 SER B C 1
ATOM 3251 O O . SER B 1 200 ? 11.156 15.867 2.031 1 93.5 200 SER B O 1
ATOM 3253 N N . PRO B 1 201 ? 11.906 16.266 4.137 1 93.31 201 PRO B N 1
ATOM 3254 C CA . PRO B 1 201 ? 12.672 17.406 3.65 1 93.31 201 PRO B CA 1
ATOM 3255 C C . PRO B 1 201 ? 13.945 17 2.906 1 93.31 201 PRO B C 1
ATOM 3257 O O . PRO B 1 201 ? 14.617 16.047 3.309 1 93.31 201 PRO B O 1
ATOM 3260 N N . LYS B 1 202 ? 14.195 17.547 1.783 1 90.12 202 LYS B N 1
ATOM 3261 C CA . LYS B 1 202 ? 15.43 17.391 1.018 1 90.12 202 LYS B CA 1
ATOM 3262 C C . LYS B 1 202 ? 15.984 18.766 0.614 1 90.12 202 LYS B C 1
ATOM 3264 O O . LYS B 1 202 ? 15.484 19.391 -0.318 1 90.12 202 LYS B O 1
ATOM 3269 N N . LYS B 1 203 ? 17.078 19.125 1.206 1 84.81 203 LYS B N 1
ATOM 3270 C CA . LYS B 1 203 ? 17.672 20.453 0.991 1 84.81 203 LYS B CA 1
ATOM 3271 C C . LYS B 1 203 ? 16.641 21.562 1.217 1 84.81 203 LYS B C 1
ATOM 3273 O O . LYS B 1 203 ? 16.078 21.672 2.303 1 84.81 203 LYS B O 1
ATOM 3278 N N . ASP B 1 204 ? 16.234 22.203 0.032 1 84.31 204 ASP B N 1
ATOM 3279 C CA . ASP B 1 204 ? 15.32 23.344 0.154 1 84.31 204 ASP B CA 1
ATOM 3280 C C . ASP B 1 204 ? 13.906 22.938 -0.258 1 84.31 204 ASP B C 1
ATOM 3282 O O . ASP B 1 204 ? 13.039 23.797 -0.434 1 84.31 204 ASP B O 1
ATOM 3286 N N . GLN B 1 205 ? 13.773 21.656 -0.339 1 88.44 205 GLN B N 1
ATOM 3287 C CA . GLN B 1 205 ? 12.484 21.172 -0.825 1 88.44 205 GLN B CA 1
ATOM 3288 C C . GLN B 1 205 ? 11.836 20.219 0.176 1 88.44 205 GLN B C 1
ATOM 3290 O O . GLN B 1 205 ? 12.531 19.438 0.839 1 88.44 205 GLN B O 1
ATOM 3295 N N . LEU B 1 206 ? 10.516 20.422 0.319 1 94 206 LEU B N 1
ATOM 3296 C CA . LEU B 1 206 ? 9.758 19.484 1.157 1 94 206 LEU B CA 1
ATOM 3297 C C . LEU B 1 206 ? 8.914 18.547 0.306 1 94 206 LEU B C 1
ATOM 3299 O O . LEU B 1 206 ? 8.258 18.984 -0.646 1 94 206 LEU B O 1
ATOM 3303 N N . TYR B 1 207 ? 9.008 17.312 0.689 1 92.31 207 TYR B N 1
ATOM 3304 C CA . TYR B 1 207 ? 8.172 16.312 0.05 1 92.31 207 TYR B CA 1
ATOM 3305 C C . TYR B 1 207 ? 7.227 15.664 1.058 1 92.31 207 TYR B C 1
ATOM 3307 O O . TYR B 1 207 ? 7.488 15.68 2.262 1 92.31 207 TYR B O 1
ATOM 3315 N N . LEU B 1 208 ? 6.102 15.273 0.541 1 91.81 208 LEU B N 1
ATOM 3316 C CA . LEU B 1 208 ? 5.152 14.438 1.274 1 91.81 208 LEU B CA 1
ATOM 3317 C C . LEU B 1 208 ? 5.117 13.023 0.702 1 91.81 208 LEU B C 1
ATOM 3319 O O . LEU B 1 208 ? 4.797 12.836 -0.474 1 91.81 208 LEU B O 1
ATOM 3323 N N . ASP B 1 209 ? 5.477 12.094 1.555 1 90.38 209 ASP B N 1
ATOM 3324 C CA . ASP B 1 209 ? 5.422 10.688 1.15 1 90.38 209 ASP B CA 1
ATOM 3325 C C . ASP B 1 209 ? 4.156 10.016 1.672 1 90.38 209 ASP B C 1
ATOM 3327 O O . ASP B 1 209 ? 3.938 9.945 2.883 1 90.38 209 ASP B O 1
ATOM 3331 N N . VAL B 1 210 ? 3.309 9.648 0.788 1 85.19 210 VAL B N 1
ATOM 3332 C CA . VAL B 1 210 ? 2.072 8.961 1.135 1 85.19 210 VAL B CA 1
ATOM 3333 C C . VAL B 1 210 ? 2.189 7.48 0.769 1 85.19 210 VAL B C 1
ATOM 3335 O O . VAL B 1 210 ? 2.311 7.133 -0.409 1 85.19 210 VAL B O 1
ATOM 3338 N N . LYS B 1 211 ? 2.125 6.727 1.745 1 82.25 211 LYS B N 1
ATOM 3339 C CA . LYS B 1 211 ? 2.1 5.293 1.48 1 82.25 211 LYS B CA 1
ATOM 3340 C C . LYS B 1 211 ? 0.678 4.805 1.213 1 82.25 211 LYS B C 1
ATOM 3342 O O . LYS B 1 211 ? -0.221 5.027 2.027 1 82.25 211 LYS B O 1
ATOM 3347 N N . ILE B 1 212 ? 0.425 4.406 0.183 1 67.62 212 ILE B N 1
ATOM 3348 C CA . ILE B 1 212 ? -0.909 3.957 -0.202 1 67.62 212 ILE B CA 1
ATOM 3349 C C . ILE B 1 212 ? -0.913 2.439 -0.372 1 67.62 212 ILE B C 1
ATOM 3351 O O . ILE B 1 212 ? 0.08 1.855 -0.813 1 67.62 212 ILE B O 1
ATOM 3355 N N . LYS B 1 213 ? -1.972 2.066 0.396 1 65.19 213 LYS B N 1
ATOM 3356 C CA . LYS B 1 213 ? -2.25 0.653 0.156 1 65.19 213 LYS B CA 1
ATOM 3357 C C . LYS B 1 213 ? -3.455 0.478 -0.763 1 65.19 213 LYS B C 1
ATOM 3359 O O . LYS B 1 213 ? -4.527 1.026 -0.5 1 65.19 213 LYS B O 1
ATOM 3364 N N . TYR B 1 214 ? -3.271 0.306 -1.939 1 67.69 214 TYR B N 1
ATOM 3365 C CA . TYR B 1 214 ? -4.445 0.007 -2.752 1 67.69 214 TYR B CA 1
ATOM 3366 C C . TYR B 1 214 ? -4.422 -1.438 -3.234 1 67.69 214 TYR B C 1
ATOM 3368 O O . TYR B 1 214 ? -3.365 -2.074 -3.258 1 67.69 214 TYR B O 1
ATOM 3376 N N . VAL B 1 215 ? -5.668 -1.809 -3.244 1 70.25 215 VAL B N 1
ATOM 3377 C CA . VAL B 1 215 ? -5.832 -3.125 -3.85 1 70.25 215 VAL B CA 1
ATOM 3378 C C . VAL B 1 215 ? -6.113 -2.975 -5.344 1 70.25 215 VAL B C 1
ATOM 3380 O O . VAL B 1 215 ? -7.09 -2.334 -5.738 1 70.25 215 VAL B O 1
ATOM 3383 N N . ASN B 1 216 ? -5.121 -3.324 -6.191 1 77.88 216 ASN B N 1
ATOM 3384 C CA . ASN B 1 216 ? -5.355 -3.473 -7.625 1 77.88 216 ASN B CA 1
ATOM 3385 C C . ASN B 1 216 ? -6 -4.816 -7.949 1 77.88 216 ASN B C 1
ATOM 3387 O O . ASN B 1 216 ? -5.402 -5.871 -7.715 1 77.88 216 ASN B O 1
ATOM 3391 N N . ARG B 1 217 ? -7.277 -4.754 -8.406 1 83.31 217 ARG B N 1
ATOM 3392 C CA . ARG B 1 217 ? -7.98 -5.984 -8.758 1 83.31 217 ARG B CA 1
ATOM 3393 C C . ARG B 1 217 ? -7.883 -6.266 -10.25 1 83.31 217 ARG B C 1
ATOM 3395 O O . ARG B 1 217 ? -8.266 -5.43 -11.07 1 83.31 217 ARG B O 1
ATOM 3402 N N . LEU B 1 218 ? -7.398 -7.273 -10.617 1 85.94 218 LEU B N 1
ATOM 3403 C CA . LEU B 1 218 ? -7.297 -7.75 -11.992 1 85.94 218 LEU B CA 1
ATOM 3404 C C . LEU B 1 218 ? -8.297 -8.875 -12.25 1 85.94 218 LEU B C 1
ATOM 3406 O O . LEU B 1 218 ? -8.633 -9.633 -11.344 1 85.94 218 LEU B O 1
ATOM 3410 N N . ARG B 1 219 ? -8.789 -8.883 -13.406 1 89.69 219 ARG B N 1
ATOM 3411 C CA . ARG B 1 219 ? -9.734 -9.93 -13.797 1 89.69 219 ARG B CA 1
ATOM 3412 C C . ARG B 1 219 ? -9.055 -10.961 -14.688 1 89.69 219 ARG B C 1
ATOM 3414 O O . ARG B 1 219 ? -8.266 -10.617 -15.57 1 89.69 219 ARG B O 1
ATOM 3421 N N . LEU B 1 220 ? -9.469 -12.188 -14.461 1 92.31 220 LEU B N 1
ATOM 3422 C CA . LEU B 1 220 ? -8.969 -13.242 -15.328 1 92.31 220 LEU B CA 1
ATOM 3423 C C . LEU B 1 220 ? -9.688 -13.219 -16.672 1 92.31 220 LEU B C 1
ATOM 3425 O O . LEU B 1 220 ? -10.914 -13.281 -16.734 1 92.31 220 LEU B O 1
ATOM 3429 N N . GLY B 1 221 ? -8.922 -13.078 -17.719 1 86.69 221 GLY B N 1
ATOM 3430 C CA . GLY B 1 221 ? -9.461 -13.156 -19.062 1 86.69 221 GLY B CA 1
ATOM 3431 C C . GLY B 1 221 ? -9.727 -14.578 -19.516 1 86.69 221 GLY B C 1
ATOM 3432 O O . GLY B 1 221 ? -9.242 -15.531 -18.891 1 86.69 221 GLY B O 1
ATOM 3433 N N . PRO B 1 222 ? -10.438 -14.695 -20.641 1 84.31 222 PRO B N 1
ATOM 3434 C CA . PRO B 1 222 ? -10.719 -16.031 -21.172 1 84.31 222 PRO B CA 1
ATOM 3435 C C . PRO B 1 222 ? -9.461 -16.781 -21.625 1 84.31 222 PRO B C 1
ATOM 3437 O O . PRO B 1 222 ? -9.469 -18 -21.719 1 84.31 222 PRO B O 1
ATOM 3440 N N . ASP B 1 223 ? -8.398 -16.047 -21.844 1 85.25 223 ASP B N 1
ATOM 3441 C CA . ASP B 1 223 ? -7.152 -16.656 -22.297 1 85.25 223 ASP B CA 1
ATOM 3442 C C . ASP B 1 223 ? -6.289 -17.094 -21.125 1 85.25 223 ASP B C 1
ATOM 3444 O O . ASP B 1 223 ? -5.164 -17.562 -21.312 1 85.25 223 ASP B O 1
ATOM 3448 N N . GLY B 1 224 ? -6.77 -16.938 -19.906 1 90.19 224 GLY B N 1
ATOM 3449 C CA . GLY B 1 224 ? -6.07 -17.406 -18.734 1 90.19 224 GLY B CA 1
ATOM 3450 C C . GLY B 1 224 ? -5.105 -16.391 -18.156 1 90.19 224 GLY B C 1
ATOM 3451 O O . GLY B 1 224 ? -4.285 -16.719 -17.297 1 90.19 224 GLY B O 1
ATOM 3452 N N . HIS B 1 225 ? -5.152 -15.125 -18.703 1 90.31 225 HIS B N 1
ATOM 3453 C CA . HIS B 1 225 ? -4.273 -14.078 -18.203 1 90.31 225 HIS B CA 1
ATOM 3454 C C . HIS B 1 225 ? -5.062 -13.008 -17.453 1 90.31 225 HIS B C 1
ATOM 3456 O O . HIS B 1 225 ? -6.184 -12.672 -17.844 1 90.31 225 HIS B O 1
ATOM 3462 N N . PHE B 1 226 ? -4.398 -12.547 -16.375 1 90.12 226 PHE B N 1
ATOM 3463 C CA . PHE B 1 226 ? -5.039 -11.461 -15.625 1 90.12 226 PHE B CA 1
ATOM 3464 C C . PHE B 1 226 ? -4.84 -10.125 -16.328 1 90.12 226 PHE B C 1
ATOM 3466 O O . PHE B 1 226 ? -3.736 -9.82 -16.797 1 90.12 226 PHE B O 1
ATOM 3473 N N . VAL B 1 227 ? -5.855 -9.398 -16.469 1 76.81 227 VAL B N 1
ATOM 3474 C CA . VAL B 1 227 ? -5.828 -8.078 -17.094 1 76.81 227 VAL B CA 1
ATOM 3475 C C . VAL B 1 227 ? -6.418 -7.043 -16.125 1 76.81 227 VAL B C 1
ATOM 3477 O O . VAL B 1 227 ? -7.211 -7.387 -15.25 1 76.81 227 VAL B O 1
ATOM 3480 N N . GLN B 1 228 ? -5.758 -5.812 -16.203 1 65.5 228 GLN B N 1
ATOM 3481 C CA . GLN B 1 228 ? -6.332 -4.742 -15.391 1 65.5 228 GLN B CA 1
ATOM 3482 C C . GLN B 1 228 ? -7.82 -4.566 -15.688 1 65.5 228 GLN B C 1
ATOM 3484 O O . GLN B 1 228 ? -8.234 -4.59 -16.844 1 65.5 228 GLN B O 1
ATOM 3489 N N . ALA B 1 229 ? -8.531 -4.746 -14.586 1 55.91 229 ALA B N 1
ATOM 3490 C CA . ALA B 1 229 ? -9.953 -4.484 -14.797 1 55.91 229 ALA B CA 1
ATOM 3491 C C . ALA B 1 229 ? -10.18 -3.072 -15.328 1 55.91 229 ALA B C 1
ATOM 3493 O O . ALA B 1 229 ? -9.469 -2.139 -14.953 1 55.91 229 ALA B O 1
ATOM 3494 N N . ALA B 1 230 ? -10.609 -3.02 -16.562 1 44.31 230 ALA B N 1
ATOM 3495 C CA . ALA B 1 230 ? -10.945 -1.701 -17.094 1 44.31 230 ALA B CA 1
ATOM 3496 C C . ALA B 1 230 ? -11.586 -0.824 -16.031 1 44.31 230 ALA B C 1
ATOM 3498 O O . ALA B 1 230 ? -12.461 -1.277 -15.281 1 44.31 230 ALA B O 1
ATOM 3499 N N . ASN B 1 231 ? -10.82 0.057 -15.391 1 33.56 231 ASN B N 1
ATOM 3500 C CA . ASN B 1 231 ? -11.484 1.068 -14.578 1 33.56 231 ASN B CA 1
ATOM 3501 C C . ASN B 1 231 ? -12.844 1.446 -15.148 1 33.56 231 ASN B C 1
ATOM 3503 O O . ASN B 1 231 ? -12.961 1.767 -16.328 1 33.56 231 ASN B O 1
ATOM 3507 N N . LYS B 1 232 ? -13.906 0.815 -14.742 1 34.12 232 LYS B N 1
ATOM 3508 C CA . LYS B 1 232 ? -15.086 1.566 -15.148 1 34.12 232 LYS B CA 1
ATOM 3509 C C . LYS B 1 232 ? -14.883 3.066 -14.953 1 34.12 232 LYS B C 1
ATOM 3511 O O . LYS B 1 232 ? -14.562 3.512 -13.844 1 34.12 232 LYS B O 1
ATOM 3516 N N . ARG B 1 233 ? -14.789 3.867 -16.062 1 26.2 233 ARG B N 1
ATOM 3517 C CA . ARG B 1 233 ? -15.133 5.281 -15.977 1 26.2 233 ARG B CA 1
ATOM 3518 C C . ARG B 1 233 ? -16.422 5.477 -15.172 1 26.2 233 ARG B C 1
ATOM 3520 O O . ARG B 1 233 ? -17.375 4.719 -15.328 1 26.2 233 ARG B O 1
#

pLDDT: mean 78.74, std 21.68, range [26.2, 98.0]

Solvent-accessible surface area (backbone atoms only — not comparable to full-atom values): 26386 Å² total; per-residue (Å²): 137,86,86,80,81,80,81,80,80,80,79,77,80,80,80,78,75,78,76,75,76,76,71,78,71,76,74,74,72,74,72,82,80,73,70,80,49,66,81,72,38,38,78,46,75,41,71,36,79,87,27,59,64,85,52,55,27,51,41,60,33,76,55,95,50,75,86,74,44,73,64,65,82,74,37,50,75,42,80,59,49,75,48,78,44,82,37,72,84,37,54,31,40,37,43,29,36,29,36,30,39,71,75,78,52,28,12,20,35,32,38,39,34,26,29,76,46,95,87,23,26,22,28,24,30,28,39,24,42,67,43,85,23,49,43,44,60,46,80,75,43,74,46,64,43,93,79,20,57,35,35,41,38,33,35,36,34,43,29,58,36,91,89,75,42,77,42,45,32,34,39,36,32,25,32,50,73,24,44,60,45,64,17,34,66,48,88,78,63,23,55,37,76,36,87,41,72,44,80,44,76,51,94,95,40,48,28,39,39,33,32,34,72,40,72,52,56,23,34,54,42,96,86,55,33,53,37,76,49,74,71,79,127,140,88,82,82,80,78,79,80,79,80,79,78,79,78,76,77,74,78,75,74,76,76,70,80,69,77,74,74,71,75,71,83,79,74,70,80,48,65,79,70,37,39,79,45,75,41,71,36,80,85,26,61,60,86,51,56,25,51,40,61,32,77,55,95,50,77,84,76,44,73,66,66,83,74,39,48,75,44,77,61,50,75,47,78,44,79,37,73,85,39,55,34,40,37,43,28,37,29,36,28,39,71,73,77,51,28,12,20,35,32,38,39,34,26,29,77,45,95,87,23,27,22,29,24,30,29,38,24,41,68,43,85,23,48,42,45,60,46,79,73,43,72,47,65,42,94,80,20,58,37,36,41,38,33,36,35,35,43,29,57,38,90,90,74,42,76,44,44,32,34,39,36,34,25,32,49,74,23,44,60,46,65,17,36,65,48,88,76,62,23,56,36,77,36,86,41,72,44,80,44,74,51,95,96,40,48,28,39,38,33,30,35,72,41,71,52,56,24,34,55,41,97,86,54,34,53,37,76,48,73,72,78,127

Sequence (466 aa):
MWVWTCVLGLLGSGCTAAREAATPVPVAAPAPSTPACPESIAADAPLEADYGPRSHARRWLPALAPSEFAFVPTNAVEESFRQRLELAEGSVELLALEERSRPVTDGGAALVMARPVAGGFCIINTWATWQSTEVDVSLAGSWESPDQRMAILLLKLELARAAGGEETRWVVLGTDGDRAWIALGQPPAHQLIAPSVSLSPKKDQLYLDVKIKYVNRLRLGPDGHFVQAANKRMWVWTCVLGLLGSGCTAAREAATPVPVAAPAPSTPACPESIAADAPLEADYGPRSHARRWLPALAPSEFAFVPTNAVEESFRQRLELAEGSVELLALEERSRPVTDGGAALVMARPVAGGFCIINTWATWQSTEVDVSLAGSWESPDQRMAILLLKLELARAAGGEETRWVVLGTDGDRAWIALGQPPAHQLIAPSVSLSPKKDQLYLDVKIKYVNRLRLGPDGHFVQAANKR

Organism: Cystobacter fuscus (strain ATCC 25194 / DSM 2262 / NBRC 100088 / M29) (NCBI:txid1242864)

Secondary structure (DSSP, 8-state):
-----------------------------------PPPTTS--PPPSSSSSS----TT-EES--SGGGS---TTSEEEEEEEEEEEETTEEEEEEEEEEE-SSSS-EEEEEEEEEEETTEEEEEEEEEEEESS-EEEEEEEEEE-TTSS-EEEEEEEEEE-TTS-EEEEEEEEEE-SS-EEESSS-TTTTSEE-SEEEEEEETTEEEEEEEEEEEEEEEEPTTS-EEE-----/-----------------------------------PPPTTS--PPPSS-SSS----TT-EES--SGGGS---TTSEEEEEEEEEEEETTEEEEEEEEEEE-SSSS-EEEEEEEEEEETTEEEEEEEEEEEESS-EEEEEEEEEE-TTSS-EEEEEEEEEE-TTS-EEEEEEEEEE-SS-EEESSS-TTTTSEE-SEEEEEEETTEEEEEEEEEEEEEEEEPTTS-EEE-----

Radius of gyration: 44.51 Å; Cα contacts (8 Å, |Δi|>4): 1059; chains: 2; bounding box: 184×148×100 Å